Protein AF-A0A533IAR3-F1 (afdb_monomer_lite)

InterPro domains:
  IPR027417 P-loop containing nucleoside triphosphate hydrolase [G3DSA:3.40.50.300] (6-193)
  IPR027417 P-loop containing nucleoside triphosphate hydrolase [SSF52540] (13-207)

Radius of gyration: 23.24 Å; chains: 1; bounding box: 50×75×63 Å

Structure (mmCIF, N/CA/C/O backbone):
data_AF-A0A533IAR3-F1
#
_entry.id   AF-A0A533IAR3-F1
#
loop_
_atom_site.group_PDB
_atom_site.id
_atom_site.type_symbol
_atom_site.label_atom_id
_atom_site.label_alt_id
_atom_site.label_comp_id
_atom_site.label_asym_id
_atom_site.label_entity_id
_atom_site.label_seq_id
_atom_site.pdbx_PDB_ins_code
_atom_site.Cartn_x
_atom_site.Cartn_y
_atom_site.Cartn_z
_atom_site.occupancy
_atom_site.B_iso_or_equiv
_atom_site.auth_seq_id
_atom_site.auth_comp_id
_atom_site.auth_asym_id
_atom_site.auth_atom_id
_atom_site.pdbx_PDB_model_num
ATOM 1 N N . MET A 1 1 ? -12.338 24.057 28.575 1.00 37.31 1 MET A N 1
ATOM 2 C CA . MET A 1 1 ? -12.950 22.756 28.932 1.00 37.31 1 MET A CA 1
ATOM 3 C C . MET A 1 1 ? -11.848 21.744 29.205 1.00 37.31 1 MET A C 1
ATOM 5 O O . MET A 1 1 ? -11.172 21.324 28.275 1.00 37.31 1 MET A O 1
ATOM 9 N N . LYS A 1 2 ? -11.608 21.405 30.476 1.00 29.66 2 LYS A N 1
ATOM 10 C CA . LYS A 1 2 ? -10.653 20.356 30.861 1.00 29.66 2 LYS A CA 1
ATOM 11 C C . LYS A 1 2 ? -11.288 19.000 30.533 1.00 29.66 2 LYS A C 1
ATOM 13 O O . LYS A 1 2 ? -12.346 18.693 31.074 1.00 29.66 2 LYS A O 1
ATOM 18 N N . ARG A 1 3 ? -10.683 18.225 29.625 1.00 37.09 3 ARG A N 1
ATOM 19 C CA . ARG A 1 3 ? -11.083 16.834 29.356 1.00 37.09 3 ARG A CA 1
ATOM 20 C C . ARG A 1 3 ? -10.887 16.041 30.650 1.00 37.09 3 ARG A C 1
ATOM 22 O O . ARG A 1 3 ? -9.755 15.873 31.094 1.00 37.09 3 ARG A O 1
ATOM 29 N N . GLY A 1 4 ? -11.987 15.638 31.285 1.00 35.88 4 GLY A N 1
ATOM 30 C CA . GLY A 1 4 ? -11.956 14.757 32.448 1.00 35.88 4 GLY A CA 1
ATOM 31 C C . GLY A 1 4 ? -11.245 13.458 32.084 1.00 35.88 4 GLY A C 1
ATOM 32 O O . GLY A 1 4 ? -11.530 12.872 31.040 1.00 35.88 4 GLY A O 1
ATOM 33 N N . GLY A 1 5 ? -10.289 13.045 32.916 1.00 36.03 5 GLY A N 1
ATOM 34 C CA . GLY A 1 5 ? -9.573 11.786 32.751 1.00 36.03 5 GLY A CA 1
ATOM 35 C C . GLY A 1 5 ? -10.557 10.624 32.803 1.00 36.03 5 GLY A C 1
ATOM 36 O O . GLY A 1 5 ? -11.055 10.274 33.872 1.00 36.03 5 GLY A O 1
ATOM 37 N N . ALA A 1 6 ? -10.860 10.050 31.641 1.00 36.91 6 ALA A N 1
ATOM 38 C CA . ALA A 1 6 ? -11.602 8.809 31.548 1.00 36.91 6 ALA A CA 1
ATOM 39 C C . ALA A 1 6 ? -10.805 7.725 32.285 1.00 36.91 6 ALA A C 1
ATOM 41 O O . ALA A 1 6 ? -9.636 7.489 31.970 1.00 36.91 6 ALA A O 1
ATOM 42 N N . LYS A 1 7 ? -11.433 7.065 33.267 1.00 40.31 7 LYS A N 1
ATOM 43 C CA . LYS A 1 7 ? -10.979 5.753 33.745 1.00 40.31 7 LYS A CA 1
ATOM 44 C C . LYS A 1 7 ? -10.752 4.902 32.498 1.00 40.31 7 LYS A C 1
ATOM 46 O O . LYS A 1 7 ? -11.689 4.741 31.722 1.00 40.31 7 LYS A O 1
ATOM 51 N N . GLY A 1 8 ? -9.513 4.465 32.274 1.00 45.69 8 GLY A N 1
ATOM 52 C CA . GLY A 1 8 ? -9.090 3.799 31.044 1.00 45.69 8 GLY A CA 1
ATOM 53 C C . GLY A 1 8 ? -9.901 2.534 30.804 1.00 45.69 8 GLY A C 1
ATOM 54 O O . GLY A 1 8 ? -9.564 1.476 31.322 1.00 45.69 8 GLY A O 1
ATOM 55 N N . GLY A 1 9 ? -11.001 2.659 30.064 1.00 64.00 9 GLY A N 1
ATOM 56 C CA . GLY A 1 9 ? -11.754 1.515 29.590 1.00 64.00 9 GLY A CA 1
ATOM 57 C C . GLY A 1 9 ? -10.875 0.725 28.633 1.00 64.00 9 GLY A C 1
ATOM 58 O O . GLY A 1 9 ? -10.189 1.312 27.793 1.00 64.00 9 GLY A O 1
ATOM 59 N N . ASN A 1 10 ? -10.876 -0.598 28.775 1.00 84.81 10 ASN A N 1
ATOM 60 C CA . ASN A 1 10 ? -10.171 -1.472 27.847 1.00 84.81 10 ASN A CA 1
ATOM 61 C C . ASN A 1 10 ? -10.666 -1.195 26.418 1.00 84.81 10 ASN A C 1
ATOM 63 O O . ASN A 1 10 ? -11.869 -1.063 26.184 1.00 84.81 10 ASN A O 1
ATOM 67 N N . CYS A 1 11 ? -9.727 -1.058 25.482 1.00 92.12 11 CYS A N 1
ATOM 68 C CA . CYS A 1 11 ? -10.020 -0.931 24.058 1.00 92.12 11 CYS A CA 1
ATOM 69 C C . CYS A 1 11 ? -10.647 -2.242 23.568 1.00 92.12 11 CYS A C 1
ATOM 71 O O . CYS A 1 11 ? -10.048 -3.303 23.736 1.00 92.12 11 CYS A O 1
ATOM 73 N N . SER A 1 12 ? -11.838 -2.178 22.975 1.00 96.50 12 SER A N 1
ATOM 74 C CA . SER A 1 12 ? -12.552 -3.360 22.473 1.00 96.50 12 SER A CA 1
ATOM 75 C C . SER A 1 12 ? -12.126 -3.734 21.050 1.00 96.50 12 SER A C 1
ATOM 77 O O . SER A 1 12 ? -12.336 -4.868 20.623 1.00 96.50 12 SER A O 1
ATOM 79 N N . LEU A 1 13 ? -11.561 -2.792 20.284 1.00 98.00 13 LEU A N 1
ATOM 80 C CA . LEU A 1 13 ? -11.269 -2.974 18.862 1.00 98.00 13 LEU A CA 1
ATOM 81 C C . LEU A 1 13 ? -10.283 -1.919 18.347 1.00 98.00 13 LEU A C 1
ATOM 83 O O . LEU A 1 13 ? -10.476 -0.726 18.573 1.00 98.00 13 LEU A O 1
ATOM 87 N N . ILE A 1 14 ? -9.288 -2.353 17.571 1.00 98.50 14 ILE A N 1
ATOM 88 C CA . ILE A 1 14 ? -8.389 -1.479 16.815 1.00 98.50 14 ILE A CA 1
ATOM 89 C C . ILE A 1 14 ? -8.730 -1.571 15.324 1.00 98.50 14 ILE A C 1
ATOM 91 O O . ILE A 1 14 ? -8.727 -2.647 14.721 1.00 98.50 14 ILE A O 1
ATOM 95 N N . LEU A 1 15 ? -8.981 -0.426 14.699 1.00 98.38 15 LEU A N 1
ATOM 96 C CA . LEU A 1 15 ? -9.222 -0.292 13.270 1.00 98.38 15 LEU A CA 1
ATOM 97 C C . LEU A 1 15 ? -8.068 0.467 12.624 1.00 98.38 15 LEU A C 1
ATOM 99 O O . LEU A 1 15 ? -7.867 1.655 12.859 1.00 98.38 15 LEU A O 1
ATOM 103 N N . HIS A 1 16 ? -7.340 -0.194 11.736 1.00 97.94 16 HIS A N 1
ATOM 104 C CA . HIS A 1 16 ? -6.475 0.504 10.799 1.00 97.94 16 HIS A CA 1
ATOM 105 C C . HIS A 1 16 ? -7.295 0.916 9.572 1.00 97.94 16 HIS A C 1
ATOM 107 O O . HIS A 1 16 ? -7.555 0.106 8.672 1.00 97.94 16 HIS A O 1
ATOM 113 N N . VAL A 1 17 ? -7.688 2.191 9.549 1.00 94.62 17 VAL A N 1
ATOM 114 C CA . VAL A 1 17 ? -8.372 2.830 8.419 1.00 94.62 17 VAL A CA 1
ATOM 115 C C . VAL A 1 17 ? -7.300 3.441 7.523 1.00 94.62 17 VAL A C 1
ATOM 117 O O . VAL A 1 17 ? -6.945 4.614 7.598 1.00 94.62 17 VAL A O 1
ATOM 120 N N . GLY A 1 18 ? -6.667 2.568 6.746 1.00 74.00 18 GLY A N 1
ATOM 121 C CA . GLY A 1 18 ? -5.529 2.953 5.924 1.00 74.00 18 GLY A CA 1
ATOM 122 C C . GLY A 1 18 ? -5.922 3.949 4.843 1.00 74.00 18 GLY A C 1
ATOM 123 O O . GLY A 1 18 ? -7.041 3.921 4.338 1.00 74.00 18 GLY A O 1
ATOM 124 N N . LEU A 1 19 ? -4.980 4.795 4.437 1.00 83.00 19 LEU A N 1
ATOM 125 C CA . LEU A 1 19 ? -5.067 5.440 3.137 1.00 83.00 19 LEU A CA 1
ATOM 126 C C . LEU A 1 19 ? -4.443 4.510 2.101 1.00 83.00 19 LEU A C 1
ATOM 128 O O . LEU A 1 19 ? -3.346 3.990 2.345 1.00 83.00 19 LEU A O 1
ATOM 132 N N . PRO A 1 20 ? -5.058 4.334 0.918 1.00 84.69 20 PRO A N 1
ATOM 133 C CA . PRO A 1 20 ? -4.348 3.687 -0.172 1.00 84.69 20 PRO A CA 1
ATOM 134 C C . PRO A 1 20 ? -3.002 4.380 -0.379 1.00 84.69 20 PRO A C 1
ATOM 136 O O . PRO A 1 20 ? -2.891 5.589 -0.217 1.00 84.69 20 PRO A O 1
ATOM 139 N N . LYS A 1 21 ? -1.956 3.623 -0.718 1.00 90.62 21 LYS A N 1
ATOM 140 C CA . LYS A 1 21 ? -0.591 4.156 -0.946 1.00 90.62 21 LYS A CA 1
ATOM 141 C C . LYS A 1 21 ? 0.103 4.766 0.279 1.00 90.62 21 LYS A C 1
ATOM 143 O O . LYS A 1 21 ? 1.182 5.336 0.106 1.00 90.62 21 LYS A O 1
ATOM 148 N N . ALA A 1 22 ? -0.439 4.602 1.486 1.00 91.75 22 ALA A N 1
ATOM 149 C CA . ALA A 1 22 ? 0.220 4.961 2.747 1.00 91.75 22 ALA A CA 1
ATOM 150 C C . ALA A 1 22 ? 0.823 3.743 3.476 1.00 91.75 22 ALA A C 1
ATOM 152 O O . ALA A 1 22 ? 1.016 3.755 4.686 1.00 91.75 22 ALA A O 1
ATOM 153 N N . GLY A 1 23 ? 1.138 2.674 2.734 1.00 91.75 23 GLY A N 1
ATOM 154 C CA . GLY A 1 23 ? 1.855 1.513 3.266 1.00 91.75 23 GLY A CA 1
ATOM 155 C C . GLY A 1 23 ? 0.987 0.451 3.939 1.00 91.75 23 GLY A C 1
ATOM 156 O O . GLY A 1 23 ? 1.518 -0.426 4.618 1.00 91.75 23 GLY A O 1
ATOM 157 N N . SER A 1 24 ? -0.331 0.480 3.734 1.00 93.81 24 SER A N 1
ATOM 158 C CA . SER A 1 24 ? -1.234 -0.505 4.330 1.00 93.81 24 SER A CA 1
ATOM 159 C C . SER A 1 24 ? -0.884 -1.942 3.943 1.00 93.81 24 SER A C 1
ATOM 161 O O . SER A 1 24 ? -0.929 -2.806 4.809 1.00 93.81 24 SER A O 1
ATOM 163 N N . SER A 1 25 ? -0.442 -2.201 2.708 1.00 93.44 25 SER A N 1
ATOM 164 C CA . SER A 1 25 ? 0.002 -3.538 2.285 1.00 93.44 25 SER A CA 1
ATOM 165 C C . SER A 1 25 ? 1.192 -4.065 3.099 1.00 93.44 25 SER A C 1
ATOM 167 O O . SER A 1 25 ? 1.192 -5.237 3.474 1.00 93.44 25 SER A O 1
ATOM 169 N N . ALA A 1 26 ? 2.184 -3.229 3.431 1.00 93.44 26 ALA A N 1
ATOM 170 C CA . ALA A 1 26 ? 3.310 -3.638 4.277 1.00 93.44 26 ALA A CA 1
ATOM 171 C C . ALA A 1 26 ? 2.873 -3.916 5.717 1.00 93.44 26 ALA A C 1
ATOM 173 O O . ALA A 1 26 ? 3.244 -4.947 6.276 1.00 93.44 26 ALA A O 1
ATOM 174 N N . LEU A 1 27 ? 2.026 -3.057 6.292 1.00 95.19 27 LEU A N 1
ATOM 175 C CA . LEU A 1 27 ? 1.473 -3.297 7.624 1.00 95.19 27 LEU A CA 1
ATOM 176 C C . LEU A 1 27 ? 0.650 -4.591 7.667 1.00 95.19 27 LEU A C 1
ATOM 178 O O . LEU A 1 27 ? 0.851 -5.429 8.539 1.00 95.19 27 LEU A O 1
ATOM 182 N N . GLN A 1 28 ? -0.225 -4.802 6.686 1.00 95.75 28 GLN A N 1
ATOM 183 C CA . GLN A 1 28 ? -1.039 -6.013 6.568 1.00 95.75 28 GLN A CA 1
ATOM 184 C C . GLN A 1 28 ? -0.188 -7.264 6.305 1.00 95.75 28 GLN A C 1
ATOM 186 O O . GLN A 1 28 ? -0.550 -8.348 6.757 1.00 95.75 28 GLN A O 1
ATOM 191 N N . THR A 1 29 ? 0.946 -7.130 5.609 1.00 94.88 29 THR A N 1
ATOM 192 C CA . THR A 1 29 ? 1.932 -8.210 5.445 1.00 94.88 29 THR A CA 1
ATOM 193 C C . THR A 1 29 ? 2.530 -8.589 6.798 1.00 94.88 29 THR A C 1
ATOM 195 O O . THR A 1 29 ? 2.479 -9.759 7.172 1.00 94.88 29 THR A O 1
ATOM 198 N N . ALA A 1 30 ? 3.053 -7.614 7.550 1.00 95.50 30 ALA A N 1
ATOM 199 C CA . ALA A 1 30 ? 3.683 -7.850 8.850 1.00 95.50 30 ALA A CA 1
ATOM 200 C C . ALA A 1 30 ? 2.692 -8.450 9.861 1.00 95.50 30 ALA A C 1
ATOM 202 O O . ALA A 1 30 ? 2.960 -9.490 10.462 1.00 95.50 30 ALA A O 1
ATOM 203 N N . LEU A 1 31 ? 1.501 -7.854 9.968 1.00 96.62 31 LEU A N 1
ATOM 204 C CA . LEU A 1 31 ? 0.431 -8.353 10.829 1.00 96.62 31 LEU A CA 1
ATOM 205 C C . LEU A 1 31 ? -0.075 -9.733 10.383 1.00 96.62 31 LEU A C 1
ATOM 207 O O . LEU A 1 31 ? -0.377 -10.577 11.214 1.00 96.62 31 LEU A O 1
ATOM 211 N N . GLY A 1 32 ? -0.159 -10.012 9.079 1.00 96.12 32 GLY A N 1
ATOM 212 C CA . GLY A 1 32 ? -0.561 -11.331 8.579 1.00 96.12 32 GLY A CA 1
ATOM 213 C C . GLY A 1 32 ? 0.480 -12.423 8.849 1.00 96.12 32 GLY A C 1
ATOM 214 O O . GLY A 1 32 ? 0.126 -13.587 9.046 1.00 96.12 32 GLY A O 1
ATOM 215 N N . GLN A 1 33 ? 1.767 -12.067 8.878 1.00 94.44 33 GLN A N 1
ATOM 216 C CA . GLN A 1 33 ? 2.858 -12.991 9.200 1.00 94.44 33 GLN A CA 1
ATOM 217 C C . GLN A 1 33 ? 2.916 -13.344 10.690 1.00 94.44 33 GLN A C 1
ATOM 219 O O . GLN A 1 33 ? 3.234 -14.492 11.007 1.00 94.44 33 GLN A O 1
ATOM 224 N N . SER A 1 34 ? 2.557 -12.397 11.559 1.00 95.38 34 SER A N 1
ATOM 225 C CA . SER A 1 34 ? 2.483 -12.563 13.015 1.00 95.38 34 SER A CA 1
ATOM 226 C C . SER A 1 34 ? 1.170 -11.989 13.560 1.00 95.38 34 SER A C 1
ATOM 228 O O . SER A 1 34 ? 1.164 -10.895 14.119 1.00 95.38 34 SER A O 1
ATOM 230 N N . PRO A 1 35 ? 0.042 -12.697 13.378 1.00 97.12 35 PRO A N 1
ATOM 231 C CA . PRO A 1 35 ? -1.271 -12.147 13.701 1.00 97.12 35 PRO A CA 1
ATOM 232 C C . PRO A 1 35 ? -1.572 -12.125 15.194 1.00 97.12 35 PRO A C 1
ATOM 234 O O . PRO A 1 35 ? -2.348 -11.281 15.620 1.00 97.12 35 PRO A O 1
ATOM 237 N N . ASP A 1 36 ? -0.973 -13.013 15.985 1.00 97.81 36 ASP A N 1
ATOM 238 C CA . ASP A 1 36 ? -1.077 -13.009 17.443 1.00 97.81 36 ASP A CA 1
ATOM 239 C C . ASP A 1 36 ? 0.073 -12.197 18.043 1.00 97.81 36 ASP A C 1
ATOM 241 O O . ASP A 1 36 ? 1.244 -12.493 17.802 1.00 97.81 36 ASP A O 1
ATOM 245 N N . LEU A 1 37 ? -0.266 -11.168 18.816 1.00 97.12 37 LEU A N 1
ATOM 246 C CA . LEU A 1 37 ? 0.670 -10.157 19.295 1.00 97.12 37 LEU A CA 1
ATOM 247 C C . LEU A 1 37 ? 0.503 -9.928 20.796 1.00 97.12 37 LEU A C 1
ATOM 249 O O . LEU A 1 37 ? -0.580 -10.112 21.355 1.00 97.12 37 LEU A O 1
ATOM 253 N N . VAL A 1 38 ? 1.579 -9.484 21.440 1.00 96.75 38 VAL A N 1
ATOM 254 C CA . VAL A 1 38 ? 1.587 -9.106 22.855 1.00 96.75 38 VAL A CA 1
ATOM 255 C C . VAL A 1 38 ? 2.316 -7.773 22.987 1.00 96.75 38 VAL A C 1
ATOM 257 O O . VAL A 1 38 ? 3.414 -7.616 22.452 1.00 96.75 38 VAL A O 1
ATOM 260 N N . THR A 1 39 ? 1.689 -6.805 23.651 1.00 95.88 39 THR A N 1
ATOM 261 C CA . THR A 1 39 ? 2.302 -5.504 23.948 1.00 95.88 39 THR A CA 1
ATOM 262 C C . THR A 1 39 ? 3.349 -5.636 25.055 1.00 95.88 39 THR A C 1
ATOM 264 O O . THR A 1 39 ? 3.348 -6.603 25.819 1.00 95.88 39 THR A O 1
ATOM 267 N N . ALA A 1 40 ? 4.191 -4.616 25.229 1.00 92.31 40 ALA A N 1
ATOM 268 C CA . ALA A 1 40 ? 5.114 -4.535 26.366 1.00 92.31 40 ALA A CA 1
ATOM 269 C C . ALA A 1 40 ? 4.412 -4.614 27.743 1.00 92.31 40 ALA A C 1
ATOM 271 O O . ALA A 1 40 ? 5.015 -5.056 28.716 1.00 92.31 40 ALA A O 1
ATOM 272 N N . SER A 1 41 ? 3.134 -4.222 27.827 1.00 94.00 41 SER A N 1
ATOM 273 C CA . SER A 1 41 ? 2.316 -4.321 29.044 1.00 94.00 41 SER A CA 1
ATOM 274 C C . SER A 1 41 ? 1.632 -5.683 29.236 1.00 94.00 41 SER A C 1
ATOM 276 O O . SER A 1 41 ? 0.878 -5.852 30.190 1.00 94.00 41 SER A O 1
ATOM 278 N N . GLY A 1 42 ? 1.849 -6.647 28.335 1.00 95.50 42 GLY A N 1
ATOM 279 C CA . GLY A 1 42 ? 1.216 -7.968 28.375 1.00 95.50 42 GLY A CA 1
ATOM 280 C C . GLY A 1 42 ? -0.186 -8.034 27.757 1.00 95.50 42 GLY A C 1
ATOM 281 O O . GLY A 1 42 ? -0.794 -9.105 27.748 1.00 95.50 42 GLY A O 1
ATOM 282 N N . GLN A 1 43 ? -0.708 -6.932 27.203 1.00 96.44 43 GLN A N 1
ATOM 283 C CA . GLN A 1 43 ? -1.995 -6.938 26.506 1.00 96.44 43 GLN A CA 1
ATOM 284 C C . GLN A 1 43 ? -1.883 -7.763 25.223 1.00 96.44 43 GLN A C 1
ATOM 286 O O . GLN A 1 43 ? -0.999 -7.545 24.395 1.00 96.44 43 GLN A O 1
ATOM 291 N N . ARG A 1 44 ? -2.813 -8.697 25.027 1.00 97.81 44 ARG A N 1
ATOM 292 C CA . ARG A 1 44 ? -2.878 -9.506 23.808 1.00 97.81 44 ARG A CA 1
ATOM 293 C C . ARG A 1 44 ? -3.653 -8.760 22.733 1.00 97.81 44 ARG A C 1
ATOM 295 O O . ARG A 1 44 ? -4.766 -8.297 23.001 1.00 97.81 44 ARG A O 1
ATOM 302 N N . LEU A 1 45 ? -3.091 -8.688 21.529 1.00 98.38 45 LEU A N 1
ATOM 303 C CA . LEU A 1 45 ? -3.763 -8.184 20.331 1.00 98.38 45 LEU A CA 1
ATOM 304 C C . LEU A 1 45 ? -3.818 -9.285 19.266 1.00 98.38 45 LEU A C 1
ATOM 306 O O . LEU A 1 45 ? -2.959 -10.170 19.237 1.00 98.38 45 LEU A O 1
ATOM 310 N N . ARG A 1 46 ? -4.805 -9.226 18.367 1.00 98.38 46 ARG A N 1
ATOM 311 C CA . ARG A 1 46 ? -4.908 -10.178 17.252 1.00 98.38 46 ARG A CA 1
ATOM 312 C C . ARG A 1 46 ? -5.325 -9.522 15.951 1.00 98.38 46 ARG A C 1
ATOM 314 O O . ARG A 1 46 ? -6.456 -9.056 15.830 1.00 98.38 46 ARG A O 1
ATOM 321 N N . TYR A 1 47 ? -4.465 -9.576 14.940 1.00 98.56 47 TYR A N 1
ATOM 322 C CA . TYR A 1 47 ? -4.861 -9.222 13.585 1.00 98.56 47 TYR A CA 1
ATOM 323 C C . TYR A 1 47 ? -5.845 -10.250 13.031 1.00 98.56 47 TYR A C 1
ATOM 325 O O . TYR A 1 47 ? -5.570 -11.448 12.985 1.00 98.56 47 TYR A O 1
ATOM 333 N N . THR A 1 48 ? -7.013 -9.757 12.637 1.00 98.50 48 THR A N 1
ATOM 334 C CA . THR A 1 48 ? -8.137 -10.540 12.137 1.00 98.50 48 THR A CA 1
ATOM 335 C C . THR A 1 48 ? -8.568 -9.967 10.798 1.00 98.50 48 THR A C 1
ATOM 337 O O . THR A 1 48 ? -8.679 -8.752 10.626 1.00 98.50 48 THR A O 1
ATOM 340 N N . VAL A 1 49 ? -8.836 -10.839 9.831 1.00 98.06 49 VAL A N 1
ATOM 341 C CA . VAL A 1 49 ? -9.282 -10.430 8.500 1.00 98.06 49 VAL A CA 1
ATOM 342 C C . VAL A 1 49 ? -10.663 -10.995 8.226 1.00 98.06 49 VAL A C 1
ATOM 344 O O . VAL A 1 49 ? -10.941 -12.172 8.450 1.00 98.06 49 VAL A O 1
ATOM 347 N N . LEU A 1 50 ? -11.536 -10.147 7.696 1.00 97.31 50 LEU A N 1
ATOM 348 C CA . LEU A 1 50 ? -12.791 -10.592 7.116 1.00 97.31 50 LEU A CA 1
ATOM 349 C C . LEU A 1 50 ? -12.521 -10.992 5.666 1.00 97.31 50 LEU A C 1
ATOM 351 O O . LEU A 1 50 ? -11.940 -10.221 4.911 1.00 97.31 50 LEU A O 1
ATOM 355 N N . ARG A 1 51 ? -12.915 -12.196 5.255 1.00 94.44 51 ARG A N 1
ATOM 356 C CA . ARG A 1 51 ? -12.641 -12.698 3.903 1.00 94.44 51 ARG A CA 1
ATOM 357 C C . ARG A 1 51 ? -13.921 -13.100 3.201 1.00 94.44 51 ARG A C 1
ATOM 359 O O . ARG A 1 51 ? -14.657 -13.952 3.695 1.00 94.44 51 ARG A O 1
ATOM 366 N N . GLN A 1 52 ? -14.159 -12.523 2.029 1.00 90.94 52 GLN A N 1
ATOM 367 C CA . GLN A 1 52 ? -15.252 -12.938 1.161 1.00 90.94 52 GLN A CA 1
ATOM 368 C C . GLN A 1 52 ? -14.826 -14.162 0.339 1.00 90.94 52 GLN A C 1
ATOM 370 O O . GLN A 1 52 ? -13.765 -14.166 -0.286 1.00 90.94 52 GLN A O 1
ATOM 375 N N . SER A 1 53 ? -15.635 -15.219 0.362 1.00 87.94 53 SER A N 1
ATOM 376 C CA . SER A 1 53 ? -15.445 -16.429 -0.441 1.00 87.94 53 SER A CA 1
ATOM 377 C C . SER A 1 53 ? -16.805 -17.026 -0.793 1.00 87.94 53 SER A C 1
ATOM 379 O O . SER A 1 53 ? -17.626 -17.251 0.096 1.00 87.94 53 SER A O 1
ATOM 381 N N . GLY A 1 54 ? -17.073 -17.245 -2.085 1.00 86.00 54 GLY A N 1
ATOM 382 C CA . GLY A 1 54 ? -18.350 -17.801 -2.557 1.00 86.00 54 GLY A CA 1
ATOM 383 C C . GLY A 1 54 ? -19.576 -16.999 -2.099 1.00 86.00 54 GLY A C 1
ATOM 384 O O . GLY A 1 54 ? -20.554 -17.583 -1.644 1.00 86.00 54 GLY A O 1
ATOM 385 N N . GLY A 1 55 ? -19.487 -15.663 -2.109 1.00 85.19 55 GLY A N 1
ATOM 386 C CA . GLY A 1 55 ? -20.558 -14.766 -1.650 1.00 85.19 55 GLY A CA 1
ATOM 387 C C . GLY A 1 55 ? -20.748 -14.693 -0.128 1.00 85.19 55 GLY A C 1
ATOM 388 O O . GLY A 1 55 ? -21.562 -13.907 0.341 1.00 85.19 55 GLY A O 1
ATOM 389 N N . ARG A 1 56 ? -19.992 -15.463 0.665 1.00 88.94 56 ARG A N 1
ATOM 390 C CA . ARG A 1 56 ? -20.072 -15.455 2.133 1.00 88.94 56 ARG A CA 1
ATOM 391 C C . ARG A 1 56 ? -18.881 -14.735 2.746 1.00 88.94 56 ARG A C 1
ATOM 393 O O . ARG A 1 56 ? -17.749 -14.903 2.296 1.00 88.94 56 ARG A O 1
ATOM 400 N N . LEU A 1 57 ? -19.136 -13.979 3.811 1.00 93.81 57 LEU A N 1
ATOM 401 C CA . LEU A 1 57 ? -18.096 -13.319 4.595 1.00 93.81 57 LEU A CA 1
ATOM 402 C C . LEU A 1 57 ? -17.692 -14.196 5.791 1.00 93.81 57 LEU A C 1
ATOM 404 O O . LEU A 1 57 ? -18.500 -14.482 6.682 1.00 93.81 57 LEU A O 1
ATOM 408 N N . GLY A 1 58 ? -16.439 -14.645 5.796 1.00 95.56 58 GLY A N 1
ATOM 409 C CA . GLY A 1 58 ? -15.811 -15.397 6.881 1.00 95.56 58 GLY A CA 1
ATOM 410 C C . GLY A 1 58 ? -14.866 -14.532 7.714 1.00 95.56 58 GLY A C 1
ATOM 411 O O . GLY A 1 58 ? -14.472 -13.450 7.288 1.00 95.56 58 GLY A O 1
ATOM 412 N N . ILE A 1 59 ? -14.497 -15.031 8.891 1.00 97.62 59 ILE A N 1
ATOM 413 C CA . ILE A 1 59 ? -13.439 -14.472 9.741 1.00 97.62 59 ILE A CA 1
ATOM 414 C C . ILE A 1 59 ? -12.245 -15.421 9.626 1.00 97.62 59 ILE A C 1
ATOM 416 O O . ILE A 1 59 ? -12.435 -16.633 9.723 1.00 97.62 59 ILE A O 1
ATOM 420 N N . ILE A 1 60 ? -11.053 -14.883 9.383 1.00 97.38 60 ILE A N 1
ATOM 421 C CA . ILE A 1 60 ? -9.793 -15.628 9.423 1.00 97.38 60 ILE A CA 1
ATOM 422 C C . ILE A 1 60 ? -8.825 -14.930 10.381 1.00 97.38 60 ILE A C 1
ATOM 424 O O . ILE A 1 60 ? -8.693 -13.705 10.362 1.00 97.38 60 ILE A O 1
ATOM 428 N N . ASP A 1 61 ? -8.139 -15.713 11.201 1.00 96.94 61 ASP A N 1
ATOM 429 C CA . ASP A 1 61 ? -7.171 -15.237 12.184 1.00 96.94 61 ASP A CA 1
ATOM 430 C C . ASP A 1 61 ? -6.071 -16.286 12.432 1.00 96.94 61 ASP A C 1
ATOM 432 O O . ASP A 1 61 ? -6.024 -17.330 11.767 1.00 96.94 61 ASP A O 1
ATOM 436 N N . GLY A 1 62 ? -5.124 -15.961 13.320 1.00 96.19 62 GLY A N 1
ATOM 437 C CA . GLY A 1 62 ? -4.077 -16.878 13.772 1.00 96.19 62 GLY A CA 1
ATOM 438 C C . GLY A 1 62 ? -3.331 -17.570 12.624 1.00 96.19 62 GLY A C 1
ATOM 439 O O . GLY A 1 62 ? -2.977 -16.971 11.604 1.00 96.19 62 GLY A O 1
ATOM 440 N N . ARG A 1 63 ? -3.124 -18.883 12.757 1.00 96.06 63 ARG A N 1
ATOM 441 C CA . ARG A 1 63 ? -2.401 -19.689 11.759 1.00 96.06 63 ARG A CA 1
ATOM 442 C C . ARG A 1 63 ? -3.069 -19.685 10.380 1.00 96.06 63 ARG A C 1
ATOM 444 O O . ARG A 1 63 ? -2.360 -19.713 9.370 1.00 96.06 63 ARG A O 1
ATOM 451 N N . ASP A 1 64 ? -4.397 -19.645 10.321 1.00 96.06 64 ASP A N 1
ATOM 452 C CA . ASP A 1 64 ? -5.131 -19.647 9.054 1.00 96.06 64 ASP A CA 1
ATOM 453 C C . ASP A 1 64 ? -4.907 -18.346 8.282 1.00 96.06 64 ASP A C 1
ATOM 455 O O . ASP A 1 64 ? -4.710 -18.374 7.063 1.00 96.06 64 ASP A O 1
ATOM 459 N N . LEU A 1 65 ? -4.843 -17.214 8.986 1.00 96.75 65 LEU A N 1
ATOM 460 C CA . LEU A 1 65 ? -4.475 -15.928 8.404 1.00 96.75 65 LEU A CA 1
ATOM 461 C C . LEU A 1 65 ? -3.018 -15.909 7.926 1.00 96.75 65 LEU A C 1
ATOM 463 O O . LEU A 1 65 ? -2.753 -15.452 6.810 1.00 96.75 65 LEU A O 1
ATOM 467 N N . THR A 1 66 ? -2.079 -16.472 8.690 1.00 96.12 66 THR A N 1
ATOM 468 C CA . THR A 1 66 ? -0.684 -16.608 8.239 1.00 96.12 66 THR A CA 1
ATOM 469 C C . THR A 1 66 ? -0.578 -17.448 6.968 1.00 96.12 66 THR A C 1
ATOM 471 O O . THR A 1 66 ? 0.114 -17.064 6.022 1.00 96.12 66 THR A O 1
ATOM 474 N N . LEU A 1 67 ? -1.295 -18.571 6.893 1.00 95.12 67 LEU A N 1
ATOM 475 C CA . LEU A 1 67 ? -1.337 -19.402 5.688 1.00 95.12 67 LEU A CA 1
ATOM 476 C C . LEU A 1 67 ? -1.995 -18.674 4.513 1.00 95.12 67 LEU A C 1
ATOM 478 O O . LEU A 1 67 ? -1.478 -18.734 3.398 1.00 95.12 67 LEU A O 1
ATOM 482 N N . ALA A 1 68 ? -3.106 -17.969 4.740 1.00 94.69 68 ALA A N 1
ATOM 483 C CA . ALA A 1 68 ? -3.779 -17.186 3.707 1.00 94.69 68 ALA A CA 1
ATOM 484 C C . ALA A 1 68 ? -2.863 -16.090 3.141 1.00 94.69 68 ALA A C 1
ATOM 486 O O . ALA A 1 68 ? -2.766 -15.942 1.924 1.00 94.69 68 ALA A O 1
ATOM 487 N N . THR A 1 69 ? -2.143 -15.393 4.019 1.00 94.31 69 THR A N 1
ATOM 488 C CA . THR A 1 69 ? -1.170 -14.350 3.684 1.00 94.31 69 THR A CA 1
ATOM 489 C C . THR A 1 69 ? -0.028 -14.903 2.833 1.00 94.31 69 THR A C 1
ATOM 491 O O . THR A 1 69 ? 0.250 -14.383 1.756 1.00 94.31 69 THR A O 1
ATOM 494 N N . ARG A 1 70 ? 0.581 -16.021 3.250 1.00 93.75 70 ARG A N 1
ATOM 495 C CA . ARG A 1 70 ? 1.677 -16.667 2.503 1.00 93.75 70 ARG A CA 1
ATOM 496 C C . ARG A 1 70 ? 1.236 -17.250 1.156 1.00 93.75 70 ARG A C 1
ATOM 498 O O . ARG A 1 70 ? 2.042 -17.348 0.239 1.00 93.75 70 ARG A O 1
ATOM 505 N N . ARG A 1 71 ? -0.035 -17.641 1.024 1.00 93.94 71 ARG A N 1
ATOM 506 C CA . ARG A 1 71 ? -0.624 -18.125 -0.239 1.00 93.94 71 ARG A CA 1
ATOM 507 C C . ARG A 1 71 ? -1.091 -17.003 -1.164 1.00 93.94 71 ARG A C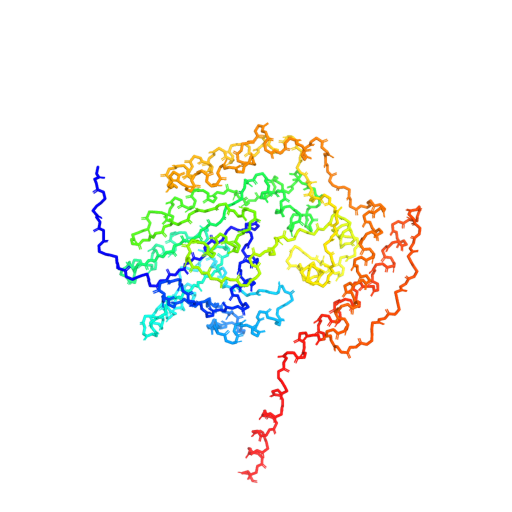 1
ATOM 509 O O . ARG A 1 71 ? -1.406 -17.276 -2.321 1.00 93.94 71 ARG A O 1
ATOM 516 N N . SER A 1 72 ? -1.173 -15.771 -0.672 1.00 95.00 72 SER A N 1
ATOM 517 C CA . SER A 1 72 ? -1.528 -14.607 -1.474 1.00 95.00 72 SER A CA 1
ATOM 518 C C . SER A 1 72 ? -0.345 -14.206 -2.347 1.00 95.00 72 SER A C 1
ATOM 520 O O . SER A 1 72 ? 0.786 -14.083 -1.870 1.00 95.00 72 SER A O 1
ATOM 522 N N . ALA A 1 73 ? -0.584 -13.951 -3.629 1.00 94.81 73 ALA A N 1
ATOM 523 C CA . ALA A 1 73 ? 0.454 -13.407 -4.497 1.00 94.81 73 ALA A CA 1
ATOM 524 C C . ALA A 1 73 ? 0.863 -11.980 -4.090 1.00 94.81 73 ALA A C 1
ATOM 526 O O . ALA A 1 73 ? 2.014 -11.591 -4.247 1.00 94.81 73 ALA A O 1
ATOM 527 N N . PHE A 1 74 ? -0.042 -11.257 -3.427 1.00 94.31 74 PHE A N 1
ATOM 528 C CA . PHE A 1 74 ? 0.223 -9.946 -2.838 1.00 94.31 74 PHE A CA 1
ATOM 529 C C . PHE A 1 74 ? 1.027 -10.019 -1.531 1.00 94.31 74 PHE A C 1
ATOM 531 O O . PHE A 1 74 ? 1.666 -9.051 -1.140 1.00 94.31 74 PHE A O 1
ATOM 538 N N . GLY A 1 75 ? 1.025 -11.170 -0.848 1.00 93.56 75 GLY A N 1
ATOM 539 C CA . GLY A 1 75 ? 1.761 -11.364 0.408 1.00 93.56 75 GLY A CA 1
ATOM 540 C C . GLY A 1 75 ? 1.103 -10.750 1.645 1.00 93.56 75 GLY A C 1
ATOM 541 O O . GLY A 1 75 ? 1.722 -10.745 2.702 1.00 93.56 75 GLY A O 1
ATOM 542 N N . TYR A 1 76 ? -0.142 -10.283 1.531 1.00 94.56 76 TYR A N 1
ATOM 543 C CA . TYR A 1 76 ? -0.973 -9.797 2.635 1.00 94.56 76 TYR A CA 1
ATOM 544 C C . TYR A 1 76 ? -2.428 -10.257 2.483 1.00 94.56 76 TYR A C 1
ATOM 546 O O . TYR A 1 76 ? -2.837 -10.774 1.435 1.00 94.56 76 TYR A O 1
ATOM 554 N N . ALA A 1 77 ? -3.206 -10.046 3.544 1.00 95.25 77 ALA A N 1
ATOM 555 C CA . ALA A 1 77 ? -4.657 -10.173 3.564 1.00 95.25 77 ALA A CA 1
ATOM 556 C C . ALA A 1 77 ? -5.273 -8.937 4.242 1.00 95.25 77 ALA A C 1
ATOM 558 O O . ALA A 1 77 ? -4.705 -8.389 5.188 1.00 95.25 77 ALA A O 1
ATOM 559 N N . THR A 1 78 ? -6.433 -8.501 3.755 1.00 95.50 78 THR A N 1
ATOM 560 C CA . THR A 1 78 ? -7.155 -7.313 4.230 1.00 95.50 78 THR A CA 1
ATOM 561 C C . THR A 1 78 ? -8.654 -7.584 4.235 1.00 95.50 78 THR A C 1
ATOM 563 O O . THR A 1 78 ? -9.134 -8.418 3.462 1.00 95.50 78 THR A O 1
ATOM 566 N N . SER A 1 79 ? -9.380 -6.904 5.121 1.00 96.56 79 SER A N 1
ATOM 567 C CA . SER A 1 79 ? -10.840 -6.939 5.143 1.00 96.56 79 SER A CA 1
ATOM 568 C C . SER A 1 79 ? -11.413 -6.204 3.922 1.00 96.56 79 SER A C 1
ATOM 570 O O . SER A 1 79 ? -10.799 -5.245 3.444 1.00 96.56 79 SER A O 1
ATOM 572 N N . PRO A 1 80 ? -12.583 -6.609 3.398 1.00 93.62 80 PRO A N 1
ATOM 573 C CA . PRO A 1 80 ? -13.177 -5.959 2.242 1.00 93.62 80 PRO A CA 1
ATOM 574 C C . PRO A 1 80 ? -13.603 -4.525 2.572 1.00 93.62 80 PRO A C 1
ATOM 576 O O . PRO A 1 80 ? -13.965 -4.194 3.706 1.00 93.62 80 PRO A O 1
ATOM 579 N N . ASN A 1 81 ? -13.592 -3.687 1.539 1.00 90.44 81 ASN A N 1
ATOM 580 C CA . ASN A 1 81 ? -14.229 -2.378 1.587 1.00 90.44 81 ASN A CA 1
ATOM 581 C C . ASN A 1 81 ? -15.750 -2.546 1.689 1.00 90.44 81 ASN A C 1
ATOM 583 O O . ASN A 1 81 ? -16.300 -3.517 1.176 1.00 90.44 81 ASN A O 1
ATOM 587 N N . THR A 1 82 ? -16.427 -1.574 2.297 1.00 84.69 82 THR A N 1
ATOM 588 C CA . THR A 1 82 ? -17.888 -1.458 2.230 1.00 84.69 82 THR A CA 1
ATOM 589 C C . THR A 1 82 ? -18.278 -0.604 1.026 1.00 84.69 82 THR A C 1
ATOM 591 O O . THR A 1 82 ? -17.681 0.456 0.774 1.00 84.69 82 THR A O 1
ATOM 594 N N . LEU A 1 83 ? -19.266 -1.055 0.248 1.00 78.06 83 LEU A N 1
ATOM 595 C CA . LEU A 1 83 ? -19.799 -0.235 -0.839 1.00 78.06 83 LEU A CA 1
ATOM 596 C C . LEU A 1 83 ? -20.630 0.925 -0.257 1.00 78.06 83 LEU A C 1
ATOM 598 O O . LEU A 1 83 ? -21.235 0.765 0.802 1.00 78.06 83 LEU A O 1
ATOM 602 N N . PRO A 1 84 ? -20.694 2.098 -0.925 1.00 66.50 84 PRO A N 1
ATOM 603 C CA . PRO A 1 84 ? -21.459 3.248 -0.430 1.00 66.50 84 PRO A CA 1
ATOM 604 C C . PRO A 1 84 ? -22.925 2.940 -0.091 1.00 66.50 84 PRO A C 1
ATOM 606 O O . PRO A 1 84 ? -23.463 3.521 0.843 1.00 66.50 84 PRO A O 1
ATOM 609 N N . ALA A 1 85 ? -23.557 2.032 -0.840 1.00 71.06 85 ALA A N 1
ATOM 610 C CA . ALA A 1 85 ? -24.966 1.674 -0.678 1.00 71.06 85 ALA A CA 1
ATOM 611 C C . ALA A 1 85 ? -25.219 0.590 0.392 1.00 71.06 85 ALA A C 1
ATOM 613 O O . ALA A 1 85 ? -26.369 0.295 0.705 1.00 71.06 85 ALA A O 1
ATOM 614 N N . GLU A 1 86 ? -24.176 -0.019 0.964 1.00 75.56 86 GLU A N 1
ATOM 615 C CA . GLU A 1 86 ? -24.303 -1.144 1.900 1.00 75.56 86 GLU A CA 1
ATOM 616 C C . GLU A 1 86 ? -24.385 -0.667 3.357 1.00 75.56 86 GLU A C 1
ATOM 618 O O . GLU A 1 86 ? -23.488 -0.921 4.166 1.00 75.56 86 GLU A O 1
ATOM 623 N N . ILE A 1 87 ? -25.473 0.024 3.713 1.00 71.62 87 ILE A N 1
ATOM 624 C CA . ILE A 1 87 ? -25.732 0.422 5.109 1.00 71.62 87 ILE A CA 1
ATOM 625 C C . ILE A 1 87 ? -25.768 -0.818 6.018 1.00 71.62 87 ILE A C 1
ATOM 627 O O . ILE A 1 87 ? -25.162 -0.809 7.088 1.00 71.62 87 ILE A O 1
ATOM 631 N N . ASP A 1 88 ? -26.366 -1.912 5.543 1.00 79.06 88 ASP A N 1
ATOM 632 C CA . ASP A 1 88 ? -26.429 -3.205 6.237 1.00 79.06 88 ASP A CA 1
ATOM 633 C C . ASP A 1 88 ? -25.361 -4.186 5.727 1.00 79.06 88 ASP A C 1
ATOM 635 O O . ASP A 1 88 ? -25.609 -5.375 5.523 1.00 79.06 88 ASP A O 1
ATOM 639 N N . SER A 1 89 ? -24.146 -3.683 5.475 1.00 83.19 89 SER A N 1
ATOM 640 C CA . SER A 1 89 ? -23.039 -4.534 5.041 1.00 83.19 89 SER A CA 1
ATOM 641 C C . SER A 1 89 ? -22.787 -5.657 6.062 1.00 83.19 89 SER A C 1
ATOM 643 O O . SER A 1 89 ? -22.580 -5.364 7.247 1.00 83.19 89 SER A O 1
ATOM 645 N N . PRO A 1 90 ? -22.663 -6.929 5.629 1.00 89.62 90 PRO A N 1
ATOM 646 C CA . PRO A 1 90 ? -22.341 -8.046 6.524 1.00 89.62 90 PRO A CA 1
ATOM 647 C C . PRO A 1 90 ? -20.982 -7.877 7.224 1.00 89.62 90 PRO A C 1
ATOM 649 O O . PRO A 1 90 ? -20.668 -8.606 8.167 1.00 89.62 90 PRO A O 1
ATOM 652 N N . VAL A 1 91 ? -20.161 -6.918 6.779 1.00 93.44 91 VAL A N 1
ATOM 653 C CA . VAL A 1 91 ? -18.923 -6.496 7.442 1.00 93.44 91 VAL A CA 1
ATOM 654 C C . VAL A 1 91 ? -19.173 -6.089 8.891 1.00 93.44 91 VAL A C 1
ATOM 656 O O . VAL A 1 91 ? -18.424 -6.523 9.765 1.00 93.44 91 VAL A O 1
ATOM 659 N N . PHE A 1 92 ? -20.225 -5.319 9.172 1.00 95.19 92 PHE A N 1
ATOM 660 C CA . PHE A 1 92 ? -20.482 -4.792 10.514 1.00 95.19 92 PHE A CA 1
ATOM 661 C C . PHE A 1 92 ? -20.908 -5.887 11.498 1.00 95.19 92 PHE A C 1
ATOM 663 O O . PHE A 1 92 ? -20.396 -5.932 12.617 1.00 95.19 92 PHE A O 1
ATOM 670 N N . ASP A 1 93 ? -21.718 -6.854 11.063 1.00 94.50 93 ASP A N 1
ATOM 671 C CA . ASP A 1 93 ? -22.055 -8.027 11.881 1.00 94.50 93 ASP A CA 1
ATOM 672 C C . ASP A 1 93 ? -20.813 -8.846 12.243 1.00 94.50 93 ASP A C 1
ATOM 674 O O . ASP A 1 93 ? -20.662 -9.327 13.372 1.00 94.50 93 ASP A O 1
ATOM 678 N N . LYS A 1 94 ? -19.885 -9.001 11.290 1.00 96.62 94 LYS A N 1
ATOM 679 C CA . LYS A 1 94 ? -18.627 -9.710 11.542 1.00 96.62 94 LYS A CA 1
ATOM 680 C C . LYS A 1 94 ? -17.684 -8.910 12.427 1.00 96.62 94 LYS A C 1
ATOM 682 O O . LYS A 1 94 ? -17.082 -9.517 13.305 1.00 96.62 94 LYS A O 1
ATOM 687 N N . LEU A 1 95 ? -17.588 -7.591 12.258 1.00 97.00 95 LEU A N 1
ATOM 688 C CA . LEU A 1 95 ? -16.824 -6.718 13.155 1.00 97.00 95 LEU A CA 1
ATOM 689 C C . LEU A 1 95 ? -17.325 -6.844 14.596 1.00 97.00 95 LEU A C 1
ATOM 691 O O . LEU A 1 95 ? -16.531 -7.127 15.492 1.00 97.00 95 LEU A O 1
ATOM 695 N N . ARG A 1 96 ? -18.644 -6.750 14.809 1.00 97.31 96 ARG A N 1
ATOM 696 C CA . ARG A 1 96 ? -19.258 -6.929 16.130 1.00 97.31 96 ARG A CA 1
ATOM 697 C C . ARG A 1 96 ? -18.966 -8.312 16.711 1.00 97.31 96 ARG A C 1
ATOM 699 O O . ARG A 1 96 ? -18.633 -8.433 17.886 1.00 97.31 96 ARG A O 1
ATOM 706 N N . LYS A 1 97 ? -19.058 -9.367 15.892 1.00 97.88 97 LYS A N 1
ATOM 707 C CA . LYS A 1 97 ? -18.727 -10.734 16.320 1.00 97.88 97 LYS A CA 1
ATOM 708 C C . LYS A 1 97 ? -17.258 -10.872 16.732 1.00 97.88 97 LYS A C 1
ATOM 710 O O . LYS A 1 97 ? -16.984 -11.530 17.730 1.00 97.88 97 LYS A O 1
ATOM 715 N N . VAL A 1 98 ? -16.334 -10.288 15.968 1.00 98.12 98 VAL A N 1
ATOM 716 C CA . VAL A 1 98 ? -14.894 -10.313 16.270 1.00 98.12 98 VAL A CA 1
ATOM 717 C C . VAL A 1 98 ? -14.604 -9.575 17.575 1.00 98.12 98 VAL A C 1
ATOM 719 O O . VAL A 1 98 ? -13.882 -10.107 18.410 1.00 98.12 98 VAL A O 1
ATOM 722 N N . MET A 1 99 ? -15.225 -8.414 17.790 1.00 97.88 99 MET A N 1
ATOM 723 C CA . MET A 1 99 ? -15.128 -7.651 19.039 1.00 97.88 99 MET A CA 1
ATOM 724 C C . MET A 1 99 ? -15.575 -8.485 20.253 1.00 97.88 99 MET A C 1
ATOM 726 O O . MET A 1 99 ? -14.791 -8.702 21.171 1.00 97.88 99 MET A O 1
ATOM 730 N N . HIS A 1 100 ? -16.775 -9.077 20.203 1.00 97.75 100 HIS A N 1
ATOM 731 C CA . HIS A 1 100 ? -17.296 -9.949 21.273 1.00 97.75 100 HIS A CA 1
ATOM 732 C C . HIS A 1 100 ? -16.479 -11.225 21.498 1.00 97.75 100 HIS A C 1
ATOM 734 O O . HIS A 1 100 ? -16.477 -11.798 22.587 1.00 97.75 100 HIS A O 1
ATOM 740 N N . GLN A 1 101 ? -15.839 -11.754 20.454 1.00 97.56 101 GLN A N 1
ATOM 741 C CA . GLN A 1 101 ? -14.918 -12.879 20.603 1.00 97.56 101 GLN A CA 1
ATOM 742 C C . GLN A 1 101 ? -13.637 -12.430 21.313 1.00 97.56 101 GLN A C 1
ATOM 744 O O . GLN A 1 101 ? -13.216 -13.096 22.252 1.00 97.56 101 GLN A O 1
ATOM 749 N N . GLY A 1 102 ? -13.074 -11.286 20.922 1.00 97.25 102 GLY A N 1
ATOM 750 C CA . GLY A 1 102 ? -11.893 -10.708 21.556 1.00 97.25 102 GLY A CA 1
ATOM 751 C C . GLY A 1 102 ? -12.091 -10.440 23.047 1.00 97.25 102 GLY A C 1
ATOM 752 O O . GLY A 1 102 ? -11.271 -10.863 23.858 1.00 97.25 102 GLY A O 1
ATOM 753 N N . GLU A 1 103 ? -13.220 -9.838 23.426 1.00 96.50 103 GLU A N 1
ATOM 754 C CA . GLU A 1 103 ? -13.561 -9.582 24.833 1.00 96.50 103 GLU A CA 1
ATOM 755 C C . GLU A 1 103 ? -13.617 -10.872 25.663 1.00 96.50 103 GLU A C 1
ATOM 757 O O . GLU A 1 103 ? -13.038 -10.933 26.747 1.00 96.50 103 GLU A O 1
ATOM 762 N N . ARG A 1 104 ? -14.246 -11.931 25.134 1.00 97.06 104 ARG A N 1
ATOM 763 C CA . ARG A 1 104 ? -14.303 -13.242 25.803 1.00 97.06 104 ARG A CA 1
ATOM 764 C C . ARG A 1 104 ? -12.936 -13.916 25.914 1.00 97.06 104 ARG A C 1
ATOM 766 O O . ARG A 1 104 ? -12.680 -14.591 26.906 1.00 97.06 104 ARG A O 1
ATOM 773 N N . ASP A 1 105 ? -12.068 -13.726 24.924 1.00 97.19 105 ASP A N 1
ATOM 774 C CA . ASP A 1 105 ? -10.747 -14.362 24.865 1.00 97.19 105 ASP A CA 1
ATOM 775 C C . ASP A 1 105 ? -9.643 -13.543 25.564 1.00 97.19 105 ASP A C 1
ATOM 777 O O . ASP A 1 105 ? -8.490 -13.988 25.631 1.00 97.19 105 ASP A O 1
ATOM 781 N N . GLY A 1 106 ? -9.967 -12.340 26.056 1.00 96.94 106 GLY A N 1
ATOM 782 C CA . GLY A 1 106 ? -8.998 -11.397 26.617 1.00 96.94 106 GLY A CA 1
ATOM 783 C C . GLY A 1 106 ? -8.004 -10.869 25.575 1.00 96.94 106 GLY A C 1
ATOM 784 O O . GLY A 1 106 ? -6.815 -10.728 25.865 1.00 96.94 106 GLY A O 1
ATOM 785 N N . VAL A 1 107 ? -8.464 -10.633 24.344 1.00 97.75 107 VAL A N 1
ATOM 786 C CA . VAL A 1 107 ? -7.655 -10.199 23.195 1.00 97.75 107 VAL A CA 1
ATOM 787 C C . VAL A 1 107 ? -8.309 -9.000 22.513 1.00 97.75 107 VAL A C 1
ATOM 789 O O . VAL A 1 107 ? -9.497 -9.036 22.215 1.00 97.75 107 VAL A O 1
ATOM 792 N N . VAL A 1 108 ? -7.535 -7.966 22.178 1.00 98.38 108 VAL A N 1
ATOM 793 C CA . VAL A 1 108 ? -8.040 -6.835 21.384 1.00 98.38 108 VAL A CA 1
ATOM 794 C C . VAL A 1 108 ? -7.846 -7.126 19.890 1.00 98.38 108 VAL A C 1
ATOM 796 O O . VAL A 1 108 ? -6.707 -7.252 19.426 1.00 98.38 108 VAL A O 1
ATOM 799 N N . PRO A 1 109 ? -8.922 -7.258 19.101 1.00 98.44 109 PRO A N 1
ATOM 800 C CA . PRO A 1 109 ? -8.802 -7.492 17.673 1.00 98.44 109 PRO A CA 1
ATOM 801 C C . PRO A 1 109 ? -8.295 -6.248 16.934 1.00 98.44 109 PRO A C 1
ATOM 803 O O . PRO A 1 109 ? -8.685 -5.122 17.236 1.00 98.44 109 PRO A O 1
ATOM 806 N N . ILE A 1 110 ? -7.467 -6.471 15.915 1.00 98.69 110 ILE A N 1
ATOM 807 C CA . ILE A 1 110 ? -7.023 -5.475 14.939 1.00 98.69 110 ILE A CA 1
ATOM 808 C C . ILE A 1 110 ? -7.626 -5.861 13.591 1.00 98.69 110 ILE A C 1
ATOM 810 O O . ILE A 1 110 ? -7.422 -6.984 13.130 1.00 98.69 110 ILE A O 1
ATOM 814 N N . LEU A 1 111 ? -8.316 -4.941 12.922 1.00 98.31 111 LEU A N 1
ATOM 815 C CA . LEU A 1 111 ? -8.761 -5.130 11.539 1.00 98.31 111 LEU A CA 1
ATOM 816 C C . LEU A 1 111 ? -8.289 -3.983 10.657 1.00 98.31 111 LEU A C 1
ATOM 818 O O . LEU A 1 111 ? -8.116 -2.855 11.113 1.00 98.31 111 LEU A O 1
ATOM 822 N N . SER A 1 112 ? -8.084 -4.271 9.373 1.00 97.44 112 SER A N 1
ATOM 823 C CA . SER A 1 112 ? -7.577 -3.287 8.424 1.00 97.44 112 SER A CA 1
ATOM 824 C C . SER A 1 112 ? -8.284 -3.346 7.079 1.00 97.44 112 SER A C 1
ATOM 826 O O . SER A 1 112 ? -8.390 -4.419 6.476 1.00 97.44 112 SER A O 1
ATOM 828 N N . SER A 1 113 ? -8.671 -2.170 6.583 1.00 95.75 113 SER A N 1
ATOM 829 C CA . SER A 1 113 ? -9.084 -1.957 5.197 1.00 95.75 113 SER A CA 1
ATOM 830 C C . SER A 1 113 ? -8.842 -0.503 4.784 1.00 95.75 113 SER A C 1
ATOM 832 O O . SER A 1 113 ? -9.129 0.419 5.548 1.00 95.75 113 SER A O 1
ATOM 834 N N . GLU A 1 114 ? -8.317 -0.289 3.576 1.00 91.94 114 GLU A N 1
ATOM 835 C CA . GLU A 1 114 ? -8.008 1.056 3.061 1.00 91.94 114 GLU A CA 1
ATOM 836 C C . GLU A 1 114 ? -9.277 1.866 2.730 1.00 91.94 114 GLU A C 1
ATOM 838 O O . GLU A 1 114 ? -9.310 3.087 2.848 1.00 91.94 114 GLU A O 1
ATOM 843 N N . GLY A 1 115 ? -10.366 1.218 2.311 1.00 91.44 115 GLY A N 1
ATOM 844 C CA . GLY A 1 115 ? -11.581 1.937 1.914 1.00 91.44 115 GLY A CA 1
ATOM 845 C C . GLY A 1 115 ? -12.396 2.473 3.087 1.00 91.44 115 GLY A C 1
ATOM 846 O O . GLY A 1 115 ? -13.257 3.330 2.883 1.00 91.44 115 GLY A O 1
ATOM 847 N N . TRP A 1 116 ? -12.133 2.008 4.312 1.00 95.50 116 TRP A N 1
ATOM 848 C CA . TRP A 1 116 ? -12.900 2.411 5.493 1.00 95.50 116 TRP A CA 1
ATOM 849 C C . TRP A 1 116 ? -12.700 3.880 5.858 1.00 95.50 116 TRP A C 1
ATOM 851 O O . TRP A 1 116 ? -13.627 4.489 6.385 1.00 95.50 116 TRP A O 1
ATOM 861 N N . VAL A 1 117 ? -11.563 4.495 5.505 1.00 95.25 117 VAL A N 1
ATOM 862 C CA . VAL A 1 117 ? -11.317 5.913 5.814 1.00 95.25 117 VAL A CA 1
ATOM 863 C C . VAL A 1 117 ? -12.420 6.826 5.273 1.00 95.25 117 VAL A C 1
ATOM 865 O O . VAL A 1 117 ? -12.825 7.757 5.956 1.00 95.25 117 VAL A O 1
ATOM 868 N N . ARG A 1 118 ? -12.997 6.508 4.105 1.00 93.69 118 ARG A N 1
ATOM 869 C CA . ARG A 1 118 ? -14.066 7.290 3.459 1.00 93.69 118 ARG A CA 1
ATOM 870 C C . ARG A 1 118 ? -15.470 6.982 3.995 1.00 93.69 118 ARG A C 1
ATOM 872 O O . ARG A 1 118 ? -16.460 7.354 3.362 1.00 93.69 118 ARG A O 1
ATOM 879 N N . ARG A 1 119 ? -15.586 6.228 5.093 1.00 94.12 119 ARG A N 1
ATOM 880 C CA . ARG A 1 119 ? -16.863 5.731 5.637 1.00 94.12 119 ARG A CA 1
ATOM 881 C C . ARG A 1 119 ? -17.102 6.062 7.121 1.00 94.12 119 ARG A C 1
ATOM 883 O O . ARG A 1 119 ? -17.726 5.241 7.790 1.00 94.12 119 ARG A O 1
ATOM 890 N N . PRO A 1 120 ? -16.682 7.230 7.647 1.00 96.06 120 PRO A N 1
ATOM 891 C CA . PRO A 1 120 ? -16.889 7.555 9.061 1.00 96.06 120 PRO A CA 1
ATOM 892 C C . PRO A 1 120 ? -18.371 7.476 9.452 1.00 96.06 120 PRO A C 1
ATOM 894 O O . PRO A 1 120 ? -18.692 6.890 10.476 1.00 96.06 120 PRO A O 1
ATOM 897 N N . ASP A 1 121 ? -19.277 7.945 8.589 1.00 95.31 121 ASP A N 1
ATOM 898 C CA . ASP A 1 121 ? -20.719 8.001 8.868 1.00 95.31 121 ASP A CA 1
ATOM 899 C C . ASP A 1 121 ? -21.345 6.595 9.050 1.00 95.31 121 ASP A C 1
ATOM 901 O O . ASP A 1 121 ? -22.182 6.380 9.934 1.00 95.31 121 ASP A O 1
ATOM 905 N N . LEU A 1 122 ? -20.891 5.599 8.271 1.00 94.56 122 LEU A N 1
ATOM 906 C CA . LEU A 1 122 ? -21.327 4.204 8.432 1.00 94.56 122 LEU A CA 1
ATOM 907 C C . LEU A 1 122 ? -20.809 3.612 9.747 1.00 94.56 122 LEU A C 1
ATOM 909 O O . LEU A 1 122 ? -21.567 2.975 10.478 1.00 94.56 122 LEU A O 1
ATOM 913 N N . PHE A 1 123 ? -19.531 3.837 10.067 1.00 96.19 123 PHE A N 1
ATOM 914 C CA . PHE A 1 123 ? -18.952 3.361 11.323 1.00 96.19 123 PHE A CA 1
ATOM 915 C C . PHE A 1 123 ? -19.599 4.032 12.535 1.00 96.19 123 PHE A C 1
ATOM 917 O O . PHE A 1 123 ? -19.956 3.329 13.472 1.00 96.19 123 PHE A O 1
ATOM 924 N N . ALA A 1 124 ? -19.836 5.345 12.498 1.00 96.88 124 ALA A N 1
ATOM 925 C CA . ALA A 1 124 ? -20.523 6.081 13.556 1.00 96.88 124 ALA A CA 1
ATOM 926 C C . ALA A 1 124 ? -21.907 5.483 13.845 1.00 96.88 124 ALA A C 1
ATOM 928 O O . ALA A 1 124 ? -22.234 5.193 14.995 1.00 96.88 124 ALA A O 1
ATOM 929 N N . THR A 1 125 ? -22.686 5.214 12.792 1.00 95.69 125 THR A N 1
ATOM 930 C CA . THR A 1 125 ? -24.021 4.611 12.909 1.00 95.69 125 THR A CA 1
ATOM 931 C C . THR A 1 125 ? -23.970 3.239 13.586 1.00 95.69 125 THR A C 1
ATOM 933 O O . THR A 1 125 ? -24.739 2.970 14.511 1.00 95.69 125 THR A O 1
ATOM 936 N N . HIS A 1 126 ? -23.067 2.356 13.151 1.00 96.25 126 HIS A N 1
ATOM 937 C CA . HIS A 1 126 ? -22.972 1.001 13.706 1.00 96.25 126 HIS A CA 1
ATOM 938 C C . HIS A 1 126 ? -22.371 0.974 15.110 1.00 96.25 126 HIS A C 1
ATOM 940 O O . HIS A 1 126 ? -22.899 0.276 15.973 1.00 96.25 126 HIS A O 1
ATOM 946 N N . LEU A 1 127 ? -21.341 1.774 15.383 1.00 96.94 127 LEU A N 1
ATOM 947 C CA . LEU A 1 127 ? -20.758 1.894 16.721 1.00 96.94 127 LEU A CA 1
ATOM 948 C C . LEU A 1 127 ? -21.781 2.435 17.728 1.00 96.94 127 LEU A C 1
ATOM 950 O O . LEU A 1 127 ? -21.889 1.886 18.824 1.00 96.94 127 LEU A O 1
ATOM 954 N N . ALA A 1 128 ? -22.608 3.412 17.340 1.00 97.31 128 ALA A N 1
ATOM 955 C CA . ALA A 1 128 ? -23.710 3.896 18.170 1.00 97.31 128 ALA A CA 1
ATOM 956 C C . ALA A 1 128 ? -24.734 2.791 18.477 1.00 97.31 128 ALA A C 1
ATOM 958 O O . ALA A 1 128 ? -25.109 2.602 19.635 1.00 97.31 128 ALA A O 1
ATOM 959 N N . ARG A 1 129 ? -25.125 1.987 17.474 1.00 96.69 129 ARG A N 1
ATOM 960 C CA . ARG A 1 129 ? -26.005 0.813 17.664 1.00 96.69 129 ARG A CA 1
ATOM 961 C C . ARG A 1 129 ? -25.396 -0.251 18.583 1.00 96.69 129 ARG A C 1
ATOM 963 O O . ARG A 1 129 ? -26.131 -1.050 19.158 1.00 96.69 129 ARG A O 1
ATOM 970 N N . TRP A 1 130 ? -24.071 -0.294 18.714 1.00 96.75 130 TRP A N 1
ATOM 971 C CA . TRP A 1 130 ? -23.366 -1.208 19.619 1.00 96.75 130 TRP A CA 1
ATOM 972 C C . TRP A 1 130 ? -23.141 -0.620 21.018 1.00 96.75 130 TRP A C 1
ATOM 974 O O . TRP A 1 130 ? -22.504 -1.274 21.838 1.00 96.75 130 TRP A O 1
ATOM 984 N N . GLY A 1 131 ? -23.662 0.579 21.303 1.00 96.94 131 GLY A N 1
ATOM 985 C CA . GLY A 1 131 ? -23.506 1.249 22.596 1.00 96.94 131 GLY A CA 1
ATOM 986 C C . GLY A 1 131 ? -22.237 2.098 22.718 1.00 96.94 131 GLY A C 1
ATOM 987 O O . GLY A 1 131 ? -21.813 2.374 23.834 1.00 96.94 131 GLY A O 1
ATOM 988 N N . ASN A 1 132 ? -21.642 2.518 21.596 1.00 96.94 132 ASN A N 1
ATOM 989 C CA . ASN A 1 132 ? -20.389 3.280 21.526 1.00 96.94 132 ASN A CA 1
ATOM 990 C C . ASN A 1 132 ? -19.237 2.585 22.283 1.00 96.94 132 ASN A C 1
ATOM 992 O O . ASN A 1 132 ? -18.752 3.126 23.281 1.00 96.94 132 ASN A O 1
ATOM 996 N N . PRO A 1 133 ? -18.804 1.382 21.858 1.00 97.06 133 PRO A N 1
ATOM 997 C CA . PRO A 1 133 ? -17.669 0.711 22.486 1.00 97.06 133 PRO A CA 1
ATOM 998 C C . PRO A 1 133 ? -16.391 1.552 22.354 1.00 97.06 133 PRO A C 1
ATOM 1000 O O . PRO A 1 133 ? -16.270 2.366 21.439 1.00 97.06 133 PRO A O 1
ATOM 1003 N N . ASN A 1 134 ? -15.417 1.327 23.241 1.00 97.12 134 ASN A N 1
ATOM 1004 C CA . ASN A 1 134 ? -14.115 1.987 23.143 1.00 97.12 134 ASN A CA 1
ATOM 1005 C C . ASN A 1 134 ? -13.354 1.435 21.934 1.00 97.12 134 ASN A C 1
ATOM 1007 O O . ASN A 1 134 ? -12.874 0.299 21.966 1.00 97.12 134 ASN A O 1
ATOM 1011 N N . VAL A 1 135 ? -13.246 2.236 20.877 1.00 98.00 135 VAL A N 1
ATOM 1012 C CA . VAL A 1 135 ? -12.564 1.857 19.635 1.00 98.00 135 VAL A CA 1
ATOM 1013 C C . VAL A 1 135 ? -11.356 2.743 19.421 1.00 98.00 135 VAL A C 1
ATOM 1015 O O . VAL A 1 135 ? -11.397 3.956 19.612 1.00 98.00 135 VAL A O 1
ATOM 1018 N N . GLU A 1 136 ? -10.272 2.140 18.971 1.00 98.25 136 GLU A N 1
ATOM 1019 C CA . GLU A 1 136 ? -9.085 2.858 18.550 1.00 98.25 136 GLU A CA 1
ATOM 1020 C C . GLU A 1 136 ? -8.966 2.802 17.034 1.00 98.25 136 GLU A C 1
ATOM 1022 O O . GLU A 1 136 ? -9.060 1.741 16.423 1.00 98.25 136 GLU A O 1
ATOM 1027 N N . VAL A 1 137 ? -8.766 3.955 16.414 1.00 98.31 137 VAL A N 1
ATOM 1028 C CA . VAL A 1 137 ? -8.564 4.075 14.976 1.00 98.31 137 VAL A CA 1
ATOM 1029 C C . VAL A 1 137 ? -7.166 4.590 14.733 1.00 98.31 137 VAL A C 1
ATOM 1031 O O . VAL A 1 137 ? -6.756 5.572 15.340 1.00 98.31 137 VAL A O 1
ATOM 1034 N N . VAL A 1 138 ? -6.446 3.965 13.812 1.00 98.12 138 VAL A N 1
ATOM 1035 C CA . VAL A 1 138 ? -5.146 4.448 13.354 1.00 98.12 138 VAL A CA 1
ATOM 1036 C C . VAL A 1 138 ? -5.177 4.695 11.854 1.00 98.12 138 VAL A C 1
ATOM 1038 O O . VAL A 1 138 ? -5.652 3.854 11.084 1.00 98.12 138 VAL A O 1
ATOM 1041 N N . ALA A 1 139 ? -4.654 5.847 11.443 1.00 97.75 139 ALA A N 1
ATOM 1042 C CA . ALA A 1 139 ? -4.481 6.211 10.047 1.00 97.75 139 ALA A CA 1
ATOM 1043 C C . ALA A 1 139 ? -3.050 6.697 9.798 1.00 97.75 139 ALA A C 1
ATOM 1045 O O . ALA A 1 139 ? -2.552 7.602 10.470 1.00 97.75 139 ALA A O 1
ATOM 1046 N N . PHE A 1 140 ? -2.406 6.099 8.797 1.00 97.19 140 PHE A N 1
ATOM 1047 C CA . PHE A 1 140 ? -1.102 6.536 8.316 1.00 97.19 140 PHE A CA 1
ATOM 1048 C C . PHE A 1 140 ? -1.261 7.429 7.099 1.00 97.19 140 PHE A C 1
ATOM 1050 O O . PHE A 1 140 ? -2.048 7.140 6.194 1.00 97.19 140 PHE A O 1
ATOM 1057 N N . LEU A 1 141 ? -0.499 8.514 7.085 1.00 95.56 141 LEU A N 1
ATOM 1058 C CA . LEU A 1 141 ? -0.670 9.600 6.140 1.00 95.56 141 LEU A CA 1
ATOM 1059 C C . LEU A 1 141 ? 0.531 9.725 5.212 1.00 95.56 141 LEU A C 1
ATOM 1061 O O . LEU A 1 141 ? 1.682 9.527 5.600 1.00 95.56 141 LEU A O 1
ATOM 1065 N N . ARG A 1 142 ? 0.242 10.092 3.968 1.00 94.19 142 ARG A N 1
ATOM 1066 C CA . ARG A 1 142 ? 1.230 10.441 2.952 1.00 94.19 142 ARG A CA 1
ATOM 1067 C C . ARG A 1 142 ? 0.942 11.860 2.467 1.00 94.19 142 ARG A C 1
ATOM 1069 O O . ARG A 1 142 ? -0.232 12.198 2.365 1.00 94.19 142 ARG A O 1
ATOM 1076 N N . PRO A 1 143 ? 1.948 12.669 2.111 1.00 94.38 143 PRO A N 1
ATOM 1077 C CA . PRO A 1 143 ? 1.680 13.938 1.454 1.00 94.38 143 PRO A CA 1
ATOM 1078 C C . PRO A 1 143 ? 0.799 13.787 0.197 1.00 94.38 143 PRO A C 1
ATOM 1080 O O . PRO A 1 143 ? 1.024 12.853 -0.584 1.00 94.38 143 PRO A O 1
ATOM 1083 N N . PRO A 1 144 ? -0.180 14.682 -0.047 1.00 94.25 144 PRO A N 1
ATOM 1084 C CA . PRO A 1 144 ? -1.142 14.508 -1.137 1.00 94.25 144 PRO A CA 1
ATOM 1085 C C . PRO A 1 144 ? -0.496 14.443 -2.525 1.00 94.25 144 PRO A C 1
ATOM 1087 O O . PRO A 1 144 ? -0.825 13.550 -3.300 1.00 94.25 144 PRO A O 1
ATOM 1090 N N . VAL A 1 145 ? 0.471 15.318 -2.828 1.00 94.25 145 VAL A N 1
ATOM 1091 C CA . VAL A 1 145 ? 1.188 15.320 -4.121 1.00 94.25 145 VAL A CA 1
ATOM 1092 C C . VAL A 1 145 ? 1.833 13.959 -4.383 1.00 94.25 145 VAL A C 1
ATOM 1094 O O . VAL A 1 145 ? 1.654 13.343 -5.434 1.00 94.25 145 VAL A O 1
ATOM 1097 N N . GLU A 1 146 ? 2.530 13.423 -3.387 1.00 94.00 146 GLU A N 1
ATOM 1098 C CA . GLU A 1 146 ? 3.142 12.112 -3.517 1.00 94.00 146 GLU A CA 1
ATOM 1099 C C . GLU A 1 146 ? 2.147 10.963 -3.611 1.00 94.00 146 GLU A C 1
ATOM 1101 O O . GLU A 1 146 ? 2.460 9.932 -4.218 1.00 94.00 146 GLU A O 1
ATOM 1106 N N . TRP A 1 147 ? 1.000 11.102 -2.949 1.00 94.94 147 TRP A N 1
ATOM 1107 C CA . TRP A 1 147 ? -0.089 10.153 -3.057 1.00 94.94 147 TRP A CA 1
ATOM 1108 C C . TRP A 1 147 ? -0.631 10.130 -4.480 1.00 94.94 147 TRP A C 1
ATOM 1110 O O . TRP A 1 147 ? -0.729 9.046 -5.044 1.00 94.94 147 TRP A O 1
ATOM 1120 N N . PHE A 1 148 ? -0.882 11.290 -5.096 1.00 94.81 148 PHE A N 1
ATOM 1121 C CA . PHE A 1 148 ? -1.311 11.371 -6.494 1.00 94.81 148 PHE A CA 1
ATOM 1122 C C . PHE A 1 148 ? -0.280 10.745 -7.430 1.00 94.81 148 PHE A C 1
ATOM 1124 O O . PHE A 1 148 ? -0.648 9.918 -8.262 1.00 94.81 148 PHE A O 1
ATOM 1131 N N . ASN A 1 149 ? 1.011 11.034 -7.235 1.00 95.31 149 ASN A N 1
ATOM 1132 C CA . ASN A 1 149 ? 2.074 10.391 -8.006 1.00 95.31 149 ASN A CA 1
ATOM 1133 C C . ASN A 1 149 ? 2.047 8.855 -7.848 1.00 95.31 149 ASN A C 1
ATOM 1135 O O . ASN A 1 149 ? 2.051 8.121 -8.832 1.00 95.31 149 ASN A O 1
ATOM 1139 N N . ALA A 1 150 ? 1.975 8.342 -6.616 1.00 94.56 150 ALA A N 1
ATOM 1140 C CA . ALA A 1 150 ? 1.914 6.898 -6.371 1.00 94.56 150 ALA A CA 1
ATOM 1141 C C . ALA A 1 150 ? 0.640 6.246 -6.943 1.00 94.56 150 ALA A C 1
ATOM 1143 O O . ALA A 1 150 ? 0.692 5.136 -7.475 1.00 94.56 150 ALA A O 1
ATOM 1144 N N . SER A 1 151 ? -0.497 6.932 -6.845 1.00 94.19 151 SER A N 1
ATOM 1145 C CA . SER A 1 151 ? -1.783 6.495 -7.387 1.00 94.19 151 SER A CA 1
ATOM 1146 C C . SER A 1 151 ? -1.775 6.466 -8.914 1.00 94.19 151 SER A C 1
ATOM 1148 O O . SER A 1 151 ? -2.296 5.512 -9.488 1.00 94.19 151 SER A O 1
ATOM 1150 N N . PHE A 1 152 ? -1.131 7.425 -9.584 1.00 95.44 152 PHE A N 1
ATOM 1151 C CA . PHE A 1 152 ? -0.970 7.393 -11.037 1.00 95.44 152 PHE A CA 1
ATOM 1152 C C . PHE A 1 152 ? -0.187 6.155 -11.481 1.00 95.44 152 PHE A C 1
ATOM 1154 O O . PHE A 1 152 ? -0.683 5.374 -12.289 1.00 95.44 152 PHE A O 1
ATOM 1161 N N . TRP A 1 153 ? 0.988 5.906 -10.896 1.00 95.50 153 TRP A N 1
ATOM 1162 C CA . TRP A 1 153 ? 1.809 4.751 -11.273 1.00 95.50 153 TRP A CA 1
ATOM 1163 C C . TRP A 1 153 ? 1.147 3.408 -10.960 1.00 95.50 153 TRP A C 1
ATOM 1165 O O . TRP A 1 153 ? 1.327 2.434 -11.690 1.00 95.50 153 TRP A O 1
ATOM 1175 N N . GLN A 1 154 ? 0.357 3.330 -9.888 1.00 93.06 154 GLN A N 1
ATOM 1176 C CA . GLN A 1 154 ? -0.293 2.076 -9.526 1.00 93.06 154 GLN A CA 1
ATOM 1177 C C . GLN A 1 154 ? -1.645 1.865 -10.215 1.00 93.06 154 GLN A C 1
ATOM 1179 O O . GLN A 1 154 ? -2.022 0.715 -10.425 1.00 93.06 154 GLN A O 1
ATOM 1184 N N . TRP A 1 155 ? -2.379 2.924 -10.554 1.00 93.00 155 TRP A N 1
ATOM 1185 C CA . TRP A 1 155 ? -3.737 2.824 -11.095 1.00 93.00 155 TRP A CA 1
ATOM 1186 C C . TRP A 1 155 ? -3.915 3.573 -12.409 1.00 93.00 155 TRP A C 1
ATOM 1188 O O . TRP A 1 155 ? -4.426 2.990 -13.361 1.00 93.00 155 TRP A O 1
ATOM 1198 N N . GLY A 1 156 ? -3.501 4.839 -12.462 1.00 93.81 156 GLY A N 1
ATOM 1199 C CA . GLY A 1 156 ? -3.745 5.725 -13.601 1.00 93.81 156 GLY A CA 1
ATOM 1200 C C . GLY A 1 156 ? -3.128 5.226 -14.897 1.00 93.81 156 GLY A C 1
ATOM 1201 O O . GLY A 1 156 ? -3.861 4.947 -15.842 1.00 93.81 156 GLY A O 1
ATOM 1202 N N . ILE A 1 157 ? -1.815 4.994 -14.897 1.00 95.12 157 ILE A N 1
ATOM 1203 C CA . ILE A 1 157 ? -1.040 4.678 -16.103 1.00 95.12 157 ILE A CA 1
ATOM 1204 C C . ILE A 1 157 ? -1.543 3.445 -16.870 1.00 95.12 157 ILE A C 1
ATOM 1206 O O . ILE A 1 157 ? -1.303 3.298 -18.064 1.00 95.12 157 ILE A O 1
ATOM 1210 N N . TRP A 1 158 ? -2.266 2.551 -16.194 1.00 94.62 158 TRP A N 1
ATOM 1211 C CA . TRP A 1 158 ? -2.767 1.303 -16.767 1.00 94.62 158 TRP A CA 1
ATOM 1212 C C . TRP A 1 158 ? -4.080 1.450 -17.532 1.00 94.62 158 TRP A C 1
ATOM 1214 O O . TRP A 1 158 ? -4.419 0.536 -18.281 1.00 94.62 158 TRP A O 1
ATOM 1224 N N . ASN A 1 159 ? -4.816 2.541 -17.318 1.00 88.12 159 ASN A N 1
ATOM 1225 C CA . ASN A 1 159 ? -6.103 2.812 -17.963 1.00 88.12 159 ASN A CA 1
ATOM 1226 C C . ASN A 1 159 ? -6.073 4.121 -18.765 1.00 88.12 159 ASN A C 1
ATOM 1228 O O . ASN A 1 159 ? -6.748 4.234 -19.780 1.00 88.12 159 ASN A O 1
ATOM 1232 N N . GLU A 1 160 ? -5.299 5.098 -18.297 1.00 87.69 160 GLU A N 1
ATOM 1233 C CA . GLU A 1 160 ? -5.092 6.407 -18.907 1.00 87.69 160 GLU A CA 1
ATOM 1234 C C . GLU A 1 160 ? -3.598 6.750 -18.733 1.00 87.69 160 GLU A C 1
ATOM 1236 O O . GLU A 1 160 ? -3.203 7.249 -17.677 1.00 87.69 160 GLU A O 1
ATOM 1241 N N . PRO A 1 161 ? -2.734 6.439 -19.719 1.00 87.56 161 PRO A N 1
ATOM 1242 C CA . PRO A 1 161 ? -1.289 6.678 -19.630 1.00 87.56 161 PRO A CA 1
ATOM 1243 C C . PRO A 1 161 ? -0.903 8.167 -19.715 1.00 87.56 161 PRO A C 1
ATOM 1245 O O . PRO A 1 161 ? 0.278 8.495 -19.794 1.00 87.56 161 PRO A O 1
ATOM 1248 N N . ASP A 1 162 ? -1.888 9.060 -19.675 1.00 91.38 162 ASP A N 1
ATOM 1249 C CA . ASP A 1 162 ? -1.751 10.509 -19.662 1.00 91.38 162 ASP A CA 1
ATOM 1250 C C . ASP A 1 162 ? -2.132 11.037 -18.268 1.00 91.38 162 ASP A C 1
ATOM 1252 O O . ASP A 1 162 ? -3.266 10.885 -17.805 1.00 91.38 162 ASP A O 1
ATOM 1256 N N . ILE A 1 163 ? -1.163 11.645 -17.582 1.00 92.12 163 ILE A N 1
ATOM 1257 C CA . ILE A 1 163 ? -1.346 12.175 -16.228 1.00 92.12 163 ILE A CA 1
ATOM 1258 C C . ILE A 1 163 ? -2.309 13.369 -16.189 1.00 92.12 163 ILE A C 1
ATOM 1260 O O . ILE A 1 163 ? -3.086 13.467 -15.239 1.00 92.12 163 ILE A O 1
ATOM 1264 N N . ASP A 1 164 ? -2.298 14.244 -17.200 1.00 92.25 164 ASP A N 1
ATOM 1265 C CA . ASP A 1 164 ? -3.185 15.407 -17.274 1.00 92.25 164 ASP A CA 1
ATOM 1266 C C . ASP A 1 164 ? -4.638 14.922 -17.397 1.00 92.25 164 ASP A C 1
ATOM 1268 O O . ASP A 1 164 ? -5.509 15.321 -16.618 1.00 92.25 164 ASP A O 1
ATOM 1272 N N . ARG A 1 165 ? -4.894 13.975 -18.311 1.00 91.81 165 ARG A N 1
ATOM 1273 C CA . ARG A 1 165 ? -6.221 13.354 -18.469 1.00 91.81 165 ARG A CA 1
ATOM 1274 C C . ARG A 1 165 ? -6.638 12.571 -17.237 1.00 91.81 165 ARG A C 1
ATOM 1276 O O . ARG A 1 165 ? -7.805 12.629 -16.848 1.00 91.81 165 ARG A O 1
ATOM 1283 N N . TRP A 1 166 ? -5.713 11.842 -16.615 1.00 92.00 166 TRP A N 1
ATOM 1284 C CA . TRP A 1 166 ? -6.011 11.090 -15.404 1.00 92.00 166 TRP A CA 1
ATOM 1285 C C . TRP A 1 166 ? -6.451 12.028 -14.278 1.00 92.00 166 TRP A C 1
ATOM 1287 O O . TRP A 1 166 ? -7.530 11.818 -13.734 1.00 92.00 166 TRP A O 1
ATOM 1297 N N . LEU A 1 167 ? -5.703 13.102 -14.000 1.00 90.50 167 LEU A N 1
ATOM 1298 C CA . LEU A 1 167 ? -6.054 14.083 -12.966 1.00 90.50 167 LEU A CA 1
ATOM 1299 C C . LEU A 1 167 ? -7.407 14.761 -13.235 1.00 90.50 167 LEU A C 1
ATOM 1301 O O . LEU A 1 167 ? -8.205 14.911 -12.310 1.00 90.50 167 LEU A O 1
ATOM 1305 N N . GLN A 1 168 ? -7.702 15.111 -14.491 1.00 87.81 168 GLN A N 1
ATOM 1306 C CA . GLN A 1 168 ? -8.984 15.719 -14.874 1.00 87.81 168 GLN A CA 1
ATOM 1307 C C . GLN A 1 168 ? -10.172 14.759 -14.717 1.00 87.81 168 GLN A C 1
ATOM 1309 O O . GLN A 1 168 ? -11.257 15.170 -14.311 1.00 87.81 168 GLN A O 1
ATOM 1314 N N . ARG A 1 169 ? -9.988 13.475 -15.050 1.00 82.56 169 ARG A N 1
ATOM 1315 C CA . ARG A 1 169 ? -11.050 12.457 -14.990 1.00 82.56 169 ARG A CA 1
ATOM 1316 C C . ARG A 1 169 ? -11.239 11.873 -13.598 1.00 82.56 169 ARG A C 1
ATOM 1318 O O . ARG A 1 169 ? -12.309 11.334 -13.306 1.00 82.56 169 ARG A O 1
ATOM 1325 N N 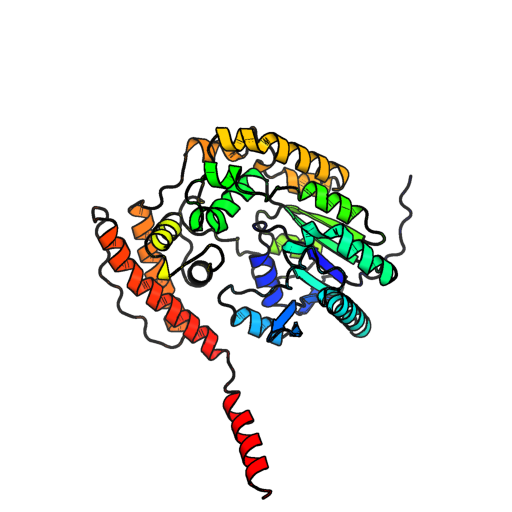. THR A 1 170 ? -10.207 11.888 -12.757 1.00 71.31 170 THR A N 1
ATOM 1326 C CA . THR A 1 170 ? -10.282 11.251 -11.446 1.00 71.31 170 THR A CA 1
ATOM 1327 C C . THR A 1 170 ? -11.263 11.980 -10.542 1.00 71.31 170 THR A C 1
ATOM 1329 O O . THR A 1 170 ? -10.922 12.964 -9.900 1.00 71.31 170 THR A O 1
ATOM 1332 N N . ASN A 1 171 ? -12.448 11.397 -10.360 1.00 61.25 171 ASN A N 1
ATOM 1333 C CA . ASN A 1 171 ? -13.353 11.738 -9.260 1.00 61.25 171 ASN A CA 1
ATOM 1334 C C . ASN A 1 171 ? -12.876 11.140 -7.916 1.00 61.25 171 ASN A C 1
ATOM 1336 O O . ASN A 1 171 ? -13.679 10.731 -7.082 1.00 61.25 171 ASN A O 1
ATOM 1340 N N . GLN A 1 172 ? -11.560 10.988 -7.731 1.00 68.88 172 GLN A N 1
ATOM 1341 C CA . GLN A 1 172 ? -10.963 10.532 -6.478 1.00 68.88 172 GLN A CA 1
ATOM 1342 C C . GLN A 1 172 ? -10.321 11.729 -5.780 1.00 68.88 172 GLN A C 1
ATOM 1344 O O . GLN A 1 172 ? -9.106 11.911 -5.879 1.00 68.88 172 GLN A O 1
ATOM 1349 N N . PRO A 1 173 ? -11.111 12.556 -5.075 1.00 80.75 173 PRO A N 1
ATOM 1350 C CA . PRO A 1 173 ? -10.545 13.639 -4.294 1.00 80.75 173 PRO A CA 1
ATOM 1351 C C . PRO A 1 173 ? -9.640 13.050 -3.212 1.00 80.75 173 PRO A C 1
ATOM 1353 O O . PRO A 1 173 ? -9.980 12.051 -2.572 1.00 80.75 173 PRO A O 1
ATOM 1356 N N . TYR A 1 174 ? -8.482 13.666 -2.994 1.00 88.25 174 TYR A N 1
ATOM 1357 C CA . TYR A 1 174 ? -7.725 13.451 -1.767 1.00 88.25 174 TYR A CA 1
ATOM 1358 C C . TYR A 1 174 ? -8.404 14.292 -0.680 1.00 88.25 174 TYR A C 1
ATOM 1360 O O . TYR A 1 174 ? -8.104 15.465 -0.506 1.00 88.25 174 TYR A O 1
ATOM 1368 N N . ASP A 1 175 ? -9.388 13.720 0.001 1.00 93.25 175 ASP A N 1
ATOM 1369 C CA . ASP A 1 175 ? -10.229 14.351 1.032 1.00 93.25 175 ASP A CA 1
ATOM 1370 C C . ASP A 1 175 ? -10.053 13.675 2.401 1.00 93.25 175 ASP A C 1
ATOM 1372 O O . ASP A 1 175 ? -10.878 13.796 3.308 1.00 93.25 175 ASP A O 1
ATOM 1376 N N . PHE A 1 176 ? -8.953 12.944 2.567 1.00 93.38 176 PHE A N 1
ATOM 1377 C CA . PHE A 1 176 ? -8.719 12.103 3.729 1.00 93.38 176 PHE A CA 1
ATOM 1378 C C . PHE A 1 176 ? -8.642 12.879 5.037 1.00 93.38 176 PHE A C 1
ATOM 1380 O O . PHE A 1 176 ? -9.199 12.427 6.030 1.00 93.38 176 PHE A O 1
ATOM 1387 N N . GLY A 1 177 ? -8.012 14.055 5.043 1.00 95.69 177 GLY A N 1
ATOM 1388 C CA . GLY A 1 177 ? -7.983 14.930 6.210 1.00 95.69 177 GLY A CA 1
ATOM 1389 C C . GLY A 1 177 ? -9.395 15.262 6.687 1.00 95.69 177 GLY A C 1
ATOM 1390 O O . GLY A 1 177 ? -9.665 15.140 7.874 1.00 95.69 177 GLY A O 1
ATOM 1391 N N . LEU A 1 178 ? -10.311 15.579 5.763 1.00 96.12 178 LEU A N 1
ATOM 1392 C CA . LEU A 1 178 ? -11.718 15.884 6.057 1.00 96.12 178 LEU A CA 1
ATOM 1393 C C . LEU A 1 178 ? -12.469 14.659 6.589 1.00 96.12 178 LEU A C 1
ATOM 1395 O O . LEU A 1 178 ? -13.199 14.754 7.573 1.00 96.12 178 LEU A O 1
ATOM 1399 N N . HIS A 1 179 ? -12.261 13.490 5.981 1.00 96.69 179 HIS A N 1
ATOM 1400 C CA . HIS A 1 179 ? -12.842 12.246 6.479 1.00 96.69 179 HIS A CA 1
ATOM 1401 C C . HIS A 1 179 ? -12.342 11.883 7.881 1.00 96.69 179 HIS A C 1
ATOM 1403 O O . HIS A 1 179 ? -13.130 11.440 8.714 1.00 96.69 179 HIS A O 1
ATOM 1409 N N . LEU A 1 180 ? -11.057 12.093 8.164 1.00 97.69 180 LEU A N 1
ATOM 1410 C CA . LEU A 1 180 ? -10.472 11.831 9.477 1.00 97.69 180 LEU A CA 1
ATOM 1411 C C . LEU A 1 180 ? -11.010 12.779 10.555 1.00 97.69 180 LEU A C 1
ATOM 1413 O O . LEU A 1 180 ? -11.089 12.376 11.711 1.00 97.69 180 LEU A O 1
ATOM 1417 N N . GLN A 1 181 ? -11.464 13.985 10.198 1.00 97.81 181 GLN A N 1
ATOM 1418 C CA . GLN A 1 181 ? -12.172 14.842 11.158 1.00 97.81 181 GLN A CA 1
ATOM 1419 C C . GLN A 1 181 ? -13.477 14.216 11.616 1.00 97.81 181 GLN A C 1
ATOM 1421 O O . GLN A 1 181 ? -13.715 14.114 12.813 1.00 97.81 181 GLN A O 1
ATOM 1426 N N . LYS A 1 182 ? -14.264 13.705 10.668 1.00 98.00 182 LYS A N 1
ATOM 1427 C CA . LYS A 1 182 ? -15.497 12.985 10.987 1.00 98.00 182 LYS A CA 1
ATOM 1428 C C . LYS A 1 182 ? -15.229 11.736 11.828 1.00 98.00 182 LYS A C 1
ATOM 1430 O O . LYS A 1 182 ? -16.000 11.429 12.725 1.00 98.00 182 LYS A O 1
ATOM 1435 N N . TRP A 1 183 ? -14.126 11.022 11.576 1.00 98.25 183 TRP A N 1
ATOM 1436 C CA . TRP A 1 183 ? -13.703 9.917 12.447 1.00 98.25 183 TRP A CA 1
ATOM 1437 C C . TRP A 1 183 ? -13.424 10.385 13.879 1.00 98.25 183 TRP A C 1
ATOM 1439 O O . TRP A 1 183 ? -13.832 9.711 14.818 1.00 98.25 183 TRP A O 1
ATOM 1449 N N . ALA A 1 184 ? -12.764 11.533 14.053 1.00 97.88 184 ALA A N 1
ATOM 1450 C CA . ALA A 1 184 ? -12.451 12.099 15.366 1.00 97.88 184 ALA A CA 1
ATOM 1451 C C . ALA A 1 184 ? -13.691 12.570 16.153 1.00 97.88 184 ALA A C 1
ATOM 1453 O O . ALA A 1 184 ? -13.606 12.753 17.366 1.00 97.88 184 ALA A O 1
ATOM 1454 N N . GLU A 1 185 ? -14.827 12.767 15.481 1.00 98.12 185 GLU A N 1
ATOM 1455 C CA . GLU A 1 185 ? -16.104 13.167 16.087 1.00 98.12 185 GLU A CA 1
ATOM 1456 C C . GLU A 1 185 ? -16.919 11.976 16.625 1.00 98.12 185 GLU A C 1
ATOM 1458 O O . GLU A 1 185 ? -17.889 12.176 17.357 1.00 98.12 185 GLU A O 1
ATOM 1463 N N . ILE A 1 186 ? -16.539 10.734 16.296 1.00 98.38 186 ILE A N 1
ATOM 1464 C CA . ILE A 1 186 ? -17.273 9.538 16.726 1.00 98.38 186 ILE A CA 1
ATOM 1465 C C . ILE A 1 186 ? -17.115 9.338 18.250 1.00 98.38 186 ILE A C 1
ATOM 1467 O O . ILE A 1 186 ? -15.988 9.282 18.749 1.00 98.38 186 ILE A O 1
ATOM 1471 N N . PRO A 1 187 ? -18.214 9.187 19.018 1.00 97.69 187 PRO A N 1
ATOM 1472 C CA . PRO A 1 187 ? -18.142 8.969 20.463 1.00 97.69 187 PRO A CA 1
ATOM 1473 C C . PRO A 1 187 ? -17.344 7.716 20.853 1.00 97.69 187 PRO A C 1
ATOM 1475 O O . PRO A 1 187 ? -17.440 6.681 20.198 1.00 97.69 187 PRO A O 1
ATOM 1478 N N . ASN A 1 188 ? -16.591 7.805 21.957 1.00 96.94 188 ASN A N 1
ATOM 1479 C CA . ASN A 1 188 ? -15.734 6.734 22.501 1.00 96.94 188 ASN A CA 1
ATOM 1480 C C . ASN A 1 188 ? -14.693 6.174 21.514 1.00 96.94 188 ASN A C 1
ATOM 1482 O O . ASN A 1 188 ? -14.141 5.091 21.718 1.00 96.94 188 ASN A O 1
ATOM 1486 N N . LEU A 1 189 ? -14.378 6.940 20.469 1.00 97.69 189 LEU A N 1
ATOM 1487 C CA . LEU A 1 189 ? -13.354 6.607 19.499 1.00 97.69 189 LEU A CA 1
ATOM 1488 C C . LEU A 1 189 ? -12.094 7.435 19.752 1.00 97.69 189 LEU A C 1
ATOM 1490 O O . LEU A 1 189 ? -12.134 8.662 19.841 1.00 97.69 189 LEU A O 1
ATOM 1494 N N . ARG A 1 190 ? -10.946 6.763 19.838 1.00 97.88 190 ARG A N 1
ATOM 1495 C CA . ARG A 1 190 ? -9.634 7.413 19.862 1.00 97.88 190 ARG A CA 1
ATOM 1496 C C . ARG A 1 190 ? -8.989 7.317 18.488 1.00 97.88 190 ARG A C 1
ATOM 1498 O O . ARG A 1 190 ? -8.594 6.232 18.074 1.00 97.88 190 ARG A O 1
ATOM 1505 N N . LEU A 1 191 ? -8.848 8.448 17.805 1.00 98.00 191 LEU A N 1
ATOM 1506 C CA . LEU A 1 191 ? -8.119 8.527 16.543 1.00 98.00 191 LEU A CA 1
ATOM 1507 C C . LEU A 1 191 ? -6.628 8.773 16.805 1.00 98.00 191 LEU A C 1
ATOM 1509 O O . LEU A 1 191 ? -6.277 9.647 17.595 1.00 98.00 191 LEU A O 1
ATOM 1513 N N . ARG A 1 192 ? -5.771 8.010 16.127 1.00 97.81 192 ARG A N 1
ATOM 1514 C CA . ARG A 1 192 ? -4.322 8.197 16.064 1.00 97.81 192 ARG A CA 1
ATOM 1515 C C . ARG A 1 192 ? -3.877 8.445 14.642 1.00 97.81 192 ARG A C 1
ATOM 1517 O O . ARG A 1 192 ? -4.261 7.712 13.726 1.00 97.81 192 ARG A O 1
ATOM 1524 N N . LEU A 1 193 ? -3.026 9.442 14.480 1.00 97.69 193 LEU A N 1
ATOM 1525 C CA . LEU A 1 193 ? -2.507 9.867 13.193 1.00 97.69 193 LEU A CA 1
ATOM 1526 C C . LEU A 1 193 ? -0.986 9.780 13.207 1.00 97.69 193 LEU A C 1
ATOM 1528 O O . LEU A 1 193 ? -0.342 10.187 14.164 1.00 97.69 193 LEU A O 1
ATOM 1532 N N . ALA A 1 194 ? -0.400 9.252 12.140 1.00 96.94 194 ALA A N 1
ATOM 1533 C CA . ALA A 1 194 ? 1.051 9.191 12.007 1.00 96.94 194 ALA A CA 1
ATOM 1534 C C . ALA A 1 194 ? 1.471 9.310 10.543 1.00 96.94 194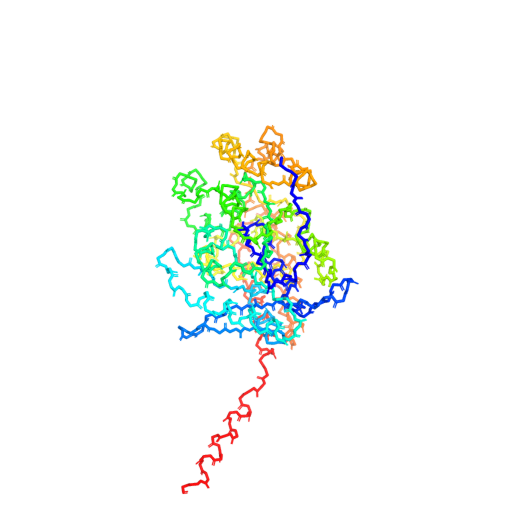 ALA A C 1
ATOM 1536 O O . ALA A 1 194 ? 0.704 8.993 9.628 1.00 96.94 194 ALA A O 1
ATOM 1537 N N . SER A 1 195 ? 2.709 9.733 10.303 1.00 95.50 195 SER A N 1
ATOM 1538 C CA . SER A 1 195 ? 3.309 9.647 8.971 1.00 95.50 195 SER A CA 1
ATOM 1539 C C . SER A 1 195 ? 3.453 8.182 8.542 1.00 95.50 195 SER A C 1
ATOM 1541 O O . SER A 1 195 ? 3.743 7.310 9.353 1.00 95.50 195 SER A O 1
ATOM 1543 N N . ALA A 1 196 ? 3.289 7.872 7.257 1.00 93.75 196 ALA A N 1
ATOM 1544 C CA . ALA A 1 196 ? 3.593 6.541 6.721 1.00 93.75 196 ALA A CA 1
ATOM 1545 C C . ALA A 1 196 ? 5.109 6.272 6.597 1.00 93.75 196 ALA A C 1
ATOM 1547 O O . ALA A 1 196 ? 5.522 5.141 6.317 1.00 93.75 196 ALA A O 1
ATOM 1548 N N . ARG A 1 197 ? 5.944 7.306 6.759 1.00 91.31 197 ARG A N 1
ATOM 1549 C CA . ARG A 1 197 ? 7.397 7.266 6.557 1.00 91.31 197 ARG A CA 1
ATOM 1550 C C . ARG A 1 197 ? 8.180 7.380 7.866 1.00 91.31 197 ARG A C 1
ATOM 1552 O O . ARG A 1 197 ? 7.685 7.986 8.800 1.00 91.31 197 ARG A O 1
ATOM 1559 N N . PRO A 1 198 ? 9.422 6.867 7.925 1.00 90.69 198 PRO A N 1
ATOM 1560 C CA . PRO A 1 198 ? 10.075 6.068 6.885 1.00 90.69 198 PRO A CA 1
ATOM 1561 C C . PRO A 1 198 ? 9.543 4.629 6.840 1.00 90.69 198 PRO A C 1
ATOM 1563 O O . PRO A 1 198 ? 9.658 3.967 5.809 1.00 90.69 198 PRO A O 1
ATOM 1566 N N . ASN A 1 199 ? 8.929 4.156 7.931 1.00 91.94 199 ASN A N 1
ATOM 1567 C CA . ASN A 1 199 ? 8.411 2.801 8.037 1.00 91.94 199 ASN A CA 1
ATOM 1568 C C . ASN A 1 199 ? 7.089 2.739 8.818 1.00 91.94 199 ASN A C 1
ATOM 1570 O O . ASN A 1 199 ? 7.060 2.857 10.041 1.00 91.94 199 ASN A O 1
ATOM 1574 N N . VAL A 1 200 ? 5.997 2.489 8.097 1.00 93.19 200 VAL A N 1
ATOM 1575 C CA . VAL A 1 200 ? 4.649 2.320 8.659 1.00 93.19 200 VAL A CA 1
ATOM 1576 C C . VAL A 1 200 ? 4.535 1.149 9.644 1.00 93.19 200 VAL A C 1
ATOM 1578 O O . VAL A 1 200 ? 3.791 1.237 10.616 1.00 93.19 200 VAL A O 1
ATOM 1581 N N . VAL A 1 201 ? 5.280 0.060 9.422 1.00 94.69 201 VAL A N 1
ATOM 1582 C CA . VAL A 1 201 ? 5.248 -1.130 10.285 1.00 94.69 201 VAL A CA 1
ATOM 1583 C C . VAL A 1 201 ? 5.877 -0.805 11.632 1.00 94.69 201 VAL A C 1
ATOM 1585 O O . VAL A 1 201 ? 5.272 -1.092 12.661 1.00 94.69 201 VAL A O 1
ATOM 1588 N N . GLN A 1 202 ? 7.047 -0.154 11.624 1.00 94.62 202 GLN A N 1
ATOM 1589 C CA . GLN A 1 202 ? 7.705 0.287 12.855 1.00 94.62 202 GLN A CA 1
ATOM 1590 C C . GLN A 1 202 ? 6.831 1.287 13.612 1.00 94.62 202 GLN A C 1
ATOM 1592 O O . GLN A 1 202 ? 6.601 1.111 14.798 1.00 94.62 202 GLN A O 1
ATOM 1597 N N . LYS A 1 203 ? 6.248 2.273 12.924 1.00 94.69 203 LYS A N 1
ATOM 1598 C CA . LYS A 1 203 ? 5.368 3.245 13.581 1.00 94.69 203 LYS A CA 1
ATOM 1599 C C . LYS A 1 203 ? 4.134 2.609 14.203 1.00 94.69 203 LYS A C 1
ATOM 1601 O O . LYS A 1 203 ? 3.750 2.983 15.304 1.00 94.69 203 LYS A O 1
ATOM 1606 N N . PHE A 1 204 ? 3.507 1.648 13.525 1.00 96.19 204 PHE A N 1
ATOM 1607 C CA . PHE A 1 204 ? 2.419 0.887 14.134 1.00 96.19 204 PHE A CA 1
ATOM 1608 C C . PHE A 1 204 ? 2.914 0.122 15.365 1.00 96.19 204 PHE A C 1
ATOM 1610 O O . PHE A 1 204 ? 2.251 0.136 16.398 1.00 96.19 204 PHE A O 1
ATOM 1617 N N . ALA A 1 205 ? 4.086 -0.511 15.276 1.00 96.00 205 ALA A N 1
ATOM 1618 C CA . ALA A 1 205 ? 4.678 -1.206 16.407 1.00 96.00 205 ALA A CA 1
ATOM 1619 C C . ALA A 1 205 ? 4.906 -0.258 17.598 1.00 96.00 205 ALA A C 1
ATOM 1621 O O . ALA A 1 205 ? 4.493 -0.581 18.707 1.00 96.00 205 ALA A O 1
ATOM 1622 N N . ASP A 1 206 ? 5.441 0.939 17.361 1.00 95.56 206 ASP A N 1
ATOM 1623 C CA . ASP A 1 206 ? 5.692 1.947 18.395 1.00 95.56 206 ASP A CA 1
ATOM 1624 C C . ASP A 1 206 ? 4.389 2.452 19.034 1.00 95.56 206 ASP A C 1
ATOM 1626 O O . ASP A 1 206 ? 4.275 2.501 20.259 1.00 95.56 206 ASP A O 1
ATOM 1630 N N . LEU A 1 207 ? 3.370 2.767 18.221 1.00 95.50 207 LEU A N 1
ATOM 1631 C CA . LEU A 1 207 ? 2.073 3.272 18.696 1.00 95.50 207 LEU A CA 1
ATOM 1632 C C . LEU A 1 207 ? 1.373 2.316 19.671 1.00 95.50 207 LEU A C 1
ATOM 1634 O O . LEU A 1 207 ? 0.648 2.773 20.560 1.00 95.50 207 LEU A O 1
ATOM 1638 N N . PHE A 1 208 ? 1.591 1.011 19.497 1.00 96.00 208 PHE A N 1
ATOM 1639 C CA . PHE A 1 208 ? 0.969 -0.054 20.283 1.00 96.00 208 PHE A CA 1
ATOM 1640 C C . PHE A 1 208 ? 1.966 -0.826 21.167 1.00 96.00 208 PHE A C 1
ATOM 1642 O O . PHE A 1 208 ? 1.589 -1.832 21.765 1.00 96.00 208 PHE A O 1
ATOM 1649 N N . ALA A 1 209 ? 3.218 -0.360 21.274 1.00 95.94 209 ALA A N 1
ATOM 1650 C CA . ALA A 1 209 ? 4.304 -1.005 22.020 1.00 95.94 209 ALA A CA 1
ATOM 1651 C C . ALA A 1 209 ? 4.471 -2.505 21.693 1.00 95.94 209 ALA A C 1
ATOM 1653 O O . ALA A 1 209 ? 4.489 -3.359 22.585 1.00 95.94 209 ALA A O 1
ATOM 1654 N N . LEU A 1 210 ? 4.551 -2.822 20.401 1.00 94.81 210 LEU A N 1
ATOM 1655 C CA . LEU A 1 210 ? 4.660 -4.171 19.850 1.00 94.81 210 LEU A CA 1
ATOM 1656 C C . LEU A 1 210 ? 6.066 -4.454 19.327 1.00 94.81 210 LEU A C 1
ATOM 1658 O O . LEU A 1 210 ? 6.805 -3.552 18.949 1.00 94.81 210 LEU A O 1
ATOM 1662 N N . ASN A 1 211 ? 6.382 -5.740 19.192 1.00 90.69 211 ASN A N 1
ATOM 1663 C CA . ASN A 1 211 ? 7.498 -6.203 18.379 1.00 90.69 211 ASN A CA 1
ATOM 1664 C C . ASN A 1 211 ? 6.945 -6.882 17.118 1.00 90.69 211 ASN A C 1
ATOM 1666 O O . ASN A 1 211 ? 6.380 -7.974 17.202 1.00 90.69 211 ASN A O 1
ATOM 1670 N N . LEU A 1 212 ? 7.066 -6.225 15.961 1.00 88.75 212 LEU A N 1
ATOM 1671 C CA . LEU A 1 212 ? 6.594 -6.756 14.681 1.00 88.75 212 LEU A CA 1
ATOM 1672 C C . LEU A 1 212 ? 7.767 -7.194 13.794 1.00 88.75 212 LEU A C 1
ATOM 1674 O O . LEU A 1 212 ? 8.695 -6.411 13.569 1.00 88.75 212 LEU A O 1
ATOM 1678 N N . PRO A 1 213 ? 7.726 -8.410 13.217 1.00 78.06 213 PRO A N 1
ATOM 1679 C CA . PRO A 1 213 ? 8.729 -8.820 12.248 1.00 78.06 213 PRO A CA 1
ATOM 1680 C C . PRO A 1 213 ? 8.640 -7.955 10.988 1.00 78.06 213 PRO A C 1
ATOM 1682 O O . PRO A 1 213 ? 7.562 -7.560 10.546 1.00 78.06 213 PRO A O 1
ATOM 1685 N N . GLY A 1 214 ? 9.794 -7.671 10.384 1.00 70.06 214 GLY A N 1
ATOM 1686 C CA . GLY A 1 214 ? 9.850 -6.896 9.144 1.00 70.06 214 GLY A CA 1
ATOM 1687 C C . GLY A 1 214 ? 9.677 -5.387 9.326 1.00 70.06 214 GLY A C 1
ATOM 1688 O O . GLY A 1 214 ? 9.560 -4.683 8.322 1.00 70.06 214 GLY A O 1
ATOM 1689 N N . ALA A 1 215 ? 9.748 -4.869 10.556 1.00 61.25 215 ALA A N 1
ATOM 1690 C CA . ALA A 1 215 ? 9.766 -3.431 10.834 1.00 61.25 215 ALA A CA 1
ATOM 1691 C C . ALA A 1 215 ? 10.965 -2.678 10.209 1.00 61.25 215 ALA A C 1
ATOM 1693 O O . ALA A 1 215 ? 10.993 -1.454 10.200 1.00 61.25 215 ALA A O 1
ATOM 1694 N N . SER A 1 216 ? 11.930 -3.392 9.617 1.00 56.81 216 SER A N 1
ATOM 1695 C CA . SER A 1 216 ? 13.014 -2.829 8.801 1.00 56.81 216 SER A CA 1
ATOM 1696 C C . SER A 1 216 ? 12.736 -2.837 7.290 1.00 56.81 216 SER A C 1
ATOM 1698 O O . SER A 1 216 ? 13.465 -2.201 6.529 1.00 56.81 216 SER A O 1
ATOM 1700 N N . SER A 1 217 ? 11.695 -3.534 6.820 1.00 62.47 217 SER A N 1
ATOM 1701 C CA . SER A 1 217 ? 11.375 -3.607 5.392 1.00 62.47 217 SER A CA 1
ATOM 1702 C C . SER A 1 217 ? 10.635 -2.345 4.943 1.00 62.47 217 SER A C 1
ATOM 1704 O O . SER A 1 217 ? 9.544 -2.041 5.422 1.00 62.47 217 SER A O 1
ATOM 1706 N N . SER A 1 218 ? 11.253 -1.570 4.051 1.00 60.00 218 SER A N 1
ATOM 1707 C CA . SER A 1 218 ? 10.630 -0.389 3.456 1.00 60.00 218 SER A CA 1
ATOM 1708 C C . SER A 1 218 ? 9.656 -0.789 2.346 1.00 60.00 218 SER A C 1
ATOM 1710 O O . SER A 1 218 ? 9.867 -1.772 1.629 1.00 60.00 218 SER A O 1
ATOM 1712 N N . ASN A 1 219 ? 8.583 -0.006 2.187 1.00 64.69 219 ASN A N 1
ATOM 1713 C CA . ASN A 1 219 ? 7.677 -0.131 1.047 1.00 64.69 219 ASN A CA 1
ATOM 1714 C C . ASN A 1 219 ? 8.473 0.024 -0.252 1.00 64.69 219 ASN A C 1
ATOM 1716 O O . ASN A 1 219 ? 9.005 1.099 -0.535 1.00 64.69 219 ASN A O 1
ATOM 1720 N N . ARG A 1 220 ? 8.538 -1.044 -1.049 1.00 83.06 220 ARG A N 1
ATOM 1721 C CA . ARG A 1 220 ? 9.199 -1.010 -2.352 1.00 83.06 220 ARG A CA 1
ATOM 1722 C C . ARG A 1 220 ? 8.227 -0.461 -3.386 1.00 83.06 220 ARG A C 1
ATOM 1724 O O . ARG A 1 220 ? 7.090 -0.912 -3.488 1.00 83.06 220 ARG A O 1
ATOM 1731 N N . TYR A 1 221 ? 8.674 0.528 -4.145 1.00 88.94 221 TYR A N 1
ATOM 1732 C CA . TYR A 1 221 ? 7.993 0.946 -5.364 1.00 88.94 221 TYR A CA 1
ATOM 1733 C C . TYR A 1 221 ? 8.447 0.064 -6.530 1.00 88.94 221 TYR A C 1
ATOM 1735 O O . TYR A 1 221 ? 9.545 -0.497 -6.508 1.00 88.94 221 TYR A O 1
ATOM 1743 N N . SER A 1 222 ? 7.604 -0.054 -7.553 1.00 94.44 222 SER A N 1
ATOM 1744 C CA . SER A 1 222 ? 7.991 -0.668 -8.823 1.00 94.44 222 SER A CA 1
ATOM 1745 C C . SER A 1 222 ? 8.992 0.251 -9.542 1.00 94.44 222 SER A C 1
ATOM 1747 O O . SER A 1 222 ? 8.680 1.431 -9.723 1.00 94.44 222 SER A O 1
ATOM 1749 N N . PRO A 1 223 ? 10.189 -0.237 -9.922 1.00 96.19 223 PRO A N 1
ATOM 1750 C CA . PRO A 1 223 ? 11.163 0.559 -10.670 1.00 96.19 223 PRO A CA 1
ATOM 1751 C C . PRO A 1 223 ? 10.604 1.025 -12.028 1.00 96.19 223 PRO A C 1
ATOM 1753 O O . PRO A 1 223 ? 9.821 0.276 -12.624 1.00 96.19 223 PRO A O 1
ATOM 1756 N N . PRO A 1 224 ? 11.010 2.198 -12.553 1.00 96.94 224 PRO A N 1
ATOM 1757 C CA . PRO A 1 224 ? 10.538 2.696 -13.849 1.00 96.94 224 PRO A CA 1
ATOM 1758 C C . PRO A 1 224 ? 10.702 1.684 -14.995 1.00 96.94 224 PRO A C 1
ATOM 1760 O O . PRO A 1 224 ? 9.731 1.401 -15.698 1.00 96.94 224 PRO A O 1
ATOM 1763 N N . ALA A 1 225 ? 11.865 1.032 -15.116 1.00 97.88 225 ALA A N 1
ATOM 1764 C CA . ALA A 1 225 ? 12.075 -0.017 -16.122 1.00 97.88 225 ALA A CA 1
ATOM 1765 C C . ALA A 1 225 ? 11.105 -1.212 -16.003 1.00 97.88 225 ALA A C 1
ATOM 1767 O O . ALA A 1 225 ? 10.674 -1.759 -17.021 1.00 97.88 225 ALA A O 1
ATOM 1768 N N . LEU A 1 226 ? 10.718 -1.615 -14.781 1.00 98.31 226 LEU A N 1
ATOM 1769 C CA . LEU A 1 226 ? 9.714 -2.672 -14.586 1.00 98.31 226 LEU A CA 1
ATOM 1770 C C . LEU A 1 226 ? 8.336 -2.202 -15.062 1.00 98.31 226 LEU A C 1
ATOM 1772 O O . LEU A 1 226 ? 7.640 -2.950 -15.746 1.00 98.31 226 LEU A O 1
ATOM 1776 N N . LEU A 1 227 ? 7.948 -0.970 -14.723 1.00 97.69 227 LEU A N 1
ATOM 1777 C CA . LEU A 1 227 ? 6.677 -0.386 -15.157 1.00 97.69 227 LEU A CA 1
ATOM 1778 C C . LEU A 1 227 ? 6.603 -0.307 -16.686 1.00 97.69 227 LEU A C 1
ATOM 1780 O O . LEU A 1 227 ? 5.618 -0.759 -17.269 1.00 97.69 227 LEU A O 1
ATOM 1784 N N . GLY A 1 228 ? 7.663 0.175 -17.340 1.00 97.88 228 GLY A N 1
ATOM 1785 C CA . GLY A 1 228 ? 7.755 0.218 -18.799 1.00 97.88 228 GLY A CA 1
ATOM 1786 C C . GLY A 1 228 ? 7.657 -1.156 -19.451 1.00 97.88 228 GLY A C 1
ATOM 1787 O O . GLY A 1 228 ? 6.878 -1.341 -20.386 1.00 97.88 228 GLY A O 1
ATOM 1788 N N . PHE A 1 229 ? 8.390 -2.140 -18.925 1.00 98.56 229 PHE A N 1
ATOM 1789 C CA . PHE A 1 229 ? 8.305 -3.524 -19.393 1.00 98.56 229 PHE A CA 1
ATOM 1790 C C . PHE A 1 229 ? 6.872 -4.073 -19.306 1.00 98.56 229 PHE A C 1
ATOM 1792 O O . PHE A 1 229 ? 6.367 -4.631 -20.280 1.00 98.56 229 PHE A O 1
ATOM 1799 N N . LEU A 1 230 ? 6.196 -3.884 -18.169 1.00 98.44 230 LEU A N 1
ATOM 1800 C CA . LEU A 1 230 ? 4.827 -4.361 -17.945 1.00 98.44 230 LEU A CA 1
ATOM 1801 C C . LEU A 1 230 ? 3.791 -3.636 -18.823 1.00 98.44 230 LEU A C 1
ATOM 1803 O O . LEU A 1 230 ? 2.826 -4.260 -19.260 1.00 98.44 230 LEU A O 1
ATOM 1807 N N . LEU A 1 231 ? 3.987 -2.347 -19.117 1.00 97.38 231 LEU A N 1
ATOM 1808 C CA . LEU A 1 231 ? 3.125 -1.594 -20.036 1.00 97.38 231 LEU A CA 1
ATOM 1809 C C . LEU A 1 231 ? 3.219 -2.119 -21.470 1.00 97.38 231 LEU A C 1
ATOM 1811 O O . LEU A 1 231 ? 2.198 -2.220 -22.145 1.00 97.38 231 LEU A O 1
ATOM 1815 N N . ARG A 1 232 ? 4.420 -2.503 -21.918 1.00 98.00 232 ARG A N 1
ATOM 1816 C CA . ARG A 1 232 ? 4.639 -3.118 -23.240 1.00 98.00 232 ARG A CA 1
ATOM 1817 C C . ARG A 1 232 ? 4.266 -4.602 -23.286 1.00 98.00 232 ARG A C 1
ATOM 1819 O O . ARG A 1 232 ? 3.998 -5.138 -24.354 1.00 98.00 232 ARG A O 1
ATOM 1826 N N . ASN A 1 233 ? 4.211 -5.266 -22.131 1.00 98.25 233 ASN A N 1
ATOM 1827 C CA . ASN A 1 233 ? 3.907 -6.692 -21.985 1.00 98.25 233 ASN A CA 1
ATOM 1828 C C . ASN A 1 233 ? 2.683 -6.894 -21.078 1.00 98.25 233 ASN A C 1
ATOM 1830 O O . ASN A 1 233 ? 2.757 -7.515 -20.010 1.00 98.25 233 ASN A O 1
ATOM 1834 N N . ARG A 1 234 ? 1.535 -6.368 -21.529 1.00 97.44 234 ARG A N 1
ATOM 1835 C CA . ARG A 1 234 ? 0.267 -6.322 -20.776 1.00 97.44 234 ARG A CA 1
ATOM 1836 C C . ARG A 1 234 ? -0.241 -7.678 -20.306 1.00 97.44 234 ARG A C 1
ATOM 1838 O O . ARG A 1 234 ? -0.996 -7.719 -19.344 1.00 97.44 234 ARG A O 1
ATOM 1845 N N . GLN A 1 235 ? 0.210 -8.787 -20.888 1.00 98.00 235 GLN A N 1
ATOM 1846 C CA . GLN A 1 235 ? -0.109 -10.128 -20.394 1.00 98.00 235 GLN A CA 1
ATOM 1847 C C . GLN A 1 235 ? 0.316 -10.365 -18.933 1.00 98.00 235 GLN A C 1
ATOM 1849 O O . GLN A 1 235 ? -0.247 -11.233 -18.274 1.00 98.00 235 GLN A O 1
ATOM 1854 N N . PHE A 1 236 ? 1.294 -9.610 -18.415 1.00 98.25 236 PHE A N 1
ATOM 1855 C CA . PHE A 1 236 ? 1.738 -9.710 -17.018 1.00 98.25 236 PHE A CA 1
ATOM 1856 C C . PHE A 1 236 ? 0.998 -8.771 -16.067 1.00 98.25 236 PHE A C 1
ATOM 1858 O O . PHE A 1 236 ? 0.980 -9.013 -14.862 1.00 98.25 236 PHE A O 1
ATOM 1865 N N . ARG A 1 237 ? 0.413 -7.696 -16.598 1.00 97.12 237 ARG A N 1
ATOM 1866 C CA . ARG A 1 237 ? -0.413 -6.750 -15.851 1.00 97.12 237 ARG A CA 1
ATOM 1867 C C . ARG A 1 237 ? -1.480 -6.178 -16.785 1.00 97.12 237 ARG A C 1
ATOM 1869 O O . ARG A 1 2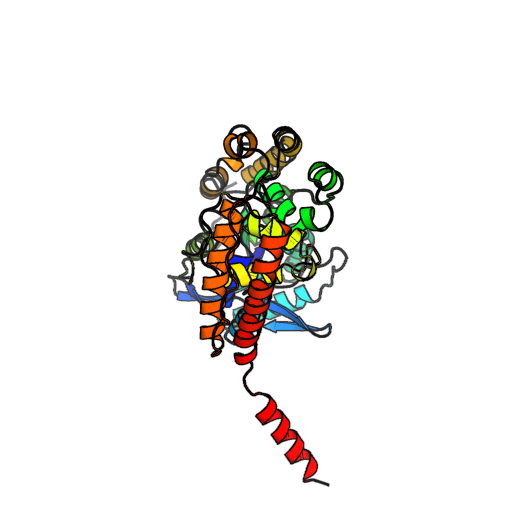37 ? -1.248 -5.118 -17.367 1.00 97.12 237 ARG A O 1
ATOM 1876 N N . PRO A 1 238 ? -2.619 -6.869 -16.966 1.00 95.75 238 PRO A N 1
ATOM 1877 C CA . PRO A 1 238 ? -3.650 -6.449 -17.917 1.00 95.75 238 PRO A CA 1
ATOM 1878 C C . PRO A 1 238 ? -4.417 -5.192 -17.505 1.00 95.75 238 PRO A C 1
ATOM 1880 O O . PRO A 1 238 ? -4.919 -4.486 -18.377 1.00 95.75 238 PRO A O 1
ATOM 1883 N N . SER A 1 239 ? -4.508 -4.897 -16.203 1.00 95.38 239 SER A N 1
ATOM 1884 C CA . SER A 1 239 ? -5.234 -3.736 -15.676 1.00 95.38 239 SER A CA 1
ATOM 1885 C C . SER A 1 239 ? -4.582 -3.131 -14.424 1.00 95.38 239 SER A C 1
ATOM 1887 O O . SER A 1 239 ? -3.612 -3.654 -13.865 1.00 95.38 239 SER A O 1
ATOM 1889 N N . ALA A 1 240 ? -5.158 -2.024 -13.946 1.00 92.25 240 ALA A N 1
ATOM 1890 C CA . ALA A 1 240 ? -4.801 -1.399 -12.672 1.00 92.25 240 ALA A CA 1
ATOM 1891 C C . ALA A 1 240 ? -4.931 -2.349 -11.463 1.00 92.25 240 ALA A C 1
ATOM 1893 O O . ALA A 1 240 ? -4.193 -2.192 -10.485 1.00 92.25 240 ALA A O 1
ATOM 1894 N N . HIS A 1 241 ? -5.840 -3.328 -11.526 1.00 92.06 241 HIS A N 1
ATOM 1895 C CA . HIS A 1 241 ? -6.143 -4.249 -10.426 1.00 92.06 241 HIS A CA 1
ATOM 1896 C C . HIS A 1 241 ? -5.295 -5.532 -10.448 1.00 92.06 241 HIS A C 1
ATOM 1898 O O . HIS A 1 241 ? -5.194 -6.207 -9.425 1.00 92.06 241 HIS A O 1
ATOM 1904 N N . ASP A 1 242 ? -4.605 -5.817 -11.555 1.00 95.06 242 ASP A N 1
ATOM 1905 C CA . ASP A 1 242 ? -3.798 -7.030 -11.748 1.00 95.06 242 ASP A CA 1
ATOM 1906 C C . ASP A 1 242 ? -2.318 -6.815 -11.380 1.00 95.06 242 ASP A C 1
ATOM 1908 O O . ASP A 1 242 ? -1.408 -7.091 -12.159 1.00 95.06 242 ASP A O 1
ATOM 1912 N N . ALA A 1 243 ? -2.055 -6.283 -10.184 1.00 94.88 243 ALA A N 1
ATOM 1913 C CA . ALA A 1 243 ? -0.702 -5.937 -9.726 1.00 94.88 243 ALA A CA 1
ATOM 1914 C C . ALA A 1 243 ? 0.147 -7.146 -9.260 1.00 94.88 243 ALA A C 1
ATOM 1916 O O . ALA A 1 243 ? 1.228 -6.965 -8.702 1.00 94.88 243 ALA A O 1
ATOM 1917 N N . GLU A 1 244 ? -0.328 -8.384 -9.447 1.00 96.75 244 GLU A N 1
ATOM 1918 C CA . GLU A 1 244 ? 0.305 -9.609 -8.923 1.00 96.75 244 GLU A CA 1
ATOM 1919 C C . GLU A 1 244 ? 1.792 -9.716 -9.301 1.00 96.75 244 GLU A C 1
ATOM 1921 O O . GLU A 1 244 ? 2.629 -9.982 -8.435 1.00 96.75 244 GLU A O 1
ATOM 1926 N N . ALA A 1 245 ? 2.136 -9.444 -10.563 1.00 97.81 245 ALA A N 1
ATOM 1927 C CA . ALA A 1 245 ? 3.509 -9.570 -11.046 1.00 97.81 245 ALA A CA 1
ATOM 1928 C C . ALA A 1 245 ? 4.499 -8.658 -10.304 1.00 97.81 245 ALA A C 1
ATOM 1930 O O . ALA A 1 245 ? 5.632 -9.062 -10.046 1.00 97.81 245 ALA A O 1
ATOM 1931 N N . GLU A 1 246 ? 4.083 -7.457 -9.901 1.00 97.00 246 GLU A N 1
ATOM 1932 C CA . GLU A 1 246 ? 4.952 -6.540 -9.160 1.00 97.00 246 GLU A CA 1
ATOM 1933 C C . GLU A 1 246 ? 5.181 -6.999 -7.727 1.00 97.00 246 GLU A C 1
ATOM 1935 O O . GLU A 1 246 ? 6.305 -6.921 -7.239 1.00 97.00 246 GLU A O 1
ATOM 1940 N N . PHE A 1 247 ? 4.148 -7.506 -7.050 1.00 95.94 247 PHE A N 1
ATOM 1941 C CA . PHE A 1 247 ? 4.303 -8.033 -5.693 1.00 95.94 247 PHE A CA 1
ATOM 1942 C C . PHE A 1 247 ? 5.196 -9.276 -5.678 1.00 95.94 247 PHE A C 1
ATOM 1944 O O . PHE A 1 247 ? 6.048 -9.416 -4.797 1.00 95.94 247 PHE A O 1
ATOM 1951 N N . ILE A 1 248 ? 5.058 -10.146 -6.682 1.00 97.44 248 ILE A N 1
ATOM 1952 C CA . ILE A 1 248 ? 5.942 -11.302 -6.860 1.00 97.44 248 ILE A CA 1
ATOM 1953 C C . ILE A 1 248 ? 7.376 -10.839 -7.147 1.00 97.44 248 ILE A C 1
ATOM 1955 O O . ILE A 1 248 ? 8.311 -11.336 -6.517 1.00 97.44 248 ILE A O 1
ATOM 1959 N N . PHE A 1 249 ? 7.564 -9.856 -8.033 1.00 97.62 249 PHE A N 1
ATOM 1960 C CA . PHE A 1 249 ? 8.873 -9.251 -8.273 1.00 97.62 249 PHE A CA 1
ATOM 1961 C C . PHE A 1 249 ? 9.482 -8.713 -6.974 1.00 97.62 249 PHE A C 1
ATOM 1963 O O . PHE A 1 249 ? 10.571 -9.121 -6.588 1.00 97.62 249 PHE A O 1
ATOM 1970 N N . GLN A 1 250 ? 8.767 -7.868 -6.234 1.00 95.25 250 GLN A N 1
ATOM 1971 C CA . GLN A 1 250 ? 9.265 -7.251 -5.001 1.00 95.25 250 GLN A CA 1
ATOM 1972 C C . GLN A 1 250 ? 9.625 -8.270 -3.912 1.00 95.25 250 GLN A C 1
ATOM 1974 O O . GLN A 1 250 ? 10.543 -8.015 -3.128 1.00 95.25 250 GLN A O 1
ATOM 1979 N N . ARG A 1 251 ? 8.919 -9.406 -3.865 1.00 94.44 251 ARG A N 1
ATOM 1980 C CA . ARG A 1 251 ? 9.162 -10.506 -2.922 1.00 94.44 251 ARG A CA 1
ATOM 1981 C C . ARG A 1 251 ? 10.484 -11.222 -3.188 1.00 94.44 251 ARG A C 1
ATOM 1983 O O . ARG A 1 251 ? 11.209 -11.519 -2.242 1.00 94.44 251 ARG A O 1
ATOM 1990 N N . TRP A 1 252 ? 10.778 -11.529 -4.448 1.00 96.56 252 TRP A N 1
ATOM 1991 C CA . TRP A 1 252 ? 11.888 -12.417 -4.807 1.00 96.56 252 TRP A CA 1
ATOM 1992 C C . TRP A 1 252 ? 13.119 -11.676 -5.316 1.00 96.56 252 TRP A C 1
ATOM 1994 O O . TRP A 1 252 ? 14.249 -12.080 -5.031 1.00 96.56 252 TRP A O 1
ATOM 2004 N N . CYS A 1 253 ? 12.910 -10.598 -6.061 1.00 97.25 253 CYS A N 1
ATOM 2005 C CA . CYS A 1 253 ? 13.968 -9.855 -6.715 1.00 97.25 253 CYS A CA 1
ATOM 2006 C C . CYS A 1 253 ? 14.658 -8.888 -5.733 1.00 97.25 253 CYS A C 1
ATOM 2008 O O . CYS A 1 253 ? 14.009 -8.285 -4.865 1.00 97.25 253 CYS A O 1
ATOM 2010 N N . PRO A 1 254 ? 15.992 -8.734 -5.822 1.00 95.69 254 PRO A N 1
ATOM 2011 C CA . PRO A 1 254 ? 16.705 -7.724 -5.053 1.00 95.69 254 PRO A CA 1
ATOM 2012 C C . PRO A 1 254 ? 16.240 -6.305 -5.438 1.00 95.69 254 PRO A C 1
ATOM 2014 O O . PRO A 1 254 ? 15.892 -6.059 -6.597 1.00 95.69 254 PRO A O 1
ATOM 2017 N N . PRO A 1 255 ? 16.235 -5.353 -4.485 1.00 93.25 255 PRO A N 1
ATOM 2018 C CA . PRO A 1 255 ? 15.859 -3.977 -4.780 1.00 93.25 255 PRO A CA 1
ATOM 2019 C C . PRO A 1 255 ? 16.817 -3.373 -5.812 1.00 93.25 255 PRO A C 1
ATOM 2021 O O . PRO A 1 255 ? 18.036 -3.523 -5.713 1.00 93.25 255 PRO A O 1
ATOM 2024 N N . MET A 1 256 ? 16.255 -2.677 -6.796 1.00 93.75 256 MET A N 1
ATOM 2025 C CA . MET A 1 256 ? 17.026 -1.931 -7.784 1.00 93.75 256 MET A CA 1
ATOM 2026 C C . MET A 1 256 ? 17.367 -0.552 -7.216 1.00 93.75 256 MET A C 1
ATOM 2028 O O . MET A 1 256 ? 16.511 0.110 -6.630 1.00 93.75 256 MET A O 1
ATOM 2032 N N . LYS A 1 257 ? 18.617 -0.113 -7.387 1.00 92.38 257 LYS A N 1
ATOM 2033 C CA . LYS A 1 257 ? 19.066 1.239 -7.021 1.00 92.38 257 LYS A CA 1
ATOM 2034 C C . LYS A 1 257 ? 18.654 2.252 -8.097 1.00 92.38 257 LYS A C 1
ATOM 2036 O O . LYS A 1 257 ? 19.509 2.840 -8.745 1.00 92.38 257 LYS A O 1
ATOM 2041 N N . THR A 1 258 ? 17.355 2.394 -8.327 1.00 90.62 258 THR A N 1
ATOM 2042 C CA . THR A 1 258 ? 16.795 3.384 -9.257 1.00 90.62 258 THR A CA 1
ATOM 2043 C C . THR A 1 258 ? 16.160 4.521 -8.479 1.00 90.62 258 THR A C 1
ATOM 2045 O O . THR A 1 258 ? 15.916 4.404 -7.275 1.00 90.62 258 THR A O 1
ATOM 2048 N N . ARG A 1 259 ? 15.854 5.626 -9.160 1.00 89.81 259 ARG A N 1
ATOM 2049 C CA . ARG A 1 259 ? 14.990 6.640 -8.559 1.00 89.81 259 ARG A CA 1
ATOM 2050 C C . ARG A 1 259 ? 13.567 6.107 -8.413 1.00 89.81 259 ARG A C 1
ATOM 2052 O O . ARG A 1 259 ? 13.134 5.198 -9.128 1.00 89.81 259 ARG A O 1
ATOM 2059 N N . ARG A 1 260 ? 12.825 6.696 -7.480 1.00 91.94 260 ARG A N 1
ATOM 2060 C CA . ARG A 1 260 ? 11.386 6.470 -7.371 1.00 91.94 260 ARG A CA 1
ATOM 2061 C C . ARG A 1 260 ? 10.695 7.031 -8.621 1.00 91.94 260 ARG A C 1
ATOM 2063 O O . ARG A 1 260 ? 11.019 8.152 -9.004 1.00 91.94 260 ARG A O 1
ATOM 2070 N N . PRO A 1 261 ? 9.729 6.312 -9.223 1.00 94.88 261 PRO A N 1
ATOM 2071 C CA . PRO A 1 261 ? 9.012 6.824 -10.379 1.00 94.88 261 PRO A CA 1
ATOM 2072 C C . PRO A 1 261 ? 8.236 8.102 -10.029 1.00 94.88 261 PRO A C 1
ATOM 2074 O O . PRO A 1 261 ? 7.577 8.197 -8.983 1.00 94.88 261 PRO A O 1
ATOM 2077 N N . TRP A 1 262 ? 8.310 9.079 -10.927 1.00 95.88 262 TRP A N 1
ATOM 2078 C CA . TRP A 1 262 ? 7.704 10.399 -10.806 1.00 95.88 262 TRP A CA 1
ATOM 2079 C C . TRP A 1 262 ? 7.034 10.815 -12.113 1.00 95.88 262 TRP A C 1
ATOM 2081 O O . TRP A 1 262 ? 7.654 10.712 -13.168 1.00 95.88 262 TRP A O 1
ATOM 2091 N N . ALA A 1 263 ? 5.773 11.249 -12.036 1.00 95.44 263 ALA A N 1
ATOM 2092 C CA . ALA A 1 263 ? 4.957 11.648 -13.188 1.00 95.44 263 ALA A CA 1
ATOM 2093 C C . ALA A 1 263 ? 4.441 13.092 -13.131 1.00 95.44 263 ALA A C 1
ATOM 2095 O O . ALA A 1 263 ? 3.969 13.621 -14.137 1.00 95.44 263 ALA A O 1
ATOM 2096 N N . LEU A 1 264 ? 4.484 13.731 -11.961 1.00 94.50 264 LEU A N 1
ATOM 2097 C CA . LEU A 1 264 ? 3.895 15.053 -11.785 1.00 94.50 264 LEU A CA 1
ATOM 2098 C C . LEU A 1 264 ? 4.851 16.146 -12.268 1.00 94.50 264 LEU A C 1
ATOM 2100 O O . LEU A 1 264 ? 6.044 16.118 -11.992 1.00 94.50 264 LEU A O 1
ATOM 2104 N N . GLN A 1 265 ? 4.308 17.130 -12.974 1.00 93.38 265 GLN A N 1
ATOM 2105 C CA . GLN A 1 265 ? 5.029 18.335 -13.369 1.00 93.38 265 GLN A CA 1
ATOM 2106 C C . GLN A 1 265 ? 4.636 19.481 -12.438 1.00 93.38 265 GLN A C 1
ATOM 2108 O O . GLN A 1 265 ? 3.627 19.389 -11.735 1.00 93.38 265 GLN A O 1
ATOM 2113 N N . ARG A 1 266 ? 5.378 20.592 -12.487 1.00 91.69 266 ARG A N 1
ATOM 2114 C CA . ARG A 1 266 ? 5.131 21.767 -11.639 1.00 91.69 266 ARG A CA 1
ATOM 2115 C C . ARG A 1 266 ? 3.679 22.246 -11.704 1.00 91.69 266 ARG A C 1
ATOM 2117 O O . ARG A 1 266 ? 3.054 22.427 -10.666 1.00 91.69 266 ARG A O 1
ATOM 2124 N N . ARG A 1 267 ? 3.106 22.323 -12.911 1.00 92.25 267 ARG A N 1
ATOM 2125 C CA . ARG A 1 267 ? 1.694 22.693 -13.104 1.00 92.25 267 ARG A CA 1
ATOM 2126 C C . ARG A 1 267 ? 0.716 21.775 -12.357 1.00 92.25 267 ARG A C 1
ATOM 2128 O O . ARG A 1 267 ? -0.294 22.249 -11.855 1.00 92.25 267 ARG A O 1
ATOM 2135 N N . HIS A 1 268 ? 1.001 20.472 -12.253 1.00 93.00 268 HIS A N 1
ATOM 2136 C CA . HIS A 1 268 ? 0.138 19.530 -11.526 1.00 93.00 268 HIS A CA 1
ATOM 2137 C C . HIS A 1 268 ? 0.252 19.758 -10.022 1.00 93.00 268 HIS A C 1
ATOM 2139 O O . HIS A 1 268 ? -0.740 19.712 -9.307 1.00 93.00 268 HIS A O 1
ATOM 2145 N N . VAL A 1 269 ? 1.465 20.024 -9.537 1.00 92.56 269 VAL A N 1
ATOM 2146 C CA . VAL A 1 269 ? 1.715 20.343 -8.128 1.00 92.56 269 VAL A CA 1
ATOM 2147 C C . VAL A 1 269 ? 0.951 21.609 -7.724 1.00 92.56 269 VAL A C 1
ATOM 2149 O O . VAL A 1 269 ? 0.254 21.605 -6.711 1.00 92.56 269 VAL A O 1
ATOM 2152 N N . GLU A 1 270 ? 1.001 22.653 -8.555 1.00 91.62 270 GLU A N 1
ATOM 2153 C CA . GLU A 1 270 ? 0.255 23.903 -8.360 1.00 91.62 270 GLU A CA 1
ATOM 2154 C C . GLU A 1 270 ? -1.267 23.668 -8.351 1.00 91.62 270 GLU A C 1
ATOM 2156 O O . GLU A 1 270 ? -1.962 24.166 -7.466 1.00 91.62 270 GLU A O 1
ATOM 2161 N N . GLN A 1 271 ? -1.786 22.832 -9.260 1.00 91.38 271 GLN A N 1
ATOM 2162 C CA . GLN A 1 271 ? -3.204 22.437 -9.282 1.00 91.38 271 GLN A CA 1
ATOM 2163 C C . GLN A 1 271 ? -3.649 21.695 -8.010 1.00 91.38 271 GLN A C 1
ATOM 2165 O O . GLN A 1 271 ? -4.806 21.804 -7.608 1.00 91.38 271 GLN A O 1
ATOM 2170 N N . LEU A 1 272 ? -2.749 20.950 -7.360 1.00 91.81 272 LEU A N 1
ATOM 2171 C CA . LEU A 1 272 ? -3.045 20.180 -6.147 1.00 91.81 272 LEU A CA 1
ATOM 2172 C C . LEU A 1 272 ? -2.913 21.003 -4.853 1.00 91.81 272 LEU A C 1
ATOM 2174 O O . LEU A 1 272 ? -3.298 20.518 -3.784 1.00 91.81 272 LEU A O 1
ATOM 2178 N N . LEU A 1 273 ? -2.408 22.241 -4.916 1.00 92.19 273 LEU A N 1
ATOM 2179 C CA . LEU A 1 273 ? -2.196 23.091 -3.741 1.00 92.19 273 LEU A CA 1
ATOM 2180 C C . LEU A 1 273 ? -3.470 23.300 -2.898 1.00 92.19 273 LEU A C 1
ATOM 2182 O O . LEU A 1 273 ? -3.390 23.116 -1.680 1.00 92.19 273 LEU A O 1
ATOM 2186 N N . PRO A 1 274 ? -4.658 23.594 -3.473 1.00 92.56 274 PRO A N 1
ATOM 2187 C CA . PRO A 1 274 ? -5.882 23.728 -2.681 1.00 92.56 274 PRO A CA 1
ATOM 2188 C C . PRO A 1 274 ? -6.216 22.453 -1.898 1.00 92.56 274 PRO A C 1
ATOM 2190 O O . PRO A 1 274 ? -6.594 22.512 -0.726 1.00 92.56 274 PRO A O 1
ATOM 2193 N N . THR A 1 275 ? -6.014 21.285 -2.516 1.00 92.44 275 THR A N 1
ATOM 2194 C CA . THR A 1 275 ? -6.217 19.982 -1.879 1.00 92.44 275 THR A CA 1
ATOM 2195 C C . THR A 1 275 ? -5.246 19.770 -0.720 1.00 92.44 275 THR A C 1
ATOM 2197 O O . THR A 1 275 ? -5.666 19.329 0.353 1.00 92.44 275 THR A O 1
ATOM 2200 N N . VAL A 1 276 ? -3.966 20.111 -0.894 1.00 93.38 276 VAL A N 1
ATOM 2201 C CA . VAL A 1 276 ? -2.964 20.002 0.176 1.00 93.38 276 VAL A CA 1
ATOM 2202 C C . VAL A 1 276 ? -3.321 20.901 1.353 1.00 93.38 276 VAL A C 1
ATOM 2204 O O . VAL A 1 276 ? -3.394 20.418 2.485 1.00 93.38 276 VAL A O 1
ATOM 2207 N N . THR A 1 277 ? -3.626 22.171 1.086 1.00 94.44 277 THR A N 1
ATOM 2208 C CA . THR A 1 277 ? -3.993 23.157 2.108 1.00 94.44 277 THR A CA 1
ATOM 2209 C C . THR A 1 277 ? -5.221 22.717 2.901 1.00 94.44 277 THR A C 1
ATOM 2211 O O . THR A 1 277 ? -5.185 22.705 4.132 1.00 94.44 277 THR A O 1
ATOM 2214 N N . ALA A 1 278 ? -6.286 22.276 2.221 1.00 95.12 278 ALA A N 1
ATOM 2215 C CA . ALA A 1 278 ? -7.512 21.829 2.879 1.00 95.12 278 ALA A CA 1
ATOM 2216 C C . ALA A 1 278 ? -7.276 20.616 3.797 1.00 95.12 278 ALA A C 1
ATOM 2218 O O . ALA A 1 278 ? -7.759 20.585 4.931 1.00 95.12 278 ALA A O 1
ATOM 2219 N N . ASN A 1 279 ? -6.497 19.628 3.341 1.00 95.56 279 ASN A N 1
ATOM 2220 C CA . ASN A 1 279 ? -6.199 18.436 4.139 1.00 95.56 279 ASN A CA 1
ATOM 2221 C C . ASN A 1 279 ? -5.277 18.749 5.316 1.00 95.56 279 ASN A C 1
ATOM 2223 O O . ASN A 1 279 ? -5.525 18.265 6.418 1.00 95.56 279 ASN A O 1
ATOM 2227 N N . ARG A 1 280 ? -4.249 19.579 5.113 1.00 96.00 280 ARG A N 1
ATOM 2228 C CA . ARG A 1 280 ? -3.353 20.019 6.187 1.00 96.00 280 ARG A CA 1
ATOM 2229 C C . ARG A 1 280 ? -4.129 20.748 7.282 1.00 96.00 280 ARG A C 1
ATOM 2231 O O . ARG A 1 280 ? -4.022 20.368 8.444 1.00 96.00 280 ARG A O 1
ATOM 2238 N N . ALA A 1 281 ? -4.978 21.705 6.908 1.00 96.88 281 ALA A N 1
ATOM 2239 C CA . ALA A 1 281 ? -5.822 22.439 7.850 1.00 96.88 281 ALA A CA 1
ATOM 2240 C C . ALA A 1 281 ? -6.817 21.526 8.589 1.00 96.88 281 ALA A C 1
ATOM 2242 O O . ALA A 1 281 ? -7.122 21.742 9.762 1.00 96.88 281 ALA A O 1
ATOM 2243 N N . ALA A 1 282 ? -7.342 20.493 7.924 1.00 97.38 282 ALA A N 1
ATOM 2244 C CA . ALA A 1 282 ? -8.198 19.499 8.564 1.00 97.38 282 ALA A CA 1
ATOM 2245 C C . ALA A 1 282 ? -7.437 18.667 9.610 1.00 97.38 282 ALA A C 1
ATOM 2247 O O . ALA A 1 282 ? -7.912 18.503 10.733 1.00 97.38 282 ALA A O 1
ATOM 2248 N N . LEU A 1 283 ? -6.235 18.202 9.269 1.00 97.25 283 LEU A N 1
ATOM 2249 C CA . LEU A 1 283 ? -5.383 17.426 10.169 1.00 97.25 283 LEU A CA 1
ATOM 2250 C C . LEU A 1 283 ? -4.919 18.252 11.376 1.00 97.25 283 LEU A C 1
ATOM 2252 O O . LEU A 1 283 ? -5.009 17.769 12.499 1.00 97.25 283 LEU A O 1
ATOM 2256 N N . GLN A 1 284 ? -4.514 19.511 11.180 1.00 97.81 284 GLN A N 1
ATOM 2257 C CA . GLN A 1 284 ? -4.097 20.414 12.266 1.00 97.81 284 GLN A CA 1
ATOM 2258 C C . GLN A 1 284 ? -5.185 20.644 13.324 1.00 97.81 284 GLN A C 1
ATOM 2260 O O . GLN A 1 284 ? -4.874 20.890 14.485 1.00 97.81 284 GLN A O 1
ATOM 2265 N N . ARG A 1 285 ? -6.466 20.550 12.945 1.00 98.06 285 ARG A N 1
ATOM 2266 C CA . ARG A 1 285 ? -7.593 20.701 13.878 1.00 98.06 285 ARG A CA 1
ATOM 2267 C C . ARG A 1 285 ? -7.812 19.485 14.782 1.00 98.06 285 ARG A C 1
ATOM 2269 O O . ARG A 1 285 ? -8.452 19.634 15.818 1.00 98.06 285 ARG A O 1
ATOM 2276 N N . ILE A 1 286 ? -7.341 18.299 14.388 1.00 97.88 286 ILE A N 1
ATOM 2277 C CA . ILE A 1 286 ? -7.643 17.035 15.087 1.00 97.88 286 ILE A CA 1
ATOM 2278 C C . ILE A 1 286 ? -6.411 16.322 15.645 1.00 97.88 286 ILE A C 1
ATOM 2280 O O . ILE A 1 286 ? -6.536 15.586 16.620 1.00 97.88 286 ILE A O 1
ATOM 2284 N N . ALA A 1 287 ? -5.241 16.527 15.041 1.00 97.88 287 ALA A N 1
ATOM 2285 C CA . ALA A 1 287 ? -3.993 15.908 15.453 1.00 97.88 287 ALA A CA 1
ATOM 2286 C C . ALA A 1 287 ? -3.421 16.607 16.691 1.00 97.88 287 ALA A C 1
ATOM 2288 O O . ALA A 1 287 ? -3.438 17.836 16.795 1.00 97.88 287 ALA A O 1
ATOM 2289 N N . THR A 1 288 ? -2.859 15.826 17.606 1.00 97.75 288 THR A N 1
ATOM 2290 C CA . THR A 1 288 ? -2.052 16.344 18.718 1.00 97.75 288 THR A CA 1
ATOM 2291 C C . THR A 1 288 ? -0.757 16.983 18.211 1.00 97.75 288 THR A C 1
ATOM 2293 O O . THR A 1 288 ? -0.324 16.716 17.093 1.00 97.75 288 THR A O 1
ATOM 2296 N N . GLU A 1 289 ? -0.094 17.795 19.036 1.00 97.88 289 GLU A N 1
ATOM 2297 C CA . GLU A 1 289 ? 1.182 18.434 18.669 1.00 97.88 289 GLU A CA 1
ATOM 2298 C C . GLU A 1 289 ? 2.248 17.416 18.235 1.00 97.88 289 GLU A C 1
ATOM 2300 O O . GLU A 1 289 ? 2.917 17.620 17.225 1.00 97.88 289 GLU A O 1
ATOM 2305 N N . ALA A 1 290 ? 2.355 16.286 18.942 1.00 97.50 290 ALA A N 1
ATOM 2306 C CA . ALA A 1 290 ? 3.298 15.220 18.602 1.00 97.50 290 ALA A CA 1
ATOM 2307 C C . ALA A 1 290 ? 2.978 14.569 17.245 1.00 97.50 290 ALA A C 1
ATOM 2309 O O . ALA A 1 290 ? 3.881 14.311 16.451 1.00 97.50 290 ALA A O 1
ATOM 2310 N N . GLU A 1 291 ? 1.697 14.334 16.953 1.00 97.81 291 GLU A N 1
ATOM 2311 C CA . GLU A 1 291 ? 1.272 13.785 15.662 1.00 97.81 291 GLU A CA 1
ATOM 2312 C C . GLU A 1 291 ? 1.491 14.798 14.533 1.00 97.81 291 GLU A C 1
ATOM 2314 O O . GLU A 1 291 ? 1.958 14.424 13.464 1.00 97.81 291 GLU A O 1
ATOM 2319 N N . GLN A 1 292 ? 1.216 16.086 14.761 1.00 97.69 292 GLN A N 1
ATOM 2320 C CA . GLN A 1 292 ? 1.500 17.141 13.783 1.00 97.69 292 GLN A CA 1
ATOM 2321 C C . GLN A 1 292 ? 2.995 17.243 13.483 1.00 97.69 292 GLN A C 1
ATOM 2323 O O . GLN A 1 292 ? 3.366 17.330 12.313 1.00 97.69 292 GLN A O 1
ATOM 2328 N N . ALA A 1 293 ? 3.842 17.195 14.515 1.00 97.19 293 ALA A N 1
ATOM 2329 C CA . ALA A 1 293 ? 5.290 17.187 14.352 1.00 97.19 293 ALA A CA 1
ATOM 2330 C C . ALA A 1 293 ? 5.750 15.981 13.520 1.00 97.19 293 ALA A C 1
ATOM 2332 O O . ALA A 1 293 ? 6.558 16.145 12.613 1.00 97.19 293 ALA A O 1
ATOM 2333 N N . ASP A 1 294 ? 5.192 14.791 13.762 1.00 96.75 294 ASP A N 1
ATOM 2334 C CA . ASP A 1 294 ? 5.511 13.593 12.980 1.00 96.75 294 ASP A CA 1
ATOM 2335 C C . ASP A 1 294 ? 5.038 13.678 11.520 1.00 96.75 294 ASP A C 1
ATOM 2337 O O . ASP A 1 294 ? 5.779 13.373 10.586 1.00 96.75 294 ASP A O 1
ATOM 2341 N N . ILE A 1 295 ? 3.785 14.081 11.308 1.00 95.88 295 ILE A N 1
ATOM 2342 C CA . ILE A 1 295 ? 3.164 14.118 9.981 1.00 95.88 295 ILE A CA 1
ATOM 2343 C C . ILE A 1 295 ? 3.838 15.184 9.118 1.00 95.88 295 ILE A C 1
ATOM 2345 O O . ILE A 1 295 ? 4.211 14.895 7.983 1.00 95.88 295 ILE A O 1
ATOM 2349 N N . PHE A 1 296 ? 4.009 16.395 9.651 1.00 95.69 296 PHE A N 1
ATOM 2350 C CA . PHE A 1 296 ? 4.509 17.550 8.904 1.00 95.69 296 PHE A CA 1
ATOM 2351 C C . PHE A 1 296 ? 6.036 17.688 8.915 1.00 95.69 296 PHE A C 1
ATOM 2353 O O . PHE A 1 296 ? 6.549 18.618 8.298 1.00 95.69 296 PHE A O 1
ATOM 2360 N N . ALA A 1 297 ? 6.769 16.760 9.545 1.00 94.31 297 ALA A N 1
ATOM 2361 C CA . ALA A 1 297 ? 8.213 16.625 9.338 1.00 94.31 297 ALA A CA 1
ATOM 2362 C C . ALA A 1 297 ? 8.562 16.172 7.908 1.00 94.31 297 ALA A C 1
ATOM 2364 O O . ALA A 1 297 ? 9.680 16.392 7.444 1.00 94.31 297 ALA A O 1
ATOM 2365 N N . ASP A 1 298 ? 7.624 15.538 7.197 1.00 90.75 298 ASP A N 1
ATOM 2366 C CA . ASP A 1 298 ? 7.789 15.230 5.779 1.00 90.75 298 ASP A CA 1
ATOM 2367 C C . ASP A 1 298 ? 7.581 16.500 4.941 1.00 90.75 298 ASP A C 1
ATOM 2369 O O . ASP A 1 298 ? 6.471 17.036 4.866 1.00 90.75 298 ASP A O 1
ATOM 2373 N N . ALA A 1 299 ? 8.655 16.949 4.282 1.00 90.00 299 ALA A N 1
ATOM 2374 C CA . ALA A 1 299 ? 8.662 18.142 3.441 1.00 90.00 299 ALA A CA 1
ATOM 2375 C C . ALA A 1 299 ? 7.581 18.112 2.350 1.00 90.00 299 ALA A C 1
ATOM 2377 O O . ALA A 1 299 ? 7.113 19.168 1.946 1.00 90.00 299 ALA A O 1
ATOM 2378 N N . GLY A 1 300 ? 7.106 16.935 1.919 1.00 88.94 300 GLY A N 1
ATOM 2379 C CA . GLY A 1 300 ? 6.019 16.819 0.944 1.00 88.94 300 GLY A CA 1
ATOM 2380 C C . GLY A 1 300 ? 4.698 17.475 1.378 1.00 88.94 300 GLY A C 1
ATOM 2381 O O . GLY A 1 300 ? 3.840 17.727 0.529 1.00 88.94 300 GLY A O 1
ATOM 2382 N N . TRP A 1 301 ? 4.500 17.751 2.675 1.00 91.19 301 TRP A N 1
ATOM 2383 C CA . TRP A 1 301 ? 3.352 18.526 3.176 1.00 91.19 301 TRP A CA 1
ATOM 2384 C C . TRP A 1 301 ? 3.477 20.037 2.959 1.00 91.19 301 TRP A C 1
ATOM 2386 O O . TRP A 1 301 ? 2.494 20.766 3.136 1.00 91.19 301 TRP A O 1
ATOM 2396 N N . ASP A 1 302 ? 4.661 20.502 2.572 1.00 88.88 302 ASP A N 1
ATOM 2397 C CA . ASP A 1 302 ? 4.916 21.845 2.082 1.00 88.88 302 ASP A CA 1
ATOM 2398 C C . ASP A 1 302 ? 5.140 21.808 0.565 1.00 88.88 302 ASP A C 1
ATOM 2400 O O . ASP A 1 302 ? 6.191 21.420 0.059 1.00 88.88 302 ASP A O 1
ATOM 2404 N N . VAL A 1 303 ? 4.120 22.228 -0.180 1.00 78.06 303 VAL A N 1
ATOM 2405 C CA . VAL A 1 303 ? 4.116 22.195 -1.649 1.00 78.06 303 VAL A CA 1
ATOM 2406 C C . VAL A 1 303 ? 5.209 23.085 -2.251 1.00 78.06 303 VAL A C 1
ATOM 2408 O O . VAL A 1 303 ? 5.673 22.803 -3.352 1.00 78.06 303 VAL A O 1
ATOM 2411 N N . ALA A 1 304 ? 5.644 24.132 -1.542 1.00 73.31 304 ALA A N 1
ATOM 2412 C CA . ALA A 1 304 ? 6.653 25.058 -2.049 1.00 73.31 304 ALA A CA 1
ATOM 2413 C C . ALA A 1 304 ? 8.046 24.420 -2.164 1.00 73.31 304 ALA A C 1
ATOM 2415 O O . ALA A 1 304 ? 8.856 24.861 -2.975 1.00 73.31 304 ALA A O 1
ATOM 2416 N N . THR A 1 305 ? 8.335 23.398 -1.355 1.00 77.81 305 THR A N 1
ATOM 2417 C CA . THR A 1 305 ? 9.693 22.854 -1.203 1.00 77.81 305 THR A CA 1
ATOM 2418 C C . THR A 1 305 ? 9.758 21.332 -1.352 1.00 77.81 305 THR A C 1
ATOM 2420 O O . THR A 1 305 ? 10.756 20.803 -1.838 1.00 77.81 305 THR A O 1
ATOM 2423 N N . GLY A 1 306 ? 8.687 20.615 -1.007 1.00 80.38 306 GLY A N 1
ATOM 2424 C CA . GLY A 1 306 ? 8.699 19.170 -0.784 1.00 80.38 306 GLY A CA 1
ATOM 2425 C C . GLY A 1 306 ? 8.832 18.263 -2.004 1.00 80.38 306 GLY A C 1
ATOM 2426 O O . GLY A 1 306 ? 9.113 17.082 -1.833 1.00 80.38 306 GLY A O 1
ATOM 2427 N N . CYS A 1 307 ? 8.609 18.774 -3.216 1.00 85.50 307 CYS A N 1
ATOM 2428 C CA . CYS A 1 307 ? 8.723 17.993 -4.457 1.00 85.50 307 CYS A CA 1
ATOM 2429 C C . CYS A 1 307 ? 9.486 18.726 -5.566 1.00 85.50 307 CYS A C 1
ATOM 2431 O O . CYS A 1 307 ? 9.343 18.391 -6.746 1.00 85.50 307 CYS A O 1
ATOM 2433 N N . GLN A 1 308 ? 10.250 19.763 -5.207 1.00 85.75 308 GLN A N 1
ATOM 2434 C CA . GLN A 1 308 ? 10.983 20.588 -6.166 1.00 85.75 308 GLN A CA 1
ATOM 2435 C C . GLN A 1 308 ? 12.010 19.740 -6.927 1.00 85.75 308 GLN A C 1
ATOM 2437 O O . GLN A 1 308 ? 12.012 19.735 -8.154 1.00 85.75 308 GLN A O 1
ATOM 2442 N N . GLN A 1 309 ? 12.790 18.929 -6.204 1.00 88.00 309 GLN A N 1
ATOM 2443 C CA . GLN A 1 309 ? 13.806 18.058 -6.795 1.00 88.00 309 GLN A CA 1
ATOM 2444 C C . GLN A 1 309 ? 13.210 17.077 -7.815 1.00 88.00 309 GLN A C 1
ATOM 2446 O O . GLN A 1 309 ? 13.731 16.947 -8.922 1.00 88.00 309 GLN A O 1
ATOM 2451 N N . GLU A 1 310 ? 12.128 16.376 -7.470 1.00 91.06 310 GLU A N 1
ATOM 2452 C CA . GLU A 1 310 ? 11.496 15.421 -8.382 1.00 91.06 310 GLU A CA 1
ATOM 2453 C C . GLU A 1 310 ? 10.861 16.111 -9.590 1.00 91.06 310 GLU A C 1
ATOM 2455 O O . GLU A 1 310 ? 10.902 15.579 -10.700 1.00 91.06 310 GLU A O 1
ATOM 2460 N N . THR A 1 311 ? 10.298 17.301 -9.384 1.00 88.69 311 THR A N 1
ATOM 2461 C CA . THR A 1 311 ? 9.697 18.096 -10.457 1.00 88.69 311 THR A CA 1
ATOM 2462 C C . THR A 1 311 ? 10.753 18.589 -11.447 1.00 88.69 311 THR A C 1
ATOM 2464 O O . THR A 1 311 ? 10.527 18.506 -12.653 1.00 88.69 311 THR A O 1
ATOM 2467 N N . ASP A 1 312 ? 11.916 19.025 -10.958 1.00 88.94 312 ASP A N 1
ATOM 2468 C CA . ASP A 1 312 ? 13.027 19.510 -11.786 1.00 88.94 312 ASP A CA 1
ATOM 2469 C C . ASP A 1 312 ? 13.670 18.388 -12.611 1.00 88.94 312 ASP A C 1
ATOM 2471 O O . ASP A 1 312 ? 14.064 18.593 -13.756 1.00 88.94 312 ASP A O 1
ATOM 2475 N N . GLN A 1 313 ? 13.727 17.171 -12.063 1.00 88.69 313 GLN A N 1
ATOM 2476 C CA . GLN A 1 313 ? 14.203 15.987 -12.787 1.00 88.69 313 GLN A CA 1
ATOM 2477 C C . GLN A 1 313 ? 13.216 15.475 -13.849 1.00 88.69 313 GLN A C 1
ATOM 2479 O O . GLN A 1 313 ? 13.576 14.622 -14.664 1.00 88.69 313 GLN A O 1
ATOM 2484 N N . GLY A 1 314 ? 11.965 15.936 -13.818 1.00 87.75 314 GLY A N 1
ATOM 2485 C CA . GLY A 1 314 ? 10.929 15.555 -14.768 1.00 87.75 314 GLY A CA 1
ATOM 2486 C C . GLY A 1 314 ? 10.490 14.086 -14.699 1.00 87.75 314 GLY A C 1
ATOM 2487 O O . GLY A 1 314 ? 10.841 13.316 -13.794 1.00 87.75 314 GLY A O 1
ATOM 2488 N N . LEU A 1 315 ? 9.677 13.707 -15.691 1.00 92.50 315 LEU A N 1
ATOM 2489 C CA . LEU A 1 315 ? 9.066 12.382 -15.822 1.00 92.50 315 LEU A CA 1
ATOM 2490 C C . LEU A 1 315 ? 10.123 11.267 -15.785 1.00 92.50 315 LEU A C 1
ATOM 2492 O O . LEU A 1 315 ? 11.198 11.375 -16.374 1.00 92.50 315 LEU A O 1
ATOM 2496 N N . SER A 1 316 ? 9.811 10.175 -15.090 1.00 94.62 316 SER A N 1
ATOM 2497 C CA . SER A 1 316 ? 10.669 8.987 -15.068 1.00 94.62 316 SER A CA 1
ATOM 2498 C C . SER A 1 316 ? 10.690 8.259 -16.415 1.00 94.62 316 SER A C 1
ATOM 2500 O O . SER A 1 316 ? 9.616 7.868 -16.875 1.00 94.62 316 SER A O 1
ATOM 2502 N N . PRO A 1 317 ? 11.872 8.042 -17.033 1.00 95.19 317 PRO A N 1
ATOM 2503 C CA . PRO A 1 317 ? 11.974 7.249 -18.252 1.00 95.19 317 PRO A CA 1
ATOM 2504 C C . PRO A 1 317 ? 11.611 5.794 -17.948 1.00 95.19 317 PRO A C 1
ATOM 2506 O O . PRO A 1 317 ? 11.997 5.245 -16.917 1.00 95.19 317 PRO A O 1
ATOM 2509 N N . LEU A 1 318 ? 10.843 5.169 -18.838 1.00 96.50 318 LEU A N 1
ATOM 2510 C CA . LEU A 1 318 ? 10.345 3.793 -18.681 1.00 96.50 318 LEU A CA 1
ATOM 2511 C C . LEU A 1 318 ? 11.133 2.777 -19.521 1.00 96.50 318 LEU A C 1
ATOM 2513 O O . LEU A 1 318 ? 10.851 1.575 -19.525 1.00 96.50 318 LEU A O 1
ATOM 2517 N N . ASP A 1 319 ? 12.099 3.274 -20.274 1.00 96.69 319 ASP A N 1
ATOM 2518 C CA . ASP A 1 319 ? 12.851 2.588 -21.312 1.00 96.69 319 ASP A CA 1
ATOM 2519 C C . ASP A 1 319 ? 14.362 2.850 -21.217 1.00 96.69 319 ASP A C 1
ATOM 2521 O O . ASP A 1 319 ? 15.111 2.492 -22.128 1.00 96.69 319 ASP A O 1
ATOM 2525 N N . ASP A 1 320 ? 14.818 3.399 -20.086 1.00 96.62 320 ASP A N 1
ATOM 2526 C CA . ASP A 1 320 ? 16.238 3.576 -19.794 1.00 96.62 320 ASP A CA 1
ATOM 2527 C C . ASP A 1 320 ? 16.986 2.230 -19.849 1.00 96.62 320 ASP A C 1
ATOM 2529 O O . ASP A 1 320 ? 16.615 1.241 -19.206 1.00 96.62 320 ASP A O 1
ATOM 2533 N N . ARG A 1 321 ? 18.053 2.184 -20.652 1.00 96.75 321 ARG A N 1
ATOM 2534 C CA . ARG A 1 321 ? 18.810 0.958 -20.945 1.00 96.75 321 ARG A CA 1
ATOM 2535 C C . ARG A 1 321 ? 19.603 0.449 -19.755 1.00 96.75 321 ARG A C 1
ATOM 2537 O O . ARG A 1 321 ? 19.677 -0.767 -19.555 1.00 96.75 321 ARG A O 1
ATOM 2544 N N . ALA A 1 322 ? 20.158 1.354 -18.958 1.00 96.25 322 ALA A N 1
ATOM 2545 C CA . ALA A 1 322 ? 20.883 0.992 -17.753 1.00 96.25 322 ALA A CA 1
ATOM 2546 C C . ALA A 1 322 ? 19.913 0.417 -16.708 1.00 96.25 322 ALA A C 1
ATOM 2548 O O . ALA A 1 322 ? 20.192 -0.620 -16.098 1.00 96.25 322 ALA A O 1
ATOM 2549 N N . GLU A 1 323 ? 18.720 1.000 -16.563 1.00 97.06 323 GLU A N 1
ATOM 2550 C CA . GLU A 1 323 ? 17.686 0.450 -15.685 1.00 97.06 323 GLU A CA 1
ATOM 2551 C C . GLU A 1 323 ? 17.132 -0.897 -16.189 1.00 97.06 323 GLU A C 1
ATOM 2553 O O . GLU A 1 323 ? 16.878 -1.790 -15.376 1.00 97.06 323 GLU A O 1
ATOM 2558 N N . LEU A 1 324 ? 16.994 -1.106 -17.506 1.00 98.19 324 LEU A N 1
ATOM 2559 C CA . LEU A 1 324 ? 16.610 -2.407 -18.083 1.00 98.19 324 LEU A CA 1
ATOM 2560 C C . LEU A 1 324 ? 17.670 -3.489 -17.828 1.00 98.19 324 LEU A C 1
ATOM 2562 O O . LEU A 1 324 ? 17.329 -4.631 -17.507 1.00 98.19 324 LEU A O 1
ATOM 2566 N N . ALA A 1 325 ? 18.953 -3.136 -17.896 1.00 97.81 325 ALA A N 1
ATOM 2567 C CA . ALA A 1 325 ? 20.041 -4.025 -17.507 1.00 97.81 325 ALA A CA 1
ATOM 2568 C C . ALA A 1 325 ? 19.978 -4.417 -16.022 1.00 97.81 325 ALA A C 1
ATOM 2570 O O . ALA A 1 325 ? 20.158 -5.590 -15.676 1.00 97.81 325 ALA A O 1
ATOM 2571 N N . MET A 1 326 ? 19.684 -3.456 -15.143 1.00 97.81 326 MET A N 1
ATOM 2572 C CA . MET A 1 326 ? 19.479 -3.713 -13.716 1.00 97.81 326 MET A CA 1
ATOM 2573 C C . MET A 1 326 ? 18.246 -4.591 -13.466 1.00 97.81 326 MET A C 1
ATOM 2575 O O . MET A 1 326 ? 18.305 -5.509 -12.644 1.00 97.81 326 MET A O 1
ATOM 2579 N N . LEU A 1 327 ? 17.151 -4.355 -14.197 1.00 98.38 327 LEU A N 1
ATOM 2580 C CA . LEU A 1 327 ? 15.945 -5.179 -14.143 1.00 98.38 327 LEU A CA 1
ATOM 2581 C C . LEU A 1 327 ? 16.245 -6.623 -14.550 1.00 98.38 327 LEU A C 1
ATOM 2583 O O . LEU A 1 327 ? 15.839 -7.551 -13.850 1.00 98.38 327 LEU A O 1
ATOM 2587 N N . PHE A 1 328 ? 16.996 -6.818 -15.636 1.00 98.62 328 PHE A N 1
ATOM 2588 C CA . PHE A 1 328 ? 17.421 -8.137 -16.094 1.00 98.62 328 PHE A CA 1
ATOM 2589 C C . PHE A 1 328 ? 18.200 -8.885 -15.005 1.00 98.62 328 PHE A C 1
ATOM 2591 O O . PHE A 1 328 ? 17.835 -10.003 -14.643 1.00 98.62 328 PHE A O 1
ATOM 2598 N N . ALA A 1 329 ? 19.230 -8.257 -14.429 1.00 98.31 329 ALA A N 1
ATOM 2599 C CA . ALA A 1 329 ? 20.030 -8.864 -13.364 1.00 98.31 329 ALA A CA 1
ATOM 2600 C C . ALA A 1 329 ? 19.181 -9.207 -12.125 1.00 98.31 329 ALA A C 1
ATOM 2602 O O . ALA A 1 329 ? 19.308 -10.293 -11.554 1.00 98.31 329 ALA A O 1
ATOM 2603 N N . SER A 1 330 ? 18.272 -8.306 -11.744 1.00 98.31 330 SER A N 1
ATOM 2604 C CA . SER A 1 330 ? 17.362 -8.503 -10.614 1.00 98.31 330 SER A CA 1
ATOM 2605 C C . SER A 1 330 ? 16.374 -9.656 -10.850 1.00 98.31 330 SER A C 1
ATOM 2607 O O . SER A 1 330 ? 16.131 -10.468 -9.952 1.00 98.31 330 SER A O 1
ATOM 2609 N N . LEU A 1 331 ? 15.853 -9.804 -12.072 1.00 98.69 331 LEU A N 1
ATOM 2610 C CA . LEU A 1 331 ? 14.999 -10.930 -12.453 1.00 98.69 331 LEU A CA 1
ATOM 2611 C C . LEU A 1 331 ? 15.750 -12.261 -12.444 1.00 98.69 331 LEU A C 1
ATOM 2613 O O . LEU A 1 331 ? 15.215 -13.229 -11.914 1.00 98.69 331 LEU A O 1
ATOM 2617 N N . VAL A 1 332 ? 16.973 -12.326 -12.976 1.00 98.69 332 VAL A N 1
ATOM 2618 C CA . VAL A 1 332 ? 17.785 -13.557 -12.944 1.00 98.69 332 VAL A CA 1
ATOM 2619 C C . VAL A 1 332 ? 17.978 -14.040 -11.505 1.00 98.69 332 VAL A C 1
ATOM 2621 O O . VAL A 1 332 ? 17.709 -15.203 -11.192 1.00 98.69 332 VAL A O 1
ATOM 2624 N N . GLU A 1 333 ? 18.368 -13.137 -10.605 1.00 98.56 333 GLU A N 1
ATOM 2625 C CA . GLU A 1 333 ? 18.550 -13.460 -9.189 1.00 98.56 333 GLU A CA 1
ATOM 2626 C C . GLU A 1 333 ? 17.223 -13.844 -8.509 1.00 98.56 333 GLU A C 1
ATOM 2628 O O . GLU A 1 333 ? 17.156 -14.826 -7.765 1.00 98.56 333 GLU A O 1
ATOM 2633 N N . GLY A 1 334 ? 16.140 -13.117 -8.795 1.00 98.38 334 GLY A N 1
ATOM 2634 C CA . GLY A 1 334 ? 14.812 -13.419 -8.261 1.00 98.38 334 GLY A CA 1
ATOM 2635 C C . GLY A 1 334 ? 14.277 -14.780 -8.707 1.00 98.38 334 GLY A C 1
ATOM 2636 O O . GLY A 1 334 ? 13.806 -15.552 -7.872 1.00 98.38 334 GLY A O 1
ATOM 2637 N N . VAL A 1 335 ? 14.412 -15.122 -9.993 1.00 98.75 335 VAL A N 1
ATOM 2638 C CA . VAL A 1 335 ? 14.056 -16.441 -10.546 1.00 98.75 335 VAL A CA 1
ATOM 2639 C C . VAL A 1 335 ? 14.853 -17.537 -9.850 1.00 98.75 335 VAL A C 1
ATOM 2641 O O . VAL A 1 335 ? 14.286 -18.559 -9.464 1.00 98.75 335 VAL A O 1
ATOM 2644 N N . SER A 1 336 ? 16.151 -17.313 -9.639 1.00 98.56 336 SER A N 1
ATOM 2645 C CA . SER A 1 336 ? 17.038 -18.240 -8.937 1.00 98.56 336 SER A CA 1
ATOM 2646 C C . SER A 1 336 ? 16.566 -18.502 -7.499 1.00 98.56 336 SER A C 1
ATOM 2648 O O . SER A 1 336 ? 16.435 -19.655 -7.082 1.00 98.56 336 SER A O 1
ATOM 2650 N N . ARG A 1 337 ? 16.220 -17.444 -6.751 1.00 98.44 337 ARG A N 1
ATOM 2651 C CA . ARG A 1 337 ? 15.687 -17.539 -5.379 1.00 98.44 337 ARG A CA 1
ATOM 2652 C C . ARG A 1 337 ? 14.330 -18.236 -5.319 1.00 98.44 337 ARG A C 1
ATOM 2654 O O . ARG A 1 337 ? 14.165 -19.157 -4.521 1.00 98.44 337 ARG A O 1
ATOM 2661 N N . ALA A 1 338 ? 13.387 -17.822 -6.164 1.00 98.06 338 ALA A N 1
ATOM 2662 C CA . ALA A 1 338 ? 12.042 -18.387 -6.204 1.00 98.06 338 ALA A CA 1
ATOM 2663 C C . ALA A 1 338 ? 12.069 -19.873 -6.587 1.00 98.06 338 ALA A C 1
ATOM 2665 O O . ALA A 1 338 ? 11.384 -20.684 -5.968 1.00 98.06 338 ALA A O 1
ATOM 2666 N N . SER A 1 339 ? 12.906 -20.250 -7.560 1.00 98.50 339 SER A N 1
ATOM 2667 C CA . SER A 1 339 ? 13.055 -21.641 -8.008 1.00 98.50 339 SER A CA 1
ATOM 2668 C C . SER A 1 339 ? 13.612 -22.532 -6.897 1.00 98.50 339 SER A C 1
ATOM 2670 O O . SER A 1 339 ? 13.038 -23.582 -6.612 1.00 98.50 339 SER A O 1
ATOM 2672 N N . ARG A 1 340 ? 14.658 -22.078 -6.185 1.00 98.00 340 ARG A N 1
ATOM 2673 C CA . ARG A 1 340 ? 15.183 -22.794 -5.008 1.00 98.00 340 ARG A CA 1
ATOM 2674 C C . ARG A 1 340 ? 14.120 -22.979 -3.929 1.00 98.00 340 ARG A C 1
ATOM 2676 O O . ARG A 1 340 ? 13.976 -24.078 -3.406 1.00 98.00 340 ARG A O 1
ATOM 2683 N N . ALA A 1 341 ? 13.358 -21.931 -3.619 1.00 96.81 341 ALA A N 1
ATOM 2684 C CA . ALA A 1 341 ? 12.281 -22.011 -2.634 1.00 96.81 341 ALA A CA 1
ATOM 2685 C C . ALA A 1 341 ? 11.142 -22.951 -3.069 1.00 96.81 341 ALA A C 1
ATOM 2687 O O . ALA A 1 341 ? 10.498 -23.567 -2.223 1.00 96.81 341 ALA A O 1
ATOM 2688 N N . ALA A 1 342 ? 10.906 -23.081 -4.377 1.00 96.81 342 ALA A N 1
ATOM 2689 C CA . ALA A 1 342 ? 9.946 -24.020 -4.950 1.00 96.81 342 ALA A CA 1
ATOM 2690 C C . ALA A 1 342 ? 10.488 -25.458 -5.064 1.00 96.81 342 ALA A C 1
ATOM 2692 O O . ALA A 1 342 ? 9.734 -26.354 -5.439 1.00 96.81 342 ALA A O 1
ATOM 2693 N N . GLY A 1 343 ? 11.774 -25.690 -4.772 1.00 97.06 343 GLY A N 1
ATOM 2694 C CA . GLY A 1 343 ? 12.417 -26.993 -4.941 1.00 97.06 343 GLY A CA 1
ATOM 2695 C C . GLY A 1 343 ? 12.608 -27.407 -6.405 1.00 97.06 343 GLY A C 1
ATOM 2696 O O . GLY A 1 343 ? 12.607 -28.599 -6.696 1.00 97.06 343 GLY A O 1
ATOM 2697 N N . ILE A 1 344 ? 12.745 -26.447 -7.327 1.00 97.44 344 ILE A N 1
ATOM 2698 C CA . ILE A 1 344 ? 12.988 -26.700 -8.757 1.00 97.44 344 ILE A CA 1
ATOM 2699 C C . ILE A 1 344 ? 14.322 -26.095 -9.208 1.00 97.44 344 ILE A C 1
ATOM 2701 O O . ILE A 1 344 ? 14.789 -25.095 -8.657 1.00 97.44 344 ILE A O 1
ATOM 2705 N N . THR A 1 345 ? 14.929 -26.677 -10.243 1.00 97.75 345 THR A N 1
ATOM 2706 C CA . THR A 1 345 ? 16.157 -26.142 -10.844 1.00 97.75 345 THR A CA 1
ATOM 2707 C C . THR A 1 345 ? 15.856 -24.817 -11.557 1.00 97.75 345 THR A C 1
ATOM 2709 O O . THR A 1 345 ? 14.965 -24.792 -12.413 1.00 97.75 345 THR A O 1
ATOM 2712 N N . PRO A 1 346 ? 16.571 -23.716 -11.245 1.00 97.12 346 PRO A N 1
ATOM 2713 C CA . PRO A 1 346 ? 16.420 -22.463 -11.975 1.00 97.12 346 PRO A CA 1
ATOM 2714 C C . PRO A 1 346 ? 16.703 -22.662 -13.473 1.00 97.12 346 PRO A C 1
ATOM 2716 O O . PRO A 1 346 ? 17.692 -23.316 -13.813 1.00 97.12 346 PRO A O 1
ATOM 2719 N N . PRO A 1 347 ? 15.883 -22.106 -14.381 1.00 97.12 347 PRO A N 1
ATOM 2720 C CA . PRO A 1 347 ? 16.174 -22.170 -15.807 1.00 97.12 347 PRO A CA 1
ATOM 2721 C C . PRO A 1 347 ? 17.454 -21.391 -16.132 1.00 97.12 347 PRO A C 1
ATOM 2723 O O . PRO A 1 347 ? 17.773 -20.400 -15.470 1.00 97.12 347 PRO A O 1
ATOM 2726 N N . GLN A 1 348 ? 18.162 -21.806 -17.185 1.00 97.81 348 GLN A N 1
ATOM 2727 C CA . GLN A 1 348 ? 19.282 -21.028 -17.710 1.00 97.81 348 GLN A CA 1
ATOM 2728 C C . GLN A 1 348 ? 18.763 -19.659 -18.188 1.00 97.81 348 GLN A C 1
ATOM 2730 O O . GLN A 1 348 ? 17.799 -19.615 -18.960 1.00 97.81 348 GLN A O 1
ATOM 2735 N N . PRO A 1 349 ? 19.357 -18.540 -17.737 1.00 97.50 349 PRO A N 1
ATOM 2736 C CA . PRO A 1 349 ? 18.916 -17.224 -18.171 1.00 97.50 349 PRO A CA 1
ATOM 2737 C C . PRO A 1 349 ? 19.225 -17.023 -19.665 1.00 97.50 349 PRO A C 1
ATOM 2739 O O . PRO A 1 349 ? 20.247 -17.520 -20.150 1.00 97.50 349 PRO A O 1
ATOM 2742 N N . PRO A 1 350 ? 18.380 -16.282 -20.407 1.00 97.56 350 PRO A N 1
ATOM 2743 C CA . PRO A 1 350 ? 18.691 -15.911 -21.783 1.00 97.56 350 PRO A CA 1
ATOM 2744 C C . PRO A 1 350 ? 19.932 -15.008 -21.832 1.00 97.56 350 PRO A C 1
ATOM 2746 O O . PRO A 1 350 ? 20.369 -14.455 -20.821 1.00 97.56 350 PRO A O 1
ATOM 2749 N N . ARG A 1 351 ? 20.515 -14.823 -23.021 1.00 97.88 351 ARG A N 1
ATOM 2750 C CA . ARG A 1 351 ? 21.639 -13.893 -23.189 1.00 97.88 351 ARG A CA 1
ATOM 2751 C C . ARG A 1 351 ? 21.168 -12.461 -22.919 1.00 97.88 351 ARG A C 1
ATOM 2753 O O . ARG A 1 351 ? 20.227 -11.996 -23.559 1.00 97.88 351 ARG A O 1
ATOM 2760 N N . ARG A 1 352 ? 21.857 -11.754 -22.017 1.00 98.06 352 ARG A N 1
ATOM 2761 C CA . ARG A 1 352 ? 21.620 -10.325 -21.768 1.00 98.06 352 ARG A CA 1
ATOM 2762 C C . ARG A 1 352 ? 21.849 -9.525 -23.069 1.00 98.06 352 ARG A C 1
ATOM 2764 O O . ARG A 1 352 ? 22.912 -9.688 -23.677 1.00 98.06 352 ARG A O 1
ATOM 2771 N N . PRO A 1 353 ? 20.899 -8.676 -23.498 1.00 98.06 353 PRO A N 1
ATOM 2772 C CA . PRO A 1 353 ? 21.107 -7.742 -24.607 1.00 98.06 353 PRO A CA 1
ATOM 2773 C C . PRO A 1 353 ? 22.208 -6.708 -24.310 1.00 98.06 353 PRO A C 1
ATOM 2775 O O . PRO A 1 353 ? 22.497 -6.421 -23.146 1.00 98.06 353 PRO A O 1
ATOM 2778 N N . SER A 1 354 ? 22.821 -6.136 -25.351 1.00 97.19 354 SER A N 1
ATOM 2779 C CA . SER A 1 354 ? 23.695 -4.963 -25.180 1.00 97.19 354 SER A CA 1
ATOM 2780 C C . SER A 1 354 ? 22.864 -3.733 -24.805 1.00 97.19 354 SER A C 1
ATOM 2782 O O . SER A 1 354 ? 21.665 -3.685 -25.081 1.00 97.19 354 SER A O 1
ATOM 2784 N N . GLU A 1 355 ? 23.483 -2.724 -24.195 1.00 95.00 355 GLU A N 1
ATOM 2785 C CA . GLU A 1 355 ? 22.778 -1.484 -23.830 1.00 95.00 355 GLU A CA 1
ATOM 2786 C C . GLU A 1 355 ? 22.253 -0.738 -25.065 1.00 95.00 355 GLU A C 1
ATOM 2788 O O . GLU A 1 355 ? 21.129 -0.247 -25.033 1.00 95.00 355 GLU A O 1
ATOM 2793 N N . ASP A 1 356 ? 22.967 -0.821 -26.191 1.00 96.06 356 ASP A N 1
ATOM 2794 C CA . ASP A 1 356 ? 22.551 -0.255 -27.485 1.00 96.06 356 ASP A CA 1
ATOM 2795 C C . ASP A 1 356 ? 21.460 -1.068 -28.205 1.00 96.06 356 ASP A C 1
ATOM 2797 O O . ASP A 1 356 ? 21.035 -0.725 -29.307 1.00 96.06 356 ASP A O 1
ATOM 2801 N N . SER A 1 357 ? 21.014 -2.188 -27.627 1.00 97.38 357 SER A N 1
ATOM 2802 C CA . SER A 1 357 ? 19.955 -3.001 -28.226 1.00 97.38 357 SER A CA 1
ATOM 2803 C C . SER A 1 357 ? 18.596 -2.296 -28.183 1.00 97.38 357 SER A C 1
ATOM 2805 O O . SER A 1 357 ? 18.246 -1.625 -27.212 1.00 97.38 357 SER A O 1
ATOM 2807 N N . GLU A 1 358 ? 17.773 -2.541 -29.203 1.00 97.94 358 GLU A N 1
ATOM 2808 C CA . GLU A 1 358 ? 16.388 -2.066 -29.267 1.00 97.94 358 GLU A CA 1
ATOM 2809 C C . GLU A 1 358 ? 15.523 -2.561 -28.089 1.00 97.94 358 GLU A C 1
ATOM 2811 O O . GLU A 1 358 ? 15.785 -3.610 -27.494 1.00 97.94 358 GLU A O 1
ATOM 2816 N N . ILE A 1 359 ? 14.433 -1.837 -27.777 1.00 98.19 359 ILE A N 1
ATOM 2817 C CA . ILE A 1 359 ? 13.493 -2.208 -26.694 1.00 98.19 359 ILE A CA 1
ATOM 2818 C C . ILE A 1 359 ? 12.926 -3.612 -26.892 1.00 98.19 359 ILE A C 1
ATOM 2820 O O . ILE A 1 359 ? 12.868 -4.369 -25.927 1.00 98.19 359 ILE A O 1
ATOM 2824 N N . ALA A 1 360 ? 12.554 -3.976 -28.120 1.00 98.25 360 ALA A N 1
ATOM 2825 C CA . ALA A 1 360 ? 11.970 -5.284 -28.406 1.00 98.25 360 ALA A CA 1
ATOM 2826 C C . ALA A 1 360 ? 12.890 -6.430 -27.955 1.00 98.25 360 ALA A C 1
ATOM 2828 O O . ALA A 1 360 ? 12.446 -7.365 -27.295 1.00 98.25 360 ALA A O 1
ATOM 2829 N N . ARG A 1 361 ? 14.202 -6.295 -28.191 1.00 98.31 361 ARG A N 1
ATOM 2830 C CA . ARG A 1 361 ? 15.200 -7.286 -27.774 1.00 98.31 361 ARG A CA 1
ATOM 2831 C C . ARG A 1 361 ? 15.337 -7.391 -26.253 1.00 98.31 361 ARG A C 1
ATOM 2833 O O . ARG A 1 361 ? 15.587 -8.479 -25.733 1.00 98.31 361 ARG A O 1
ATOM 2840 N N . TRP A 1 362 ? 15.179 -6.280 -25.534 1.00 98.56 362 TRP A N 1
ATOM 2841 C CA . TRP A 1 362 ? 15.093 -6.290 -24.072 1.00 98.56 362 TRP A CA 1
ATOM 2842 C C . TRP A 1 362 ? 13.833 -7.001 -23.587 1.00 98.56 362 TRP A C 1
ATOM 2844 O O . TRP A 1 362 ? 13.924 -7.868 -22.718 1.00 98.56 362 TRP A O 1
ATOM 2854 N N . ASP A 1 363 ? 12.679 -6.698 -24.174 1.00 98.56 363 ASP A N 1
ATOM 2855 C CA . ASP A 1 363 ? 11.413 -7.331 -23.807 1.00 98.56 363 ASP A CA 1
ATOM 2856 C C . ASP A 1 363 ? 11.444 -8.853 -24.068 1.00 98.56 363 ASP A C 1
ATOM 2858 O O . ASP A 1 363 ? 11.009 -9.625 -23.207 1.00 98.56 363 ASP A O 1
ATOM 2862 N N . ASP A 1 364 ? 12.044 -9.300 -25.177 1.00 98.50 364 ASP A N 1
ATOM 2863 C CA . ASP A 1 364 ? 12.242 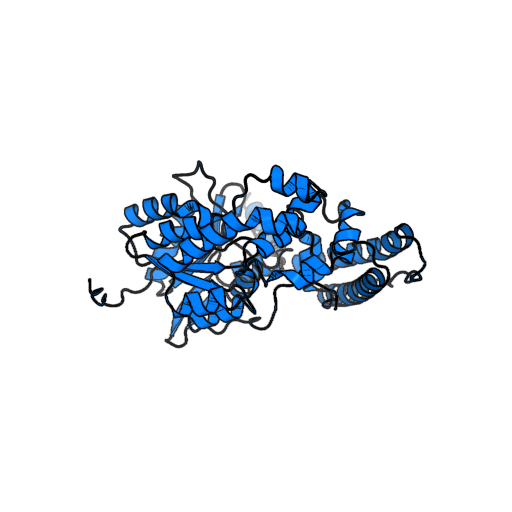-10.721 -25.502 1.00 98.50 364 ASP A CA 1
ATOM 2864 C C . ASP A 1 364 ? 13.123 -11.451 -24.479 1.00 98.50 364 ASP A C 1
ATOM 2866 O O . ASP A 1 364 ? 12.865 -12.610 -24.147 1.00 98.50 364 ASP A O 1
ATOM 2870 N N . ALA A 1 365 ? 14.140 -10.779 -23.933 1.00 98.50 365 ALA A N 1
ATOM 2871 C CA . ALA A 1 365 ? 15.001 -11.343 -22.896 1.00 98.50 365 ALA A CA 1
ATOM 2872 C C . ALA A 1 365 ? 14.324 -11.360 -21.509 1.00 98.50 365 ALA A C 1
ATOM 2874 O O . ALA A 1 365 ? 14.529 -12.287 -20.723 1.00 98.50 365 ALA A O 1
ATOM 2875 N N . LEU A 1 366 ? 13.501 -10.355 -21.195 1.00 98.69 366 LEU A N 1
ATOM 2876 C CA . LEU A 1 366 ? 12.841 -10.201 -19.893 1.00 98.69 366 LEU A CA 1
ATOM 2877 C C . LEU A 1 366 ? 11.590 -11.084 -19.748 1.00 98.69 366 LEU A C 1
ATOM 2879 O O . LEU A 1 366 ? 11.336 -11.633 -18.673 1.00 98.69 366 LEU A O 1
ATOM 2883 N N . ARG A 1 367 ? 10.815 -11.274 -20.822 1.00 98.69 367 ARG A N 1
ATOM 2884 C CA . ARG A 1 367 ? 9.574 -12.071 -20.834 1.00 98.69 367 ARG A CA 1
ATOM 2885 C C . ARG A 1 367 ? 9.735 -13.506 -20.300 1.00 98.69 367 ARG A C 1
ATOM 2887 O O . ARG A 1 367 ? 8.961 -13.877 -19.410 1.00 98.69 367 ARG A O 1
ATOM 2894 N N . PRO A 1 368 ? 10.693 -14.335 -20.768 1.00 98.62 368 PRO A N 1
ATOM 2895 C CA . PRO A 1 368 ? 10.864 -15.691 -20.246 1.00 98.62 368 PRO A CA 1
ATOM 2896 C C . PRO A 1 368 ? 11.279 -15.706 -18.768 1.00 98.62 368 PRO A C 1
ATOM 2898 O O . PRO A 1 368 ? 10.842 -16.593 -18.032 1.00 98.62 368 PRO A O 1
ATOM 2901 N N . LEU A 1 369 ? 12.051 -14.711 -18.310 1.00 98.75 369 LEU A N 1
ATOM 2902 C CA . LEU A 1 369 ? 12.415 -14.567 -16.898 1.00 98.75 369 LEU A CA 1
ATOM 2903 C C . LEU A 1 369 ? 11.194 -14.235 -16.035 1.00 98.75 369 LEU A C 1
ATOM 2905 O O . LEU A 1 369 ? 10.991 -14.872 -15.004 1.00 98.75 369 LEU A O 1
ATOM 2909 N N . MET A 1 370 ? 10.338 -13.307 -16.475 1.00 98.75 370 MET A N 1
ATOM 2910 C CA . MET A 1 370 ? 9.096 -12.985 -15.767 1.00 98.75 370 MET A CA 1
ATOM 2911 C C . MET A 1 370 ? 8.171 -14.209 -15.680 1.00 98.75 370 MET A C 1
ATOM 2913 O O . MET A 1 370 ? 7.694 -14.545 -14.599 1.00 98.75 370 MET A O 1
ATOM 2917 N N . HIS A 1 371 ? 7.979 -14.955 -16.774 1.00 98.69 371 HIS A N 1
ATOM 2918 C CA . HIS A 1 371 ? 7.215 -16.209 -16.726 1.00 98.69 371 HIS A CA 1
ATOM 2919 C C . HIS A 1 371 ? 7.817 -17.234 -15.757 1.00 98.69 371 HIS A C 1
ATOM 2921 O O . HIS A 1 371 ? 7.076 -17.878 -15.012 1.00 98.69 371 HIS A O 1
ATOM 2927 N N . ALA A 1 372 ? 9.142 -17.408 -15.762 1.00 98.62 372 ALA A N 1
ATOM 2928 C CA . ALA A 1 372 ? 9.815 -18.315 -14.840 1.00 98.62 372 ALA A CA 1
ATOM 2929 C C . ALA A 1 372 ? 9.602 -17.898 -13.379 1.00 98.62 372 ALA A C 1
ATOM 2931 O O . ALA A 1 372 ? 9.292 -18.751 -12.548 1.00 98.62 372 ALA A O 1
ATOM 2932 N N . LEU A 1 373 ? 9.692 -16.598 -13.089 1.00 98.75 373 LEU A N 1
ATOM 2933 C CA . LEU A 1 373 ? 9.474 -16.046 -11.758 1.00 98.75 373 LEU A CA 1
ATOM 2934 C C . LEU A 1 373 ? 8.050 -16.324 -11.260 1.00 98.75 373 LEU A C 1
ATOM 2936 O O . LEU A 1 373 ? 7.876 -16.868 -10.170 1.00 98.75 373 LEU A O 1
ATOM 2940 N N . LEU A 1 374 ? 7.042 -16.001 -12.076 1.00 98.50 374 LEU A N 1
ATOM 2941 C CA . LEU A 1 374 ? 5.631 -16.210 -11.736 1.00 98.50 374 LEU A CA 1
ATOM 2942 C C . LEU A 1 374 ? 5.315 -17.695 -11.501 1.00 98.50 374 LEU A C 1
ATOM 2944 O O . LEU A 1 374 ? 4.622 -18.038 -10.543 1.00 98.50 374 LEU A O 1
ATOM 2948 N N . ARG A 1 375 ? 5.856 -18.595 -12.336 1.00 98.38 375 ARG A N 1
ATOM 2949 C CA . ARG A 1 375 ? 5.690 -20.049 -12.158 1.00 98.38 375 ARG A CA 1
ATOM 2950 C C . ARG A 1 375 ? 6.346 -20.554 -10.877 1.00 98.38 375 ARG A C 1
ATOM 2952 O O . ARG A 1 375 ? 5.731 -21.339 -10.159 1.00 98.38 375 ARG A O 1
ATOM 2959 N N . ALA A 1 376 ? 7.573 -20.121 -10.592 1.00 98.38 376 ALA A N 1
ATOM 2960 C CA . ALA A 1 376 ? 8.286 -20.526 -9.387 1.00 98.38 376 ALA A CA 1
ATOM 2961 C C . ALA A 1 376 ? 7.548 -20.056 -8.122 1.00 98.38 376 ALA A C 1
ATOM 2963 O O . ALA A 1 376 ? 7.312 -20.857 -7.219 1.00 98.38 376 ALA A O 1
ATOM 2964 N N . ASP A 1 377 ? 7.085 -18.801 -8.088 1.00 98.12 377 ASP A N 1
ATOM 2965 C CA . ASP A 1 377 ? 6.270 -18.276 -6.987 1.00 98.12 377 ASP A CA 1
ATOM 2966 C C . ASP A 1 377 ? 4.963 -19.064 -6.796 1.00 98.12 377 ASP A C 1
ATOM 2968 O O . ASP A 1 377 ? 4.624 -19.450 -5.674 1.00 98.12 377 ASP A O 1
ATOM 2972 N N . ALA A 1 378 ? 4.252 -19.369 -7.885 1.00 97.50 378 ALA A N 1
ATOM 2973 C CA . ALA A 1 378 ? 3.061 -20.211 -7.829 1.00 97.50 378 ALA A CA 1
ATOM 2974 C C . ALA A 1 378 ? 3.373 -21.605 -7.255 1.00 97.50 378 ALA A C 1
ATOM 2976 O O . ALA A 1 378 ? 2.589 -22.119 -6.458 1.00 97.50 378 ALA A O 1
ATOM 2977 N N . GLY A 1 379 ? 4.532 -22.186 -7.591 1.00 97.12 379 GLY A N 1
ATOM 2978 C CA . GLY A 1 379 ? 5.030 -23.439 -7.017 1.00 97.12 379 GLY A CA 1
ATOM 2979 C C . GLY A 1 379 ? 5.234 -23.363 -5.501 1.00 97.12 379 GLY A C 1
ATOM 2980 O O . GLY A 1 379 ? 4.714 -24.210 -4.772 1.00 97.12 379 GLY A O 1
ATOM 2981 N N . VAL A 1 380 ? 5.894 -22.305 -5.009 1.00 96.00 380 VAL A N 1
ATOM 2982 C CA . VAL A 1 380 ? 6.057 -22.047 -3.563 1.00 96.00 380 VAL A CA 1
ATOM 2983 C C . VAL A 1 380 ? 4.697 -21.966 -2.873 1.00 96.00 380 VAL A C 1
ATOM 2985 O O . VAL A 1 380 ? 4.461 -22.618 -1.855 1.00 96.00 380 VAL A O 1
ATOM 2988 N N . ARG A 1 381 ? 3.764 -21.192 -3.436 1.00 95.00 381 ARG A N 1
ATOM 2989 C CA . ARG A 1 381 ? 2.427 -21.011 -2.853 1.00 95.00 381 ARG A CA 1
ATOM 2990 C C . ARG A 1 381 ? 1.587 -22.285 -2.900 1.00 95.00 381 ARG A C 1
ATOM 2992 O O . ARG A 1 381 ? 0.837 -22.549 -1.958 1.00 95.00 381 ARG A O 1
ATOM 2999 N N . ALA A 1 382 ? 1.708 -23.083 -3.957 1.00 94.25 382 ALA A N 1
ATOM 3000 C CA . ALA A 1 382 ? 1.022 -24.364 -4.090 1.00 94.25 382 ALA A CA 1
ATOM 3001 C C . ALA A 1 382 ? 1.528 -25.389 -3.066 1.00 94.25 382 ALA A C 1
ATOM 3003 O O . ALA A 1 382 ? 0.714 -26.094 -2.475 1.00 94.25 382 ALA A O 1
ATOM 3004 N N . ALA A 1 383 ? 2.833 -25.420 -2.772 1.00 92.81 383 ALA A N 1
ATOM 3005 C CA . ALA A 1 383 ? 3.408 -26.305 -1.754 1.00 92.81 383 ALA A CA 1
ATOM 3006 C C . ALA A 1 383 ? 2.877 -26.023 -0.333 1.00 92.81 383 ALA A C 1
ATOM 3008 O O . ALA A 1 383 ? 2.852 -26.912 0.517 1.00 92.81 383 ALA A O 1
ATOM 3009 N N . LEU A 1 384 ? 2.392 -24.801 -0.077 1.00 88.88 384 LEU A N 1
ATOM 3010 C CA . LEU A 1 384 ? 1.736 -24.443 1.183 1.00 88.88 384 LEU A CA 1
ATOM 3011 C C . LEU A 1 384 ? 0.316 -24.993 1.308 1.00 88.88 384 LEU A C 1
ATOM 3013 O O . LEU A 1 384 ? -0.284 -24.856 2.378 1.00 88.88 384 LEU A O 1
ATOM 3017 N N . TRP A 1 385 ? -0.271 -25.564 0.255 1.00 80.88 385 TRP A N 1
ATOM 3018 C CA . TRP A 1 385 ? -1.467 -26.377 0.411 1.00 80.88 385 TRP A CA 1
ATOM 3019 C C . TRP A 1 385 ? -1.037 -27.681 1.084 1.00 80.88 385 TRP A C 1
ATOM 3021 O O . TRP A 1 385 ? -0.321 -28.465 0.460 1.00 80.88 385 TRP A O 1
ATOM 3031 N N . PRO A 1 386 ? -1.464 -27.971 2.332 1.00 65.31 386 PRO A N 1
ATOM 3032 C CA . PRO A 1 386 ? -1.347 -29.332 2.819 1.00 65.31 386 PRO A CA 1
ATOM 3033 C C . PRO A 1 386 ? -1.981 -30.245 1.770 1.00 65.31 386 PRO A C 1
ATOM 3035 O O . PRO A 1 386 ? -2.924 -29.833 1.085 1.00 65.31 386 PRO A O 1
ATOM 3038 N N . ARG A 1 387 ? -1.487 -31.482 1.650 1.00 54.31 387 ARG A N 1
ATOM 3039 C CA . ARG A 1 387 ? -2.119 -32.570 0.886 1.00 54.31 387 ARG A CA 1
ATOM 3040 C C . ARG A 1 387 ? -3.511 -32.908 1.466 1.00 54.31 387 ARG A C 1
ATOM 3042 O O . ARG A 1 387 ? -3.813 -34.051 1.777 1.00 54.31 387 ARG A O 1
ATOM 3049 N N . ALA A 1 388 ? -4.398 -31.927 1.603 1.00 45.34 388 ALA A N 1
ATOM 3050 C CA . ALA A 1 388 ? -5.753 -32.014 2.121 1.00 45.34 388 ALA A CA 1
ATOM 3051 C C . ALA A 1 388 ? -6.684 -32.795 1.175 1.00 45.34 388 ALA A C 1
ATOM 3053 O O . ALA A 1 388 ? -7.839 -33.046 1.507 1.00 45.34 388 ALA A O 1
ATOM 3054 N N . ARG A 1 389 ? -6.170 -33.272 0.031 1.00 46.44 389 ARG A N 1
ATOM 3055 C CA . ARG A 1 389 ? -6.819 -34.313 -0.775 1.00 46.44 389 ARG A CA 1
ATOM 3056 C C . ARG A 1 389 ? -6.648 -35.735 -0.223 1.00 46.44 389 ARG A C 1
ATOM 3058 O O . ARG A 1 389 ? -7.438 -36.591 -0.603 1.00 46.44 389 ARG A O 1
ATOM 3065 N N . LEU A 1 390 ? -5.729 -36.002 0.713 1.00 48.03 390 LEU A N 1
ATOM 3066 C CA . LEU A 1 390 ? -5.623 -37.340 1.321 1.00 48.03 390 LEU A CA 1
ATOM 3067 C C . LEU A 1 390 ? -6.701 -37.623 2.385 1.00 48.03 390 LEU A C 1
ATOM 3069 O O . LEU A 1 390 ? -7.078 -38.779 2.551 1.00 48.03 390 LEU A O 1
ATOM 3073 N N . HIS A 1 391 ? -7.293 -36.604 3.023 1.00 45.47 391 HIS A N 1
ATOM 3074 C CA . HIS A 1 391 ? -8.389 -36.822 3.986 1.00 45.47 391 HIS A CA 1
ATOM 3075 C C . HIS A 1 391 ? -9.803 -36.667 3.408 1.00 45.47 391 HIS A C 1
ATOM 3077 O O . HIS A 1 391 ? -10.711 -37.357 3.875 1.00 45.47 391 HIS A O 1
ATOM 3083 N N . LEU A 1 392 ? -10.008 -35.885 2.339 1.00 42.88 392 LEU A N 1
ATOM 3084 C CA . LEU A 1 392 ? -11.295 -35.912 1.623 1.00 42.88 392 LEU A CA 1
ATOM 3085 C C . LEU A 1 392 ? -11.493 -37.227 0.838 1.00 42.88 392 LEU A C 1
ATOM 3087 O O . LEU A 1 392 ? -12.616 -37.715 0.733 1.00 42.88 392 LEU A O 1
ATOM 3091 N N . GLY A 1 393 ? -10.405 -37.853 0.369 1.00 43.72 393 GLY A N 1
ATOM 3092 C CA . GLY A 1 393 ? -10.437 -39.179 -0.260 1.00 43.72 393 GLY A CA 1
ATOM 3093 C C . GLY A 1 393 ? -10.712 -40.341 0.707 1.00 43.72 393 GLY A C 1
ATOM 3094 O O . GLY A 1 393 ? -11.208 -41.380 0.276 1.00 43.72 393 GLY A O 1
ATOM 3095 N N . MET A 1 394 ? -10.454 -40.177 2.013 1.00 42.75 394 MET A N 1
ATOM 3096 C CA . MET A 1 394 ? -10.790 -41.199 3.018 1.00 42.75 394 MET A CA 1
ATOM 3097 C C . MET A 1 394 ? -12.244 -41.118 3.499 1.00 42.75 394 MET A C 1
ATOM 3099 O O . MET A 1 394 ? -12.852 -42.164 3.716 1.00 42.75 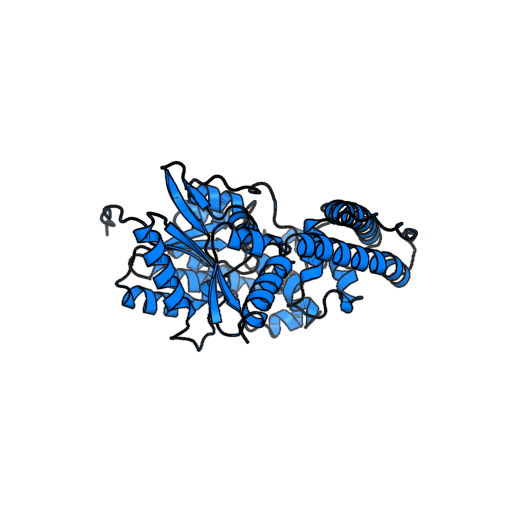394 MET A O 1
ATOM 3103 N N . ARG A 1 395 ? -12.859 -39.927 3.582 1.00 43.09 395 ARG A N 1
ATOM 3104 C CA . ARG A 1 395 ? -14.293 -39.823 3.934 1.00 43.09 395 ARG A CA 1
ATOM 3105 C C . ARG A 1 395 ? -15.226 -40.325 2.828 1.00 43.09 395 ARG A C 1
ATOM 3107 O O . ARG A 1 395 ? -16.247 -40.927 3.134 1.00 43.09 395 ARG A O 1
ATOM 3114 N N . LEU A 1 396 ? -14.845 -40.197 1.555 1.00 42.06 396 LEU A N 1
ATOM 3115 C CA . LEU A 1 396 ? -15.619 -40.779 0.448 1.00 42.06 396 LEU A CA 1
ATOM 3116 C C . LEU A 1 396 ? -15.477 -42.310 0.337 1.00 42.06 396 LEU A C 1
ATOM 3118 O O . LEU A 1 396 ? -16.351 -42.960 -0.231 1.00 42.06 396 LEU A O 1
ATOM 3122 N N . ARG A 1 397 ? -14.436 -42.916 0.931 1.00 45.81 397 ARG A N 1
ATOM 3123 C CA . ARG A 1 397 ? -14.310 -44.384 1.034 1.00 45.81 397 ARG A CA 1
ATOM 3124 C C . ARG A 1 397 ? -15.068 -44.992 2.220 1.00 45.81 397 ARG A C 1
ATOM 3126 O O . ARG A 1 397 ? -15.352 -46.182 2.178 1.00 45.81 397 ARG A O 1
ATOM 3133 N N . GLN A 1 398 ? -15.431 -44.205 3.236 1.00 44.19 398 GLN A N 1
ATOM 3134 C CA . GLN A 1 398 ? -16.312 -44.664 4.321 1.00 44.19 398 GLN A CA 1
ATOM 3135 C C . GLN A 1 398 ? -17.803 -44.565 3.970 1.00 44.19 398 GLN A C 1
ATOM 3137 O O . GLN A 1 398 ? -18.590 -45.337 4.505 1.00 44.19 398 GLN A O 1
ATOM 3142 N N . ILE A 1 399 ? -18.187 -43.688 3.036 1.00 44.41 399 ILE A N 1
ATOM 3143 C CA . ILE A 1 399 ? -19.574 -43.595 2.548 1.00 44.41 399 ILE A CA 1
ATOM 3144 C C . ILE A 1 399 ? -19.894 -44.711 1.533 1.00 44.41 399 ILE A C 1
ATOM 3146 O O . ILE A 1 399 ? -21.015 -45.185 1.498 1.00 44.41 399 ILE A O 1
ATOM 3150 N N . ARG A 1 400 ? -18.904 -45.235 0.792 1.00 44.62 400 ARG A N 1
ATOM 3151 C CA . ARG A 1 400 ? -19.083 -46.367 -0.150 1.00 44.62 400 ARG A CA 1
ATOM 3152 C C . ARG A 1 400 ? -18.957 -47.775 0.464 1.00 44.62 400 ARG A C 1
ATOM 3154 O O . ARG A 1 400 ? -18.817 -48.742 -0.273 1.00 44.62 400 ARG A O 1
ATOM 3161 N N . ARG A 1 401 ? -18.933 -47.911 1.795 1.00 44.44 401 ARG A N 1
ATOM 3162 C CA . ARG A 1 401 ? -18.916 -49.219 2.496 1.00 44.44 401 ARG A CA 1
ATOM 3163 C C . ARG A 1 401 ? -20.158 -49.444 3.373 1.00 44.44 401 ARG A C 1
ATOM 3165 O O . ARG A 1 401 ? -20.118 -50.267 4.282 1.00 44.44 401 ARG A O 1
ATOM 3172 N N . ARG A 1 402 ? -21.227 -48.680 3.141 1.00 44.66 402 ARG A N 1
ATOM 3173 C CA . ARG A 1 402 ? -22.517 -48.797 3.839 1.00 44.66 402 ARG A CA 1
ATOM 3174 C C . ARG A 1 402 ? -23.713 -48.883 2.882 1.00 44.66 402 ARG A C 1
ATOM 3176 O O . ARG A 1 402 ? -24.817 -48.566 3.303 1.00 44.66 402 ARG A O 1
ATOM 3183 N N . ASP A 1 403 ? -23.467 -49.347 1.661 1.00 41.97 403 ASP A N 1
ATOM 3184 C CA . ASP A 1 403 ? -24.502 -49.825 0.742 1.00 41.97 403 ASP A CA 1
ATOM 3185 C C . ASP A 1 403 ? -24.252 -51.308 0.461 1.00 41.97 403 ASP A C 1
ATOM 3187 O O . ASP A 1 403 ? -23.075 -51.642 0.162 1.00 41.97 403 ASP A O 1
#

Secondary structure (DSSP, 8-state):
--------PPP-EEEEEPPTTTTHHHHHHHHHHS-EEE-TT--EEEE-EEEEETTEEEEE-HHHHHHHHHHSTTS---PPPPPTT-TT-HHHHHHHHHHHHHHHHTEEEEEEEGGGGG-HHHHHHHHHHTT---EEEEEEE--HHHHHHHHHHHTGGGT---HHHHHHH------HHHHHHHHHTSTTEEEEEEE-TTTHHHHHHHHTT---TTTT---PPPPHHHHHHHHH-GGG--STT-THHHHHHHHHSPPP--PPP----HHHHHHHHHHHHHHHHHHHHHS-HHHHHHHHTSGGGSTTTTTHHHHHT-SPPSS-HHHHHHHHHHHHHHHHHHHHHTTSPPPPPPPPPPTTS-HHHHHHHHHHHHHHHHHHHHHHHHHTS--THHHHHHHHHHHTT--

Foldseek 3Di:
DDDPDPPDDDALAEEAQEAVVLCLLVQQLLCLLPQWWAFPVRQIAGEWEFDDDPNDTDIDTDPRSNLVLLLDLSSGGAHDADDPPPLVPVVLVVVVVVSVVCVVVRYHYYHYDNNCLQPLVSVLVSCVVVVNGQYEYEYADDQPQVVLFLCCLLAVCLPPVDSVVSVVPDPDAPCSLVSVLSNLVRPNYHYHYAHSPPHVNVVVCVVRNTDTPCSVPGDADDALQNSLLCSVVVVCPVHSPNCSLVSLLVVQFDHFPHDHFGADALVNLVVCVVSLVNSLVSCVVRHDPVRNCRHVVQCSSPSVPRCPVVNVVHGDHNQQLVVLLSLLVRLQRSLCRLCVLLVHHRDDQDDDDDSPDDPVVSSVRVVVSSVSSVVSSSSNSVVSPDCVVVVVVVVVVVVVVPD

Organism: Paracoccus denitrificans (NCBI:txid266)

Sequence (403 aa):
MKRGGAKGGNCSLILHVGLPKAGSSALQTALGQSPDLVTASGQRLRYTVLRQSGGRLGIIDGRDLTLATRRSAFGYATSPNTLPAEIDSPVFDKLRKVMHQGERDGVVPILSSEGWVRRPDLFATHLARWGNPNVEVVAFLRPPVEWFNASFWQWGIWNEPDIDRWLQRTNQPYDFGLHLQKWAEIPNLRLRLASARPNVVQKFADLFALNLPGASSSNRYSPPALLGFLLRNRQFRPSAHDAEAEFIFQRWCPPMKTRRPWALQRRHVEQLLPTVTANRAALQRIATEAEQADIFADAGWDVATGCQQETDQGLSPLDDRAELAMLFASLVEGVSRASRAAGITPPQPPRRPSEDSEIARWDDALRPLMHALLRADAGVRAALWPRARLHLGMRLRQIRRRD

pLDDT: mean 90.42, std 14.16, range [29.66, 98.75]